Protein AF-A0A843E5S0-F1 (afdb_monomer)

Nearest PDB structures (foldseek):
  7w6x-assembly1_A  TM=2.853E-01  e=5.042E-09  Escherichia coli K-12
  3i18-assembly1_A  TM=8.070E-01  e=5.415E-03  Listeria monocytogenes
  4rqy-assembly2_B  TM=6.946E-01  e=7.590E-02  Escherichia coli
  3pv2-assembly1_A  TM=3.851E-01  e=8.710E-03  Legionella fallonii
  4yo1-assembly1_A  TM=4.358E-01  e=8.892E-02  Legionella pneumophila

Mean predicted aligned error: 8.37 Å

Solvent-accessible surface area (backbone atoms only — not comparable to full-atom values): 22908 Å² total; per-residue (Å²): 128,55,73,52,55,50,52,51,50,52,33,40,65,53,32,54,58,51,51,52,48,54,73,72,36,80,63,29,53,80,75,27,39,41,90,45,86,93,30,39,34,37,53,39,70,69,61,48,69,55,30,58,66,58,14,67,50,32,74,61,45,53,50,51,27,56,52,16,47,54,50,42,51,51,51,52,54,51,51,53,51,52,51,52,53,52,62,72,49,46,90,77,62,83,81,70,79,80,77,57,77,52,69,73,46,92,43,51,42,65,12,89,63,34,52,46,67,49,38,49,51,20,52,50,53,45,37,52,51,20,30,49,37,32,41,26,40,28,41,37,62,73,25,50,70,77,35,21,35,40,36,35,45,65,54,80,73,43,59,45,55,40,64,34,62,74,40,56,75,70,42,52,72,66,50,51,52,29,39,72,22,27,34,63,29,42,42,50,51,49,16,53,52,22,39,47,46,29,22,55,53,50,54,59,67,58,62,40,91,56,39,60,33,22,23,28,65,41,65,38,84,93,24,47,34,44,75,58,65,58,55,61,49,25,34,42,54,24,47,71,85,41,76,44,67,69,51,58,62,46,79,71,78,79,66,99,68,59,43,26,36,69,37,45,40,32,34,34,49,93,88,49,74,50,74,41,73,38,35,38,13,26,22,20,75,39,49,37,88,91,31,61,30,41,97,71,42,58,69,19,20,44,16,33,43,34,45,95,90,46,77,41,54,25,79,32,40,50,9,45,54,53,52,40,67,76,36,41,54,62,43,65,35,34,40,30,27,19,49,74,84,36,49,80,74,46,76,47,80,38,54,28,35,74,50,90,81,20,31,25,50,40,70,44,68,21,31,18,21,27,43,73,44,24,57,50,55,53,51,41,50,55,42,32,52,52,58,90,49,87,47,75,66,40,46,60,46,22,56,56,50,51,73,44,30,42,82,71,69,45,64,64,68,46,82,81,46,47,63,54,45,50,92,67,64,91,62,48,70,57,52,40,49,45,24,47,41,42,34,102

Sequence (440 aa):
MSTTELILLILLIIYIPLWFIVWKHPAALRHGFEKYGPAIKINTRLGLAFIDRFGRYKRFWHWCGVFAQVVSFLLMVMMIFIMAVAVYRMPQTLTNGGLGLEYVLAIPGLNPLLPLWYGHLALIVALVCHELAHGLQNRANDIGVEHTGLLYAVVPLGTFVEPKQEDVDKASRRAQIDLFTAGITTNFVLAAVSFLLFSGVMLGGISSPYGDNAAVYTEVADSPAYSAGIPAGALILDINGEPFSYTEDYTVSSYTWSPGELVSVHYRTADTESTVTMPWGLYVSKTVSGSPAHNLLENKILASVTTSSGTYKFYTQQAFTNFMGTTHPGDTVTLNYTDLSGSPLTSTEVKLGTSGTIGYLGVYTTTSGMNLITPNILKGTSANPFYGAESITDYATGMLGYIAHPFSGLDPIPDSVRWWYGDQIFGFWEICKIFYWIFW

Foldseek 3Di:
DDPVVVLLVVLVVVQVVVQVCLVPDPCCVVQQWDDDPLKTWRWDCPCVVVLLVLLVPLVVLLVVLVVLLVVVVVVVVLVVVVVVVCVVCVVPPPPDDDDDPQCVDPQAPSNPLHDNPLLVLLQQVLQVQLQSQLSSLCSSQVWDWDTWTWIDHSHTPGIHTHTDVVSLVVTDPSSVSSNVRRNVVRLQVLLVVLLCCLQPVQLVVFDFPQFQFKFFQQFDPPFQCVVQVPHHQKTFQDKQPHGDGDDLAQPDDDDPDFQLAWIWTWIDFLPDIDTTTWGWAKAFCDFDPPFQCPPPRHQKHFGWKQAPVGITGGRFPSNVVVVQVPAAQQGKIWTWIGHGVSDHTDIDITTFHDDPGTGHRGTDIGGRRGDIDGPVLLSQLLSDLQRPPDDPVSVSVSVVVNVCVSVVVCQPPDPRNVCSRPDDDPCSVVSSSNSSSSSD

Secondary structure (DSSP, 8-state):
--HHHHHHHHHHHHHHHHHHHHHH-GGGGGGTEEEETTEEEEEE-TTHHHHHHHHT-HHHHHHHHHHHHHHHHHHHHHHHHHHHHHHHHGGG-TTSPPPPHHHHS--BTTBTTS-HHHHHHHHHHHHHHHHHHHHHHHHHTT--EEEEEEEESSSEEEEEEEE-HHHHHHS-HHHHHHHHHHHHHHHHHHHHHHHIIIIIIIGGG---TTTTB-EEEEE-TTSHHHHTT--TTPEEEEETTEE-B----TT----SS-TTSEEEEEEE-SS-EEEEEEE-SEEEEEE-TTSTTTTTSTTEEEEEEEETTEEEE-SSHHHHHHHHTT--TT-EEEEEEE-TT-PPPEEEEEE-EEETTEEE--EEEEETTEEEE-HHHHHHHHH-TTTT--SHHHHHHHHHHHHTGGGGT-SSS-GGGGGGG----TTHHHHHHHHHHHH-

Radius of gyration: 28.71 Å; Cα contacts (8 Å, |Δi|>4): 754; chains: 1; bounding box: 76×47×77 Å

pLDDT: mean 87.62, std 9.73, range [42.0, 97.88]

Structure (mmCIF, N/CA/C/O backbone):
data_AF-A0A843E5S0-F1
#
_entry.id   AF-A0A843E5S0-F1
#
loop_
_atom_site.group_PDB
_atom_site.id
_atom_site.type_symbol
_atom_site.label_atom_id
_atom_site.label_alt_id
_atom_site.label_comp_id
_atom_site.label_asym_id
_atom_site.label_entity_id
_atom_site.label_seq_id
_atom_site.pdbx_PDB_ins_code
_atom_site.Cartn_x
_atom_site.Cartn_y
_atom_site.Cartn_z
_atom_site.occupancy
_atom_site.B_iso_or_equiv
_atom_site.auth_seq_id
_atom_site.auth_comp_id
_atom_site.auth_asym_id
_atom_site.auth_atom_id
_atom_site.pdbx_PDB_model_num
ATOM 1 N N . MET A 1 1 ? -27.470 -5.657 -9.762 1.00 63.75 1 MET A N 1
ATOM 2 C CA . MET A 1 1 ? -27.130 -5.050 -8.466 1.00 63.75 1 MET A CA 1
ATOM 3 C C . MET A 1 1 ? -25.871 -5.709 -7.956 1.00 63.75 1 MET A C 1
ATOM 5 O O . MET A 1 1 ? -25.801 -6.934 -8.007 1.00 63.75 1 MET A O 1
ATOM 9 N N . SER A 1 2 ? -24.889 -4.927 -7.522 1.00 80.56 2 SER A N 1
ATOM 10 C CA . SER A 1 2 ? -23.711 -5.461 -6.829 1.00 80.56 2 SER A CA 1
ATOM 11 C C . SER A 1 2 ? -24.104 -6.091 -5.482 1.00 80.56 2 SER A C 1
ATOM 13 O O . SER A 1 2 ? -25.169 -5.797 -4.930 1.00 80.56 2 SER A O 1
ATOM 15 N N . THR A 1 3 ? -23.256 -6.962 -4.924 1.00 81.62 3 THR A N 1
ATOM 16 C CA . THR A 1 3 ? -23.482 -7.547 -3.588 1.00 81.62 3 THR A CA 1
ATOM 17 C C . THR A 1 3 ? -23.632 -6.455 -2.524 1.00 81.62 3 THR A C 1
ATOM 19 O O . THR A 1 3 ? -24.508 -6.554 -1.667 1.00 81.62 3 THR A O 1
ATOM 22 N N . THR A 1 4 ? -22.843 -5.377 -2.619 1.00 78.81 4 THR A N 1
ATOM 23 C CA . THR A 1 4 ? -22.953 -4.198 -1.748 1.00 78.81 4 THR A CA 1
ATOM 24 C C . THR A 1 4 ? -24.333 -3.552 -1.848 1.00 78.81 4 THR A C 1
ATOM 26 O O . THR A 1 4 ? -24.975 -3.324 -0.826 1.00 78.81 4 THR A O 1
ATOM 29 N N . GLU A 1 5 ? -24.823 -3.282 -3.062 1.00 82.56 5 GLU A N 1
ATOM 30 C CA . GLU A 1 5 ? -26.146 -2.675 -3.269 1.00 82.56 5 GLU A CA 1
ATOM 31 C C . GLU A 1 5 ? -27.267 -3.536 -2.690 1.00 82.56 5 GLU A C 1
ATOM 33 O O . GLU A 1 5 ? -28.209 -3.007 -2.103 1.00 82.56 5 GLU A O 1
ATOM 38 N N . LEU A 1 6 ? -27.167 -4.861 -2.831 1.00 87.06 6 LEU A N 1
ATOM 39 C CA . LEU A 1 6 ? -28.141 -5.783 -2.257 1.00 87.06 6 LEU A CA 1
ATOM 40 C C . LEU A 1 6 ? -28.131 -5.719 -0.725 1.00 87.06 6 LEU A C 1
ATOM 42 O O . LEU A 1 6 ? -29.196 -5.629 -0.116 1.00 87.06 6 LEU A O 1
ATOM 46 N N . ILE A 1 7 ? -26.948 -5.723 -0.103 1.00 85.81 7 ILE A N 1
ATOM 47 C CA . ILE A 1 7 ? -26.804 -5.602 1.355 1.00 85.81 7 ILE A CA 1
ATOM 48 C C . ILE A 1 7 ? -27.384 -4.271 1.840 1.00 85.81 7 ILE A C 1
ATOM 50 O O . ILE A 1 7 ? -28.176 -4.257 2.779 1.00 85.81 7 ILE A O 1
ATOM 54 N N . LEU A 1 8 ? -27.048 -3.160 1.184 1.00 85.12 8 LEU A N 1
ATOM 55 C CA . LEU A 1 8 ? -27.564 -1.840 1.544 1.00 85.12 8 LEU A CA 1
ATOM 56 C C . LEU A 1 8 ? -29.078 -1.747 1.370 1.00 85.12 8 LEU A C 1
ATOM 58 O O . LEU A 1 8 ? -29.748 -1.160 2.216 1.00 85.12 8 LEU A O 1
ATOM 62 N N . LEU A 1 9 ? -29.633 -2.359 0.321 1.00 88.69 9 LEU A N 1
ATOM 63 C CA . LEU A 1 9 ? -31.077 -2.427 0.127 1.00 88.69 9 LEU A CA 1
ATOM 64 C C . LEU A 1 9 ? -31.751 -3.223 1.251 1.00 88.69 9 LEU A C 1
ATOM 66 O O . LEU A 1 9 ? -32.751 -2.768 1.799 1.00 88.69 9 LEU A O 1
ATOM 70 N N . ILE A 1 10 ? -31.198 -4.380 1.627 1.00 89.94 10 ILE A N 1
ATOM 71 C CA . ILE A 1 10 ? -31.710 -5.192 2.741 1.00 89.94 10 ILE A CA 1
ATOM 72 C C . ILE A 1 10 ? -31.668 -4.389 4.044 1.00 89.94 10 ILE A C 1
ATOM 74 O O . ILE A 1 10 ? -32.666 -4.321 4.761 1.00 89.94 10 ILE A O 1
ATOM 78 N N . LEU A 1 11 ? -30.538 -3.743 4.331 1.00 89.00 11 LEU A N 1
ATOM 79 C CA . LEU A 1 11 ? -30.379 -2.904 5.513 1.00 89.00 11 LEU A CA 1
ATOM 80 C C . LEU A 1 11 ? -31.366 -1.732 5.518 1.00 89.00 11 LEU A C 1
ATOM 82 O O . LEU A 1 11 ? -31.980 -1.462 6.545 1.00 89.00 11 LEU A O 1
ATOM 86 N N . LEU A 1 12 ? -31.596 -1.088 4.373 1.00 90.56 12 LEU A N 1
ATOM 87 C CA . LEU A 1 12 ? -32.580 -0.017 4.228 1.00 90.56 12 LEU A CA 1
ATOM 88 C C . LEU A 1 12 ? -34.015 -0.515 4.468 1.00 90.56 12 LEU A C 1
ATOM 90 O O . LEU A 1 12 ? -34.784 0.144 5.171 1.00 90.56 12 LEU A O 1
ATOM 94 N N . ILE A 1 13 ? -34.367 -1.688 3.928 1.00 92.88 13 ILE A N 1
ATOM 95 C CA . ILE A 1 13 ? -35.676 -2.333 4.123 1.00 92.88 13 ILE A CA 1
ATOM 96 C C . ILE A 1 13 ? -35.910 -2.676 5.598 1.00 92.88 13 ILE A C 1
ATOM 98 O O . ILE A 1 13 ? -37.042 -2.586 6.062 1.00 92.88 13 ILE A O 1
ATOM 102 N N . ILE A 1 14 ? -34.866 -3.042 6.346 1.00 90.81 14 ILE A N 1
ATOM 103 C CA . ILE A 1 14 ? -34.948 -3.293 7.794 1.00 90.81 14 ILE A CA 1
ATOM 104 C C . ILE A 1 14 ? -35.027 -1.974 8.573 1.00 90.81 14 ILE A C 1
ATOM 106 O O . ILE A 1 14 ? -35.828 -1.831 9.500 1.00 90.81 14 ILE A O 1
ATOM 110 N N . TYR A 1 15 ? -34.207 -1.000 8.188 1.00 91.12 15 TYR A N 1
ATOM 111 C CA . TYR A 1 15 ? -34.055 0.269 8.882 1.00 91.12 15 TYR A CA 1
ATOM 112 C C . TYR A 1 15 ? -35.321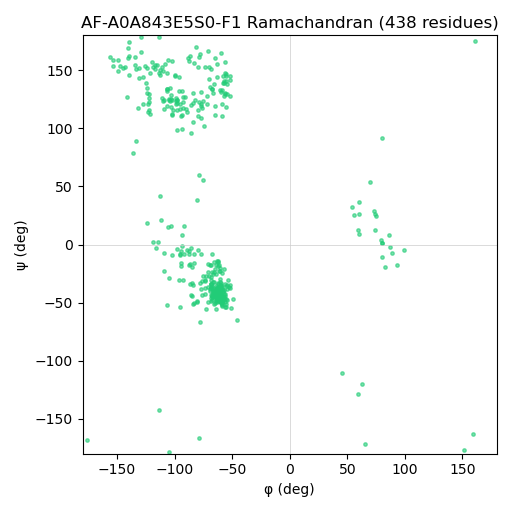 1.128 8.830 1.00 91.12 15 TYR A C 1
ATOM 114 O O . TYR A 1 15 ? -35.727 1.654 9.863 1.00 91.12 15 TYR A O 1
ATOM 122 N N . ILE A 1 16 ? -35.981 1.255 7.672 1.00 91.12 16 ILE A N 1
ATOM 123 C CA . ILE A 1 16 ? -37.153 2.136 7.522 1.00 91.12 16 ILE A CA 1
ATOM 124 C C . ILE A 1 16 ? -38.292 1.746 8.492 1.00 91.12 16 ILE A C 1
ATOM 126 O O . ILE A 1 16 ? -38.737 2.610 9.255 1.00 91.12 16 ILE A O 1
ATOM 130 N N . PRO A 1 17 ? -38.765 0.482 8.542 1.00 90.62 17 PRO A N 1
ATOM 131 C CA . PRO A 1 17 ? -39.773 0.056 9.510 1.00 90.62 17 PRO A CA 1
ATOM 132 C C . PRO A 1 17 ? -39.317 0.243 10.955 1.00 90.62 17 PRO A C 1
ATOM 134 O O . PRO A 1 17 ? -40.087 0.748 11.772 1.00 90.62 17 PRO A O 1
ATOM 137 N N . LEU A 1 18 ? -38.070 -0.126 11.270 1.00 87.25 18 LEU A N 1
ATOM 138 C CA . LEU A 1 18 ? -37.516 0.009 12.616 1.00 87.25 18 LEU A CA 1
ATOM 139 C C . LEU A 1 18 ? -37.524 1.475 13.070 1.00 87.25 18 LEU A C 1
ATOM 141 O O . LEU A 1 18 ? -38.000 1.782 14.163 1.00 87.25 18 LEU A O 1
ATOM 145 N N . TRP A 1 19 ? -37.078 2.385 12.205 1.00 90.50 19 TRP A N 1
ATOM 146 C CA . TRP A 1 19 ? -37.081 3.823 12.447 1.00 90.5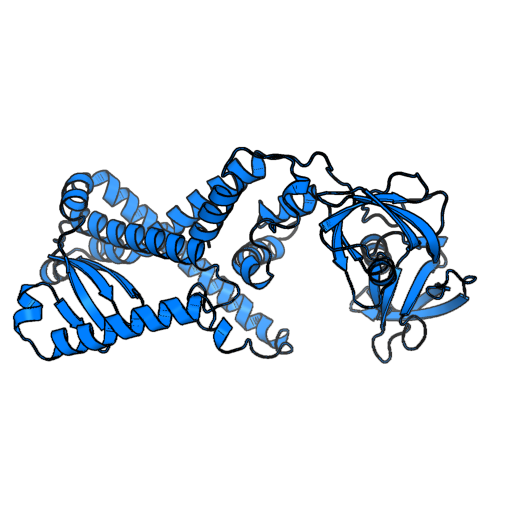0 19 TRP A CA 1
ATOM 147 C C . TRP A 1 19 ? -38.497 4.342 12.710 1.00 90.50 19 TRP A C 1
ATOM 149 O O . TRP A 1 19 ? -38.739 4.998 13.724 1.00 90.50 19 TRP A O 1
ATOM 159 N N . PHE A 1 20 ? -39.476 3.965 11.880 1.00 89.50 20 PHE A N 1
ATOM 160 C CA . PHE A 1 20 ? -40.872 4.349 12.104 1.00 89.50 20 PHE A CA 1
ATOM 161 C C . PHE A 1 20 ? -41.434 3.822 13.430 1.00 89.50 20 PHE A C 1
ATOM 163 O O . PHE A 1 20 ? -42.153 4.554 14.115 1.00 89.50 20 PHE A O 1
ATOM 170 N N . ILE A 1 21 ? -41.115 2.581 13.810 1.00 86.94 21 ILE A N 1
ATOM 171 C CA . ILE A 1 21 ? -41.561 1.979 15.075 1.00 86.94 21 ILE A CA 1
ATOM 172 C C . ILE A 1 21 ? -40.987 2.754 16.264 1.00 86.94 21 ILE A C 1
ATOM 174 O O . ILE A 1 21 ? -41.748 3.156 17.148 1.00 86.94 21 ILE A O 1
ATOM 178 N N . VAL A 1 22 ? -39.677 3.020 16.265 1.00 87.38 22 VAL A N 1
ATOM 179 C CA . VAL A 1 22 ? -38.996 3.762 17.340 1.00 87.38 22 VAL A CA 1
ATOM 180 C C . VAL A 1 22 ? -39.537 5.190 17.458 1.00 87.38 22 VAL A C 1
ATOM 182 O O . VAL A 1 22 ? -39.740 5.695 18.565 1.00 87.38 22 VAL A O 1
ATOM 185 N N . TRP A 1 23 ? -39.845 5.844 16.334 1.00 86.38 23 TRP A N 1
ATOM 186 C CA . TRP A 1 23 ? -40.383 7.204 16.348 1.00 86.38 23 TRP A CA 1
ATOM 187 C C . TRP A 1 23 ? -41.839 7.286 16.806 1.00 86.38 23 TRP A C 1
ATOM 189 O O . TRP A 1 23 ? -42.184 8.231 17.525 1.00 86.38 23 TRP A O 1
ATOM 199 N N . LYS A 1 24 ? -42.681 6.315 16.429 1.00 86.31 24 LYS A N 1
ATOM 200 C CA . LYS A 1 24 ? -44.117 6.318 16.747 1.00 86.31 24 LYS A CA 1
ATOM 201 C C . LYS A 1 24 ? -44.449 5.758 18.128 1.00 86.31 24 LYS A C 1
ATOM 203 O O . LYS A 1 24 ? -45.389 6.248 18.750 1.00 86.31 24 LYS A O 1
ATOM 208 N N . HIS A 1 25 ? -43.719 4.757 18.620 1.00 82.88 25 HIS A N 1
ATOM 209 C CA . HIS A 1 25 ? -44.072 4.081 19.868 1.00 82.88 25 HIS A CA 1
ATOM 210 C C . HIS A 1 25 ? -43.219 4.551 21.057 1.00 82.88 25 HIS A C 1
ATOM 212 O O . HIS A 1 25 ? -42.031 4.242 21.115 1.00 82.88 25 HIS A O 1
ATOM 218 N N . PRO A 1 26 ? -43.811 5.191 22.087 1.00 75.06 26 PRO A N 1
ATOM 219 C CA . PRO A 1 26 ? -43.079 5.575 23.302 1.00 75.06 26 PRO A CA 1
ATOM 220 C C . PRO A 1 26 ? -42.578 4.365 24.114 1.00 75.06 26 PRO A C 1
ATOM 222 O O . PRO A 1 26 ? -41.695 4.505 24.955 1.00 75.06 26 PRO A O 1
ATOM 225 N N . ALA A 1 27 ? -43.095 3.161 23.840 1.00 77.00 27 ALA A N 1
ATOM 226 C CA . ALA A 1 27 ? -42.597 1.912 24.411 1.00 77.00 27 ALA A CA 1
ATOM 227 C C . ALA A 1 27 ? -41.190 1.528 23.913 1.00 77.00 27 ALA A C 1
ATOM 229 O O . ALA A 1 27 ? -40.525 0.735 24.572 1.00 77.00 27 ALA A O 1
ATOM 230 N N . ALA A 1 28 ? -40.709 2.104 22.804 1.00 74.50 28 ALA A N 1
ATOM 231 C CA . ALA A 1 28 ? -39.383 1.817 22.257 1.00 74.50 28 ALA A CA 1
ATOM 232 C C . ALA A 1 28 ? -38.255 2.136 23.260 1.00 74.50 28 ALA A C 1
ATOM 234 O O . ALA A 1 28 ? -37.333 1.335 23.414 1.00 74.50 28 ALA A O 1
ATOM 235 N N . LEU A 1 29 ? -38.407 3.207 24.051 1.00 75.00 29 LEU A N 1
ATOM 236 C CA . LEU A 1 29 ? -37.490 3.547 25.148 1.00 75.00 29 LEU A CA 1
ATOM 237 C C . LEU A 1 29 ? -37.393 2.441 26.208 1.00 75.00 29 LEU A C 1
ATOM 239 O O . LEU A 1 29 ? -36.313 2.184 26.731 1.00 75.00 29 LEU A O 1
ATOM 243 N N . ARG A 1 30 ? -38.497 1.739 26.503 1.00 73.25 30 ARG A N 1
ATOM 244 C CA . ARG A 1 30 ? -38.499 0.628 27.476 1.00 73.25 30 ARG A CA 1
ATOM 245 C C . ARG A 1 30 ? -37.703 -0.579 26.984 1.00 73.25 30 ARG A C 1
ATOM 247 O O . ARG A 1 30 ? -37.235 -1.365 27.798 1.00 73.25 30 ARG A O 1
ATOM 254 N N . HIS A 1 31 ? -37.549 -0.709 25.670 1.00 78.19 31 HIS A N 1
ATOM 255 C CA . HIS A 1 31 ? -36.742 -1.744 25.031 1.00 78.19 31 HIS A CA 1
ATOM 256 C C . HIS A 1 31 ? -35.307 -1.280 24.731 1.00 78.19 31 HIS A C 1
ATOM 258 O O . HIS A 1 31 ? -34.571 -2.005 24.072 1.00 78.19 31 HIS A O 1
ATOM 264 N N . GLY A 1 32 ? -34.904 -0.098 25.217 1.00 81.75 32 GLY A N 1
ATOM 265 C CA . GLY A 1 32 ? -33.557 0.442 25.029 1.00 81.75 32 GLY A CA 1
ATOM 266 C C . GLY A 1 32 ? -33.361 1.227 23.731 1.00 81.75 32 GLY A C 1
ATOM 267 O O . GLY A 1 32 ? -32.239 1.609 23.438 1.00 81.75 32 GLY A O 1
ATOM 268 N N . PHE A 1 33 ? -34.413 1.505 22.957 1.00 86.81 33 PHE A N 1
ATOM 269 C CA . PHE A 1 33 ? -34.304 2.321 21.746 1.00 86.81 33 PHE A CA 1
ATOM 270 C C . PHE A 1 33 ? -34.591 3.790 22.048 1.00 86.81 33 PHE A C 1
ATOM 272 O O . PHE A 1 33 ? -35.702 4.160 22.433 1.00 86.81 33 PHE A O 1
ATOM 279 N N . GLU A 1 34 ? -33.594 4.632 21.827 1.00 86.94 34 GLU A N 1
ATOM 280 C CA . GLU A 1 34 ? -33.651 6.074 22.004 1.00 86.94 34 GLU A CA 1
ATOM 281 C C . GLU A 1 34 ? -33.532 6.789 20.649 1.00 86.94 34 GLU A C 1
ATOM 283 O O . GLU A 1 34 ? -32.875 6.325 19.712 1.00 86.94 34 GLU A O 1
ATOM 288 N N . LYS A 1 35 ? -34.230 7.920 20.523 1.00 88.50 35 LYS A N 1
ATOM 289 C CA . LYS A 1 35 ? -34.297 8.701 19.283 1.00 88.50 35 LYS A CA 1
ATOM 290 C C . LYS A 1 35 ? -33.055 9.585 19.178 1.00 88.50 35 LYS A C 1
ATOM 292 O O . LYS A 1 35 ? -32.836 10.402 20.066 1.00 88.50 35 LYS A O 1
ATOM 297 N N . TYR A 1 36 ? -32.289 9.479 18.091 1.00 85.69 36 TYR A N 1
ATOM 298 C CA . TYR A 1 36 ? -31.065 10.262 17.898 1.00 85.69 36 TYR A CA 1
ATOM 299 C C . TYR A 1 36 ? -30.959 10.834 16.473 1.00 85.69 36 TYR A C 1
ATOM 301 O O . TYR A 1 36 ? -30.247 10.323 15.609 1.00 85.69 36 TYR A O 1
ATOM 309 N N . GLY A 1 37 ? -31.688 11.922 16.202 1.00 85.75 37 GLY A N 1
ATOM 310 C CA . GLY A 1 37 ? -31.704 12.544 14.871 1.00 85.75 37 GLY A CA 1
ATOM 311 C C . GLY A 1 37 ? -32.196 11.562 13.796 1.00 85.75 37 GLY A C 1
ATOM 312 O O . GLY A 1 37 ? -33.253 10.967 13.983 1.00 85.75 37 GLY A O 1
ATOM 313 N N . PRO A 1 38 ? -31.487 11.363 12.670 1.00 85.88 38 PRO A N 1
ATOM 314 C CA . PRO A 1 38 ? -31.835 10.291 11.745 1.00 85.88 38 PRO A CA 1
ATOM 315 C C . PRO A 1 38 ? -31.519 8.904 12.327 1.00 85.88 38 PRO A C 1
ATOM 317 O O . PRO A 1 38 ? -32.202 7.960 11.981 1.00 85.88 38 PRO A O 1
ATOM 320 N N . ALA A 1 39 ? -30.554 8.751 13.235 1.00 89.75 39 ALA A N 1
ATOM 321 C CA . ALA A 1 39 ? -30.129 7.452 13.755 1.00 89.75 39 ALA A CA 1
ATOM 322 C C . ALA A 1 39 ? -30.932 6.981 14.984 1.00 89.75 39 ALA A C 1
ATOM 324 O O . ALA A 1 39 ? -31.557 7.753 15.709 1.00 89.75 39 ALA A O 1
ATOM 325 N N . ILE A 1 40 ? -30.875 5.681 15.255 1.00 89.75 40 ILE A N 1
ATOM 326 C CA . ILE A 1 40 ? -31.448 5.039 16.436 1.00 89.75 40 ILE A CA 1
ATOM 327 C C . ILE A 1 40 ? -30.307 4.721 17.402 1.00 89.75 40 ILE A C 1
ATOM 329 O O . ILE A 1 40 ? -29.370 4.004 17.047 1.00 89.75 40 ILE A O 1
ATOM 333 N N . LYS A 1 41 ? -30.394 5.224 18.634 1.00 91.75 41 LYS A N 1
ATOM 334 C CA . LYS A 1 41 ? -29.460 4.875 19.708 1.00 91.75 41 LYS A CA 1
ATOM 335 C C . LYS A 1 41 ? -29.999 3.643 20.432 1.00 91.75 41 LYS A C 1
ATOM 337 O O . LYS A 1 41 ? -31.070 3.685 21.033 1.00 91.75 41 LYS A O 1
ATOM 342 N N . ILE A 1 42 ? -29.288 2.525 20.329 1.00 91.31 42 ILE A N 1
ATOM 343 C CA . ILE A 1 42 ? -29.657 1.254 20.955 1.00 91.31 42 ILE A CA 1
ATOM 344 C C . ILE A 1 42 ? -28.862 1.122 22.252 1.00 91.31 42 ILE A C 1
ATOM 346 O O . ILE A 1 42 ? -27.694 0.734 22.241 1.00 91.31 42 ILE A O 1
ATOM 350 N N . ASN A 1 43 ? -29.504 1.457 23.365 1.00 89.69 43 ASN A N 1
ATOM 351 C CA . ASN A 1 43 ? -28.965 1.350 24.711 1.00 89.69 43 ASN A CA 1
ATOM 352 C C . ASN A 1 43 ? -28.970 -0.112 25.169 1.00 89.69 43 ASN A C 1
ATOM 354 O O . ASN A 1 43 ? -30.000 -0.783 25.234 1.00 89.69 43 ASN A O 1
ATOM 358 N N . THR A 1 44 ? -27.796 -0.592 25.544 1.00 88.25 44 THR A N 1
ATOM 359 C CA . THR A 1 44 ? -27.549 -1.924 26.083 1.00 88.25 44 THR A CA 1
ATOM 360 C C . THR A 1 44 ? -26.745 -1.826 27.384 1.00 88.25 44 THR A C 1
ATOM 362 O O . THR A 1 44 ? -26.412 -0.749 27.885 1.00 88.25 44 THR A O 1
ATOM 365 N N . ARG A 1 45 ? -26.476 -2.985 27.984 1.00 85.06 45 ARG A N 1
ATOM 366 C CA . ARG A 1 45 ? -25.575 -3.141 29.137 1.00 85.06 45 ARG A CA 1
ATOM 367 C C . ARG A 1 45 ? -24.460 -4.147 28.844 1.00 85.06 45 ARG A C 1
ATOM 369 O O . ARG A 1 45 ? -23.858 -4.713 29.757 1.00 85.06 45 ARG A O 1
ATOM 376 N N . LEU A 1 46 ? -24.222 -4.416 27.560 1.00 83.62 46 LEU A N 1
ATOM 377 C CA . LEU A 1 46 ? -23.226 -5.379 27.109 1.00 83.62 46 LEU A CA 1
ATOM 378 C C . LEU A 1 46 ? -21.823 -4.838 27.403 1.00 83.62 46 LEU A C 1
ATOM 380 O O . LEU A 1 46 ? -21.544 -3.660 27.207 1.00 83.62 46 LEU A O 1
ATOM 384 N N . GLY A 1 47 ? -20.942 -5.688 27.928 1.00 85.62 47 GLY A N 1
ATOM 385 C CA . GLY A 1 47 ? -19.575 -5.291 28.276 1.00 85.62 47 GLY A CA 1
ATOM 386 C C . GLY A 1 47 ? -19.418 -4.553 29.612 1.00 85.62 47 GLY A C 1
ATOM 387 O O . GLY A 1 47 ? -18.295 -4.479 30.100 1.00 85.62 47 GLY A O 1
ATOM 388 N N . LEU A 1 48 ? -20.494 -4.110 30.282 1.00 88.31 48 LEU A N 1
ATOM 389 C CA . LEU A 1 48 ? -20.386 -3.446 31.595 1.00 88.31 48 LEU A CA 1
ATOM 390 C C . LEU A 1 48 ? -19.708 -4.331 32.647 1.00 88.31 48 LEU A C 1
ATOM 392 O O . LEU A 1 48 ? -18.791 -3.889 33.325 1.00 88.31 48 LEU A O 1
ATOM 396 N N . ALA A 1 49 ? -20.077 -5.614 32.723 1.00 89.56 49 ALA A N 1
ATOM 397 C CA . ALA A 1 49 ? -19.439 -6.552 33.650 1.00 89.56 49 ALA A CA 1
ATOM 398 C C . ALA A 1 49 ? -17.939 -6.748 33.358 1.00 89.56 49 ALA A C 1
ATOM 400 O O . ALA A 1 49 ? -17.146 -6.957 34.277 1.00 89.56 49 ALA A O 1
ATOM 401 N N . PHE A 1 50 ? -17.539 -6.675 32.084 1.00 91.50 50 PHE A N 1
ATOM 402 C CA . PHE A 1 50 ? -16.133 -6.718 31.686 1.00 91.50 50 PHE A CA 1
ATOM 403 C C . PHE A 1 50 ? -15.414 -5.441 32.138 1.00 91.50 50 PHE A C 1
ATOM 405 O O . PHE A 1 50 ? -14.380 -5.525 32.801 1.00 91.50 50 PHE A O 1
ATOM 412 N N . ILE A 1 51 ? -16.001 -4.274 31.861 1.00 92.44 51 ILE A N 1
ATOM 413 C CA . ILE A 1 51 ? -15.484 -2.967 32.282 1.00 92.44 51 ILE A CA 1
ATOM 414 C C . ILE A 1 51 ? -15.345 -2.898 33.807 1.00 92.44 51 ILE A C 1
ATOM 416 O O . ILE A 1 51 ? -14.293 -2.510 34.300 1.00 92.44 51 ILE A O 1
ATOM 420 N N . ASP A 1 52 ? -16.340 -3.340 34.574 1.00 90.81 52 ASP A N 1
ATOM 421 C CA . ASP A 1 52 ? -16.276 -3.368 36.039 1.00 90.81 52 ASP A CA 1
ATOM 422 C C . ASP A 1 52 ? -15.191 -4.325 36.553 1.00 90.81 52 ASP A C 1
ATOM 424 O O . ASP A 1 52 ? -14.443 -4.005 37.483 1.00 90.81 52 ASP A O 1
ATOM 428 N N . ARG A 1 53 ? -15.069 -5.505 35.931 1.00 92.62 53 ARG A N 1
ATOM 429 C CA . ARG A 1 53 ? -14.093 -6.526 36.326 1.00 92.62 53 ARG A CA 1
ATOM 430 C C . ARG A 1 53 ? -12.656 -6.092 36.063 1.00 92.62 53 ARG A C 1
ATOM 432 O O . ARG A 1 53 ? -11.795 -6.356 36.903 1.00 92.62 53 ARG A O 1
ATOM 439 N N . PHE A 1 54 ? -12.380 -5.487 34.912 1.00 93.31 54 PHE A N 1
ATOM 440 C CA . PHE A 1 54 ? -11.025 -5.097 34.517 1.00 93.31 54 PHE A CA 1
ATOM 441 C C . PHE A 1 54 ? -10.695 -3.655 34.915 1.00 93.31 54 PHE A C 1
ATOM 443 O O . PHE A 1 54 ? -9.564 -3.378 35.305 1.00 93.31 54 PHE A O 1
ATOM 450 N N . GLY A 1 55 ? -11.673 -2.755 34.955 1.00 89.31 55 GLY A N 1
ATOM 451 C CA . GLY A 1 55 ? -11.520 -1.365 35.395 1.00 89.31 55 GLY A CA 1
ATOM 452 C C . GLY A 1 55 ? -11.124 -1.215 36.868 1.00 89.31 55 GLY A C 1
ATOM 453 O O . GLY A 1 55 ? -10.568 -0.192 37.261 1.00 89.31 55 GLY A O 1
ATOM 454 N N . ARG A 1 56 ? -11.302 -2.260 37.693 1.00 90.06 56 ARG A N 1
ATOM 455 C CA . ARG A 1 56 ? -10.846 -2.273 39.098 1.00 90.06 56 ARG A CA 1
ATOM 456 C C . ARG A 1 56 ? -9.329 -2.118 39.261 1.00 90.06 56 ARG A C 1
ATOM 458 O O . ARG A 1 56 ? -8.868 -1.712 40.327 1.00 90.06 56 ARG A O 1
ATOM 465 N N . TYR A 1 57 ? -8.537 -2.441 38.234 1.00 93.06 57 TYR A N 1
ATOM 466 C CA . TYR A 1 57 ? -7.075 -2.344 38.264 1.00 93.06 57 TYR A CA 1
ATOM 467 C C . TYR A 1 57 ? -6.600 -0.898 38.056 1.00 93.06 57 TYR A C 1
ATOM 469 O O . TYR A 1 57 ? -5.858 -0.600 37.124 1.00 93.06 57 TYR A O 1
ATOM 477 N N . LYS A 1 58 ? -7.012 0.014 38.948 1.00 91.69 58 LYS A N 1
ATOM 478 C CA . LYS A 1 58 ? -6.821 1.465 38.794 1.00 91.69 58 LYS A CA 1
ATOM 479 C C . LYS A 1 58 ? -5.389 1.851 38.437 1.00 91.69 58 LYS A C 1
ATOM 481 O O . LYS A 1 58 ? -5.193 2.609 37.501 1.00 91.69 58 LYS A O 1
ATOM 486 N N . ARG A 1 59 ? -4.381 1.308 39.130 1.00 91.75 59 ARG A N 1
ATOM 487 C CA . ARG A 1 59 ? -2.967 1.661 38.888 1.00 91.75 59 ARG A CA 1
ATOM 488 C C . ARG A 1 59 ? -2.523 1.409 37.444 1.00 91.75 59 ARG A C 1
ATOM 490 O O . ARG A 1 59 ? -1.818 2.241 36.889 1.00 91.75 59 ARG A O 1
ATOM 497 N N . PHE A 1 60 ? -2.951 0.292 36.856 1.00 94.06 60 PHE A N 1
ATOM 498 C CA . PHE A 1 60 ? -2.636 -0.051 35.471 1.00 94.06 60 PHE A CA 1
ATOM 499 C C . PHE A 1 60 ? -3.281 0.951 34.506 1.00 94.06 60 PHE A C 1
ATOM 501 O O . PHE A 1 60 ? -2.587 1.568 33.707 1.00 94.06 60 PHE A O 1
ATOM 508 N N . TRP A 1 61 ? -4.579 1.213 34.667 1.00 93.75 61 TRP A N 1
ATOM 509 C CA . TRP A 1 61 ? -5.313 2.141 33.802 1.00 93.75 61 TRP A CA 1
ATOM 510 C C . TRP A 1 61 ? -4.893 3.606 33.959 1.00 93.75 61 TRP A C 1
ATOM 512 O O . TRP A 1 61 ? -4.898 4.353 32.990 1.00 93.75 61 TRP A O 1
ATOM 522 N N . HIS A 1 62 ? -4.445 4.032 35.141 1.00 91.50 62 HIS A N 1
ATOM 523 C CA . HIS A 1 62 ? -3.861 5.368 35.306 1.00 91.50 62 HIS A CA 1
ATOM 524 C C . HIS A 1 62 ? -2.527 5.506 34.563 1.00 91.50 62 HIS A C 1
ATOM 526 O O . HIS A 1 62 ? -2.224 6.581 34.050 1.00 91.50 62 HIS A O 1
ATOM 532 N N . TRP A 1 63 ? -1.720 4.440 34.509 1.00 93.50 63 TRP A N 1
ATOM 533 C CA . TRP A 1 63 ? -0.505 4.426 33.696 1.00 93.50 63 TRP A CA 1
ATOM 534 C C . TRP A 1 63 ? -0.850 4.452 32.203 1.00 93.50 63 TRP A C 1
ATOM 536 O O . TRP A 1 63 ? -0.293 5.270 31.474 1.00 93.50 63 TRP A O 1
ATOM 546 N N . CYS A 1 64 ? -1.829 3.647 31.771 1.00 92.00 64 CYS A N 1
ATOM 547 C CA . CYS A 1 64 ? -2.349 3.685 30.403 1.00 92.00 64 CYS A CA 1
ATOM 548 C C . CYS A 1 64 ? -2.902 5.067 30.034 1.00 92.00 64 CYS A C 1
ATOM 550 O O . CYS A 1 64 ? -2.660 5.517 28.924 1.00 92.00 64 CYS A O 1
ATOM 552 N N . GLY A 1 65 ? -3.578 5.760 30.956 1.00 90.81 65 GLY A N 1
ATOM 553 C CA . GLY A 1 65 ? -4.068 7.127 30.759 1.00 90.81 65 GLY A CA 1
ATOM 554 C C . GLY A 1 65 ? -2.935 8.121 30.512 1.00 90.81 65 GLY A C 1
ATOM 555 O O . GLY A 1 65 ? -2.949 8.840 29.522 1.00 90.81 65 GLY A O 1
ATOM 556 N N . VAL A 1 66 ? -1.880 8.101 31.333 1.00 92.88 66 VAL A N 1
ATOM 557 C CA . VAL A 1 66 ? -0.701 8.965 31.111 1.00 92.88 66 VAL A CA 1
ATOM 558 C C . VAL A 1 66 ? -0.002 8.629 29.791 1.00 92.88 66 VAL A C 1
ATOM 560 O O . VAL A 1 66 ? 0.375 9.531 29.047 1.00 92.88 66 VAL A O 1
ATOM 563 N N . PHE A 1 67 ? 0.147 7.343 29.471 1.00 93.31 67 PHE A N 1
ATOM 564 C CA . PHE A 1 67 ? 0.673 6.913 28.177 1.00 93.31 67 PHE A CA 1
ATOM 565 C C . PHE A 1 67 ? -0.193 7.434 27.019 1.00 93.31 67 PHE A C 1
ATOM 567 O O . PHE A 1 67 ? 0.337 7.999 26.063 1.00 93.31 67 PHE A O 1
ATOM 574 N N . ALA A 1 68 ? -1.517 7.332 27.145 1.00 92.81 68 ALA A N 1
ATOM 575 C CA . ALA A 1 68 ? -2.478 7.806 26.159 1.00 92.81 68 ALA A CA 1
ATOM 576 C C . ALA A 1 68 ? -2.398 9.315 25.930 1.00 92.81 68 ALA A C 1
ATOM 578 O O . ALA A 1 68 ? -2.428 9.775 24.789 1.00 92.81 68 ALA A O 1
ATOM 579 N N . GLN A 1 69 ? -2.210 10.087 26.997 1.00 92.31 69 GLN A N 1
ATOM 580 C CA . GLN A 1 69 ? -1.982 11.526 26.912 1.00 92.31 69 GLN A CA 1
ATOM 581 C C . GLN A 1 69 ? -0.737 11.862 26.091 1.00 92.31 69 GLN A C 1
ATOM 583 O O . GLN A 1 69 ? -0.804 12.694 25.187 1.00 92.31 69 GLN A O 1
ATOM 588 N N . VAL A 1 70 ? 0.389 11.201 26.379 1.00 93.75 70 VAL A N 1
ATOM 589 C CA . VAL A 1 70 ? 1.656 11.435 25.672 1.00 93.75 70 VAL A CA 1
ATOM 590 C C . VAL A 1 70 ? 1.532 11.057 24.198 1.00 93.75 70 VAL A C 1
ATOM 592 O O . VAL A 1 70 ? 1.881 11.860 23.335 1.00 93.75 70 VAL A O 1
ATOM 595 N N . VAL A 1 71 ? 0.994 9.872 23.897 1.00 92.25 71 VAL A N 1
ATOM 596 C CA . VAL A 1 71 ? 0.807 9.403 22.515 1.00 92.25 71 VAL A CA 1
ATOM 597 C C . VAL A 1 71 ? -0.129 10.331 21.746 1.00 92.25 71 VAL A C 1
ATOM 599 O O . VAL A 1 71 ? 0.225 10.787 20.662 1.00 92.25 71 VAL A O 1
ATOM 602 N N . SER A 1 72 ? -1.282 10.679 22.319 1.00 91.38 72 SER A N 1
ATOM 603 C CA . SER A 1 72 ? -2.250 11.577 21.676 1.00 91.38 72 SER A CA 1
ATOM 604 C C . SER A 1 72 ? -1.648 12.958 21.401 1.00 91.38 72 SER A C 1
ATOM 606 O O . SER A 1 72 ? -1.865 13.522 20.330 1.00 91.38 72 SER A O 1
ATOM 608 N N . PHE A 1 73 ? -0.843 13.491 22.328 1.00 92.12 73 PHE A N 1
ATOM 609 C CA . PHE A 1 73 ? -0.139 14.758 22.130 1.00 92.12 73 PHE A CA 1
ATOM 610 C C . PHE A 1 73 ? 0.886 14.680 20.988 1.00 92.12 73 PHE A C 1
ATOM 612 O O . PHE A 1 73 ? 0.917 15.568 20.136 1.00 92.12 73 PHE A O 1
ATOM 619 N N . LEU A 1 74 ? 1.689 13.612 20.924 1.00 91.75 74 LEU A N 1
ATOM 620 C CA . LEU A 1 74 ? 2.650 13.404 19.835 1.00 91.75 74 LEU A CA 1
ATOM 621 C C . LEU A 1 74 ? 1.953 13.255 18.476 1.00 91.75 74 LEU A C 1
ATOM 623 O O . LEU A 1 74 ? 2.375 13.884 17.506 1.00 91.75 74 LEU A O 1
ATOM 627 N N . LEU A 1 75 ? 0.860 12.488 18.410 1.00 88.69 75 LEU A N 1
ATOM 628 C CA . LEU A 1 75 ? 0.059 12.325 17.193 1.00 88.69 75 LEU A CA 1
ATOM 629 C C . LEU A 1 75 ? -0.564 13.647 16.737 1.00 88.69 75 LEU A C 1
ATOM 631 O O . LEU A 1 75 ? -0.576 13.935 15.543 1.00 88.69 75 LEU A O 1
ATOM 635 N N . MET A 1 76 ? -1.029 14.481 17.670 1.00 90.25 76 MET A N 1
ATOM 636 C CA . MET A 1 76 ? -1.529 15.820 17.358 1.00 90.25 76 MET A CA 1
ATOM 637 C C . MET A 1 76 ? -0.432 16.700 16.740 1.00 90.25 76 MET A C 1
ATOM 639 O O . MET A 1 76 ? -0.665 17.322 15.705 1.00 90.25 76 MET A O 1
ATOM 643 N N . VAL A 1 77 ? 0.771 16.733 17.329 1.00 91.38 77 VAL A N 1
ATOM 644 C CA . VAL A 1 77 ? 1.913 17.492 16.781 1.00 91.38 77 VAL A CA 1
ATOM 645 C C . VAL A 1 77 ? 2.292 16.980 15.390 1.00 91.38 77 VAL A C 1
ATOM 647 O O . VAL A 1 77 ? 2.482 17.779 14.473 1.00 91.38 77 VAL A O 1
ATOM 650 N N . MET A 1 78 ? 2.347 15.658 15.212 1.00 84.94 78 MET A N 1
ATOM 651 C CA . MET A 1 78 ? 2.624 15.021 13.925 1.00 84.94 78 MET A CA 1
ATOM 652 C C . MET A 1 78 ? 1.573 15.391 12.870 1.00 84.94 78 MET A C 1
ATOM 654 O O . MET A 1 78 ? 1.932 15.773 11.760 1.00 84.94 78 MET A O 1
ATOM 658 N N . MET A 1 79 ? 0.284 15.342 13.214 1.00 84.25 79 MET A N 1
ATOM 659 C CA . MET A 1 79 ? -0.806 15.690 12.299 1.00 84.25 79 MET A CA 1
ATOM 660 C C . MET A 1 79 ? -0.744 17.163 11.876 1.00 84.25 79 MET A C 1
ATOM 662 O O . MET A 1 79 ? -0.900 17.475 10.696 1.00 84.25 79 MET A O 1
ATOM 666 N N . ILE A 1 80 ? -0.455 18.074 12.813 1.00 87.56 80 ILE A N 1
ATOM 667 C CA . ILE A 1 80 ? -0.260 19.501 12.510 1.00 87.56 80 ILE A CA 1
ATOM 668 C C . ILE A 1 80 ? 0.933 19.696 11.567 1.00 87.56 80 ILE A C 1
ATOM 670 O O . ILE A 1 80 ? 0.829 20.448 10.599 1.00 87.56 80 ILE A O 1
ATOM 674 N N . PHE A 1 81 ? 2.051 19.008 11.817 1.00 83.81 81 PHE A N 1
ATOM 675 C CA . PHE A 1 81 ? 3.231 19.066 10.955 1.00 83.81 81 PHE A CA 1
ATOM 676 C C . PHE A 1 81 ? 2.924 18.580 9.532 1.00 83.81 81 PHE A C 1
ATOM 678 O O . PHE A 1 81 ? 3.220 19.281 8.565 1.00 83.81 81 PHE A O 1
ATOM 685 N N . ILE A 1 82 ? 2.277 17.420 9.401 1.00 77.62 82 ILE A N 1
ATOM 686 C CA . ILE A 1 82 ? 1.887 16.849 8.106 1.00 77.62 82 ILE A CA 1
ATOM 687 C C . ILE A 1 82 ? 0.947 17.797 7.357 1.00 77.62 82 ILE A C 1
ATOM 689 O O . ILE A 1 82 ? 1.168 18.071 6.179 1.00 77.62 82 ILE A O 1
ATOM 693 N N . MET A 1 83 ? -0.059 18.349 8.041 1.00 78.94 83 MET A N 1
ATOM 694 C CA . MET A 1 83 ? -0.987 19.31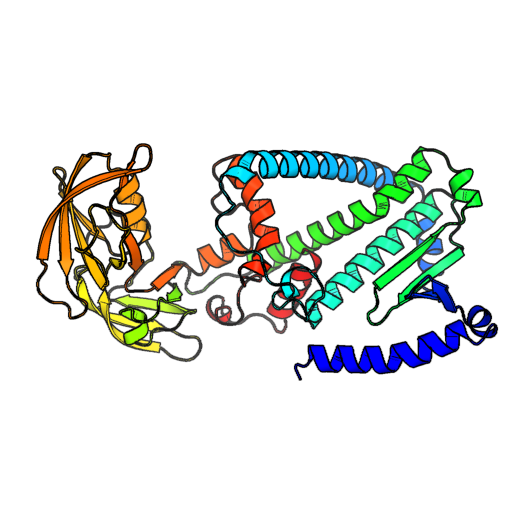5 7.455 1.00 78.94 83 MET A CA 1
ATOM 695 C C . MET A 1 83 ? -0.255 20.569 6.961 1.00 78.94 83 MET A C 1
ATOM 697 O O . MET A 1 83 ? -0.508 21.037 5.853 1.00 78.94 83 MET A O 1
ATOM 701 N N . ALA A 1 84 ? 0.696 21.092 7.739 1.00 82.56 84 ALA A N 1
ATOM 702 C CA . ALA A 1 84 ? 1.496 22.247 7.340 1.00 82.56 84 ALA A CA 1
ATOM 703 C C . ALA A 1 84 ? 2.345 21.959 6.087 1.00 82.56 84 ALA A C 1
ATOM 705 O O . ALA A 1 84 ? 2.380 22.780 5.169 1.00 82.56 84 ALA A O 1
ATOM 706 N N . VAL A 1 85 ? 2.981 20.783 6.012 1.00 76.62 85 VAL A N 1
ATOM 707 C CA . VAL A 1 85 ? 3.742 20.347 4.827 1.00 76.62 85 VAL A CA 1
ATOM 708 C C . VAL A 1 85 ? 2.827 20.179 3.611 1.00 76.62 85 VAL A C 1
ATOM 710 O O . VAL A 1 85 ? 3.178 20.632 2.521 1.00 76.62 85 VAL A O 1
ATOM 713 N N . ALA A 1 86 ? 1.652 19.570 3.786 1.00 71.38 86 ALA A N 1
ATOM 714 C CA . ALA A 1 86 ? 0.680 19.372 2.715 1.00 71.38 86 ALA A CA 1
ATOM 715 C C . ALA A 1 86 ? 0.188 20.711 2.141 1.00 71.38 86 ALA A C 1
ATOM 717 O O . ALA A 1 86 ? 0.209 20.902 0.926 1.00 71.38 86 ALA A O 1
ATOM 718 N N . VAL A 1 87 ? -0.166 21.670 3.004 1.00 77.50 87 VAL A N 1
ATOM 719 C CA . VAL A 1 87 ? -0.576 23.025 2.596 1.00 77.50 87 VAL A CA 1
ATOM 720 C C . VAL A 1 87 ? 0.560 23.759 1.879 1.00 77.50 87 VAL A C 1
ATOM 722 O O . VAL A 1 87 ? 0.327 24.382 0.846 1.00 77.50 87 VAL A O 1
ATOM 725 N N . TYR A 1 88 ? 1.799 23.648 2.367 1.00 76.69 88 TYR A N 1
ATOM 726 C CA . TYR A 1 88 ? 2.965 24.253 1.717 1.00 76.69 88 TYR A CA 1
ATOM 727 C C . TYR A 1 88 ? 3.219 23.693 0.305 1.00 76.69 88 TYR A C 1
ATOM 729 O O . TYR A 1 88 ? 3.595 24.441 -0.596 1.00 76.69 88 TYR A O 1
ATOM 737 N N . ARG A 1 89 ? 2.981 22.390 0.088 1.00 67.12 89 ARG A N 1
ATOM 738 C CA . ARG A 1 89 ? 3.171 21.709 -1.210 1.00 67.12 89 ARG A CA 1
ATOM 739 C C . ARG A 1 89 ? 1.942 21.733 -2.130 1.00 67.12 89 ARG A C 1
ATOM 741 O O . ARG A 1 89 ? 2.037 21.304 -3.281 1.00 67.12 89 ARG A O 1
ATOM 748 N N . MET A 1 90 ? 0.807 22.264 -1.671 1.00 61.09 90 MET A N 1
ATOM 749 C CA . MET A 1 90 ? -0.442 22.365 -2.440 1.00 61.09 90 MET A CA 1
ATOM 750 C C . MET A 1 90 ? -0.294 23.019 -3.835 1.00 61.09 90 MET A C 1
ATOM 752 O O . MET A 1 90 ? -0.949 22.548 -4.765 1.00 61.09 90 MET A O 1
ATOM 756 N N . PRO A 1 91 ? 0.588 24.021 -4.064 1.00 59.34 91 PRO A N 1
ATOM 757 C CA . PRO A 1 91 ? 0.767 24.610 -5.396 1.00 59.34 91 PRO A CA 1
ATOM 758 C C . PRO A 1 91 ? 1.291 23.640 -6.473 1.00 59.34 91 PRO A C 1
ATOM 760 O O . PRO A 1 91 ? 1.219 23.967 -7.653 1.00 59.34 91 PRO A O 1
ATOM 763 N N . GLN A 1 92 ? 1.816 22.464 -6.101 1.00 52.03 92 GLN A N 1
ATOM 764 C CA . GLN A 1 92 ? 2.444 21.510 -7.029 1.00 52.03 92 GLN A CA 1
ATOM 765 C C . GLN A 1 92 ? 1.554 20.309 -7.408 1.00 52.03 92 GLN A C 1
ATOM 767 O O . GLN A 1 92 ? 1.915 19.557 -8.308 1.00 52.03 92 GLN A O 1
ATOM 772 N N . THR A 1 93 ? 0.401 20.110 -6.757 1.00 49.28 93 THR A N 1
ATOM 773 C CA . THR A 1 93 ? -0.411 18.873 -6.870 1.00 49.28 93 THR A CA 1
ATOM 774 C C . THR A 1 93 ? -1.790 19.057 -7.523 1.00 49.28 93 THR A C 1
ATOM 776 O O . THR A 1 93 ? -2.528 18.089 -7.689 1.00 49.28 93 THR A O 1
ATOM 779 N N . LEU A 1 94 ? -2.138 20.267 -7.976 1.00 42.00 94 LEU A N 1
ATOM 780 C CA . LEU A 1 94 ? -3.451 20.599 -8.561 1.00 42.00 94 LEU A CA 1
ATOM 781 C C . LEU A 1 94 ? -3.624 20.204 -10.046 1.00 42.00 94 LEU A C 1
ATOM 783 O O . LEU A 1 94 ? -4.241 20.939 -10.813 1.00 42.00 94 LEU A O 1
ATOM 787 N N . THR A 1 95 ? -3.091 19.058 -10.477 1.00 45.25 95 THR A N 1
ATOM 788 C CA . THR A 1 95 ? -3.247 18.575 -11.869 1.00 45.25 95 THR A CA 1
ATOM 789 C C . THR A 1 95 ? -4.019 17.267 -12.021 1.00 45.25 95 THR A C 1
ATOM 791 O O . THR A 1 95 ? -4.325 16.888 -13.149 1.00 45.25 95 THR A O 1
ATOM 794 N N . ASN A 1 96 ? -4.443 16.625 -10.929 1.00 44.44 96 ASN A N 1
ATOM 795 C CA . ASN A 1 96 ? -5.267 15.418 -11.005 1.00 44.44 96 ASN A CA 1
ATOM 796 C C . ASN A 1 96 ? -6.731 15.749 -10.689 1.00 44.44 96 ASN A C 1
ATOM 798 O O . ASN A 1 96 ? -7.032 16.355 -9.660 1.00 44.44 96 ASN A O 1
ATOM 802 N N . GLY A 1 97 ? -7.630 15.387 -11.610 1.00 44.81 97 GLY A N 1
ATOM 803 C CA . GLY A 1 97 ? -9.074 15.564 -11.460 1.00 44.81 97 GLY A CA 1
ATOM 804 C C . GLY A 1 97 ? -9.584 14.975 -10.142 1.00 44.81 97 GLY A C 1
ATOM 805 O O . GLY A 1 97 ? -9.055 13.979 -9.654 1.00 44.81 97 GLY A O 1
ATOM 806 N N . GLY A 1 98 ? -10.591 15.624 -9.551 1.00 46.34 98 GLY A N 1
ATOM 807 C CA . GLY A 1 98 ? -11.165 15.194 -8.277 1.00 46.34 98 GLY A CA 1
ATOM 808 C C . GLY A 1 98 ? -11.625 13.736 -8.320 1.00 46.34 98 GLY A C 1
ATOM 809 O O . GLY A 1 98 ? -12.211 13.293 -9.307 1.00 46.34 98 GLY A O 1
ATOM 810 N N . LEU A 1 99 ? -11.354 13.000 -7.241 1.00 52.78 99 LEU A N 1
ATOM 811 C CA . LEU A 1 99 ? -11.860 11.643 -7.046 1.00 52.78 99 LEU A CA 1
ATOM 812 C C . LEU A 1 99 ? -13.400 11.655 -7.103 1.00 52.78 99 LEU A C 1
ATOM 814 O O . LEU A 1 99 ? -14.035 12.571 -6.574 1.00 52.78 99 LEU A O 1
ATOM 818 N N . GLY A 1 100 ? -14.005 10.659 -7.758 1.00 55.47 100 GLY A N 1
ATOM 819 C CA . GLY A 1 100 ? -15.465 10.518 -7.829 1.00 55.47 100 GLY A CA 1
ATOM 820 C C . GLY A 1 100 ? -16.117 10.448 -6.439 1.00 55.47 100 GLY A C 1
ATOM 821 O O . GLY A 1 100 ? -15.471 10.070 -5.462 1.00 55.47 100 GLY A O 1
ATOM 822 N N . LEU A 1 101 ? -17.409 10.791 -6.339 1.00 56.91 101 LEU A N 1
ATOM 823 C CA . LEU A 1 101 ? -18.163 10.819 -5.069 1.00 56.91 101 LEU A CA 1
ATOM 824 C C . LEU A 1 101 ? -18.098 9.490 -4.289 1.00 56.91 101 LEU A C 1
ATOM 826 O O . LEU A 1 101 ? -18.109 9.502 -3.060 1.00 56.91 101 LEU A O 1
ATOM 830 N N . GLU A 1 102 ? -17.985 8.359 -4.987 1.00 55.84 102 GLU A N 1
ATOM 831 C CA . GLU A 1 102 ? -17.814 7.021 -4.400 1.00 55.84 102 GLU A CA 1
ATOM 832 C C . GLU A 1 102 ? -16.508 6.824 -3.607 1.00 55.84 102 GLU A C 1
ATOM 834 O O . GLU A 1 102 ? -16.479 6.025 -2.675 1.00 55.84 102 GLU A O 1
ATOM 839 N N . TYR A 1 103 ? -15.449 7.582 -3.909 1.00 61.53 103 TYR A N 1
ATOM 840 C CA . TYR A 1 103 ? -14.166 7.519 -3.195 1.00 61.53 103 TYR A CA 1
ATOM 841 C C . TYR A 1 103 ? -14.128 8.426 -1.958 1.00 61.53 103 TYR A C 1
ATOM 843 O O . TYR A 1 103 ? -13.271 8.257 -1.093 1.00 61.53 103 TYR A O 1
ATOM 851 N N . VAL A 1 104 ? -15.053 9.390 -1.864 1.00 57.28 104 VAL A N 1
ATOM 852 C CA . VAL A 1 104 ? -15.119 10.370 -0.766 1.00 57.28 104 VAL A CA 1
ATOM 853 C C . VAL A 1 104 ? -15.692 9.746 0.509 1.00 57.28 104 VAL A C 1
ATOM 855 O O . VAL A 1 104 ? -15.323 10.136 1.616 1.00 57.28 104 VAL A O 1
ATOM 858 N N . LEU A 1 105 ? -16.589 8.767 0.376 1.00 65.19 105 LEU A N 1
ATOM 859 C CA . LEU A 1 105 ? -17.182 8.068 1.512 1.00 65.19 105 LEU A CA 1
ATOM 860 C C . LEU A 1 105 ? -16.388 6.795 1.819 1.00 65.19 105 LEU A C 1
ATOM 862 O O . LEU A 1 105 ? -16.440 5.829 1.065 1.00 65.19 105 LEU A O 1
ATOM 866 N N . ALA A 1 106 ? -15.692 6.767 2.957 1.00 70.56 106 ALA A N 1
ATOM 867 C CA . ALA A 1 106 ? -14.939 5.606 3.444 1.00 70.56 106 ALA A CA 1
ATOM 868 C C . ALA A 1 106 ? -15.861 4.511 4.028 1.00 70.56 106 ALA A C 1
ATOM 870 O O . ALA A 1 106 ? -15.741 4.122 5.187 1.00 70.56 106 ALA A O 1
ATOM 871 N N . ILE A 1 107 ? -16.827 4.042 3.235 1.00 75.81 107 ILE A N 1
ATOM 872 C CA . ILE A 1 107 ? -17.735 2.952 3.606 1.00 75.81 107 ILE A CA 1
ATOM 873 C C . ILE A 1 107 ? -17.273 1.681 2.883 1.00 75.81 107 ILE A C 1
ATOM 875 O O . ILE A 1 107 ? -17.291 1.664 1.644 1.00 75.81 107 ILE A O 1
ATOM 879 N N . PRO A 1 108 ? -16.884 0.611 3.608 1.00 77.19 108 PRO A N 1
ATOM 880 C CA . PRO A 1 108 ? -16.418 -0.614 2.973 1.00 77.19 108 PRO A CA 1
ATOM 881 C C . PRO A 1 108 ? -17.443 -1.192 1.993 1.00 77.19 108 PRO A C 1
ATOM 883 O O . PRO A 1 108 ? -18.625 -1.325 2.309 1.00 77.19 108 PRO A O 1
ATOM 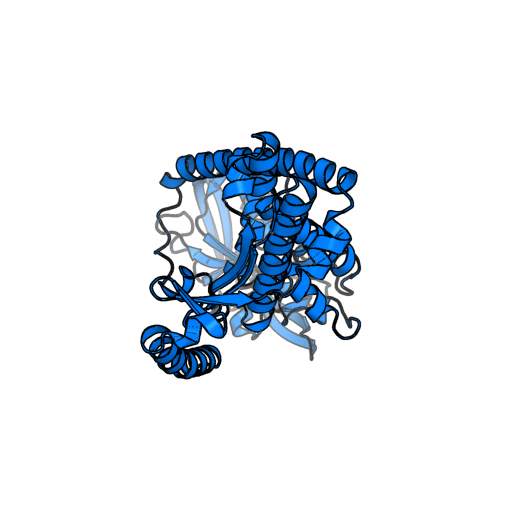886 N N . GLY A 1 109 ? -16.990 -1.519 0.782 1.00 74.38 109 GLY A N 1
ATOM 887 C CA . GLY A 1 109 ? -17.802 -2.040 -0.315 1.00 74.38 109 GLY A CA 1
ATOM 888 C C . GLY A 1 109 ? -18.561 -1.026 -1.161 1.00 74.38 109 GLY A C 1
ATOM 889 O O . GLY A 1 109 ? -18.956 -1.384 -2.271 1.00 74.38 109 GLY A O 1
ATOM 890 N N . LEU A 1 110 ? -18.783 0.195 -0.662 1.00 75.06 110 LEU A N 1
ATOM 891 C CA . LEU A 1 110 ? -19.219 1.329 -1.489 1.00 75.06 110 LEU A CA 1
ATOM 892 C C . LEU A 1 110 ? -18.018 2.022 -2.114 1.00 75.06 110 LEU A C 1
ATOM 894 O O . LEU A 1 110 ? -18.046 2.339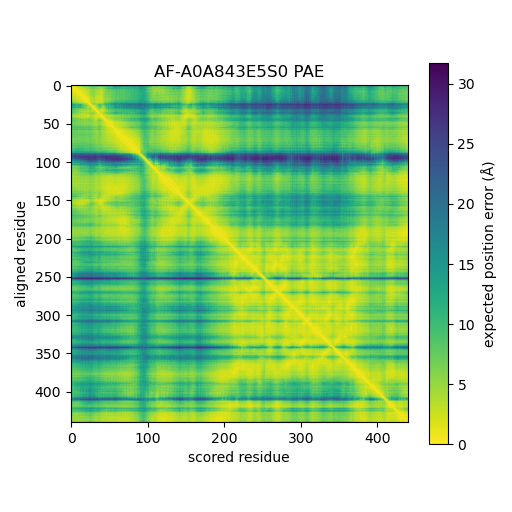 -3.298 1.00 75.06 110 LEU A O 1
ATOM 898 N N . ASN A 1 111 ? -16.967 2.214 -1.319 1.00 75.00 111 ASN A N 1
ATOM 899 C CA . ASN A 1 111 ? -15.670 2.598 -1.835 1.00 75.00 111 ASN A CA 1
ATOM 900 C C . ASN A 1 111 ? -15.018 1.351 -2.460 1.00 75.00 111 ASN A C 1
ATOM 902 O O . ASN A 1 111 ? -14.766 0.393 -1.720 1.00 75.00 111 ASN A O 1
ATOM 906 N N . PRO A 1 112 ? -14.735 1.335 -3.779 1.00 73.00 112 PRO A N 1
ATOM 907 C CA . PRO A 1 112 ? -14.149 0.176 -4.459 1.00 73.00 112 PRO A CA 1
ATOM 908 C C . PRO A 1 112 ? -12.811 -0.286 -3.869 1.00 73.00 112 PRO A C 1
ATOM 910 O O . PRO A 1 112 ? -12.414 -1.430 -4.064 1.00 73.00 112 PRO A O 1
ATOM 913 N N . LEU A 1 113 ? -12.130 0.600 -3.143 1.00 72.44 113 LEU A N 1
ATOM 914 C CA . LEU A 1 113 ? -10.827 0.358 -2.534 1.00 72.44 113 LEU A CA 1
ATOM 915 C C . LEU A 1 113 ? -10.932 -0.327 -1.169 1.00 72.44 113 LEU A C 1
ATOM 917 O O . LEU A 1 113 ? -9.963 -0.901 -0.693 1.00 72.44 113 LEU A O 1
ATOM 921 N N . LEU A 1 114 ? -12.102 -0.270 -0.528 1.00 78.00 114 LEU A N 1
ATOM 922 C CA . LEU A 1 114 ? -12.322 -0.848 0.791 1.00 78.00 114 LEU A CA 1
ATOM 923 C C . LEU A 1 114 ? -13.072 -2.175 0.650 1.00 78.00 114 LEU A C 1
ATOM 925 O O . LEU A 1 114 ? -14.263 -2.176 0.315 1.00 78.00 114 LEU A O 1
ATOM 929 N N . PRO A 1 115 ? -12.440 -3.323 0.934 1.00 82.25 115 PRO A N 1
ATOM 930 C CA . PRO A 1 115 ? -13.086 -4.607 0.792 1.00 82.25 115 PRO A CA 1
ATOM 931 C C . PRO A 1 115 ? -14.195 -4.735 1.827 1.00 82.25 115 PRO A C 1
ATOM 933 O O . PRO A 1 115 ? -13.995 -4.479 3.015 1.00 82.25 115 PRO A O 1
ATOM 936 N N . LEU A 1 116 ? -15.360 -5.197 1.368 1.00 84.12 116 LEU A N 1
ATOM 937 C CA . LEU A 1 116 ? -16.554 -5.375 2.193 1.00 84.12 116 LEU A CA 1
ATOM 938 C C . LEU A 1 116 ? -16.231 -6.066 3.521 1.00 84.12 116 LEU A C 1
ATOM 940 O O . LEU A 1 116 ? -16.376 -5.466 4.578 1.00 84.12 116 LEU A O 1
ATOM 944 N N . TRP A 1 117 ? -15.797 -7.325 3.492 1.00 84.38 117 TRP A N 1
ATOM 945 C CA . TRP A 1 117 ? -15.730 -8.118 4.719 1.00 84.38 117 TRP A CA 1
ATOM 946 C C . TRP A 1 117 ? -14.616 -7.669 5.674 1.00 84.38 117 TRP A C 1
ATOM 948 O O . TRP A 1 117 ? -14.888 -7.435 6.852 1.00 84.38 117 TRP A O 1
ATOM 958 N N . TYR A 1 118 ? -13.383 -7.498 5.182 1.00 87.88 118 TYR A N 1
ATOM 959 C CA . TYR A 1 118 ? -12.255 -7.116 6.041 1.00 87.88 118 TYR A CA 1
ATOM 960 C C . TYR A 1 118 ? -12.388 -5.686 6.565 1.00 87.88 118 TYR A C 1
ATOM 962 O O . TYR A 1 118 ? -12.089 -5.457 7.733 1.00 87.88 118 TYR A O 1
ATOM 970 N N . GLY A 1 119 ? -12.911 -4.754 5.758 1.00 87.25 119 GLY A N 1
ATOM 971 C CA . GLY A 1 119 ? -13.142 -3.380 6.198 1.00 87.25 119 GLY A CA 1
ATOM 972 C C . GLY A 1 119 ? -14.192 -3.292 7.310 1.00 87.25 119 GLY A C 1
ATOM 973 O O . GLY A 1 119 ? -13.970 -2.621 8.315 1.00 87.25 119 GLY A O 1
ATOM 974 N N . HIS A 1 120 ? -15.313 -4.017 7.196 1.00 86.69 120 HIS A N 1
ATOM 975 C CA . HIS A 1 120 ? -16.312 -4.052 8.275 1.00 86.69 120 HIS A CA 1
ATOM 976 C C . HIS A 1 120 ? -15.772 -4.738 9.535 1.00 86.69 120 HIS A C 1
ATOM 978 O O . HIS A 1 120 ? -16.029 -4.264 10.641 1.00 86.69 120 HIS A O 1
ATOM 984 N N . LEU A 1 121 ? -15.022 -5.835 9.386 1.00 91.31 121 LEU A N 1
ATOM 985 C CA . LEU A 1 121 ? -14.390 -6.515 10.516 1.00 91.31 121 LEU A CA 1
ATOM 986 C C . LEU A 1 121 ? -13.433 -5.575 11.259 1.00 91.31 121 LEU A C 1
ATOM 988 O O . LEU A 1 121 ? -13.536 -5.450 12.478 1.00 91.31 121 LEU A O 1
ATOM 992 N N . ALA A 1 122 ? -12.548 -4.893 10.532 1.00 91.56 122 ALA A N 1
ATOM 993 C CA . ALA A 1 122 ? -11.608 -3.936 11.098 1.00 91.56 122 ALA A CA 1
ATOM 994 C C . ALA A 1 122 ? -12.316 -2.790 11.825 1.00 91.56 122 ALA A C 1
ATOM 996 O O . ALA A 1 122 ? -12.003 -2.517 12.983 1.00 91.56 122 ALA A O 1
ATOM 997 N N . LEU A 1 123 ? -13.337 -2.195 11.197 1.00 88.88 123 LEU A N 1
ATOM 998 C CA . LEU A 1 123 ? -14.130 -1.123 11.794 1.00 88.88 123 LEU A CA 1
ATOM 999 C C . LEU A 1 123 ? -14.808 -1.571 13.098 1.00 88.88 123 LEU A C 1
ATOM 1001 O O . LEU A 1 123 ? -14.772 -0.851 14.093 1.00 88.88 123 LEU A O 1
ATOM 1005 N N . ILE A 1 124 ? -15.398 -2.772 13.118 1.00 90.31 124 ILE A N 1
ATOM 1006 C CA . ILE A 1 124 ? -16.026 -3.336 14.322 1.00 90.31 124 ILE A CA 1
ATOM 1007 C C . ILE A 1 124 ? -14.988 -3.526 15.430 1.00 90.31 124 ILE A C 1
ATOM 1009 O O . ILE A 1 124 ? -15.237 -3.122 16.565 1.00 90.31 124 ILE A O 1
ATOM 1013 N N . VAL A 1 125 ? -13.835 -4.127 15.123 1.00 93.50 125 VAL A N 1
ATOM 1014 C CA . VAL A 1 125 ? -12.776 -4.364 16.115 1.00 93.50 125 VAL A CA 1
ATOM 1015 C C . VAL A 1 125 ? -12.256 -3.037 16.670 1.00 93.50 125 VAL A C 1
ATOM 1017 O O . VAL A 1 125 ? -12.190 -2.881 17.889 1.00 93.50 125 VAL A O 1
ATOM 1020 N N . ALA A 1 126 ? -11.962 -2.066 15.801 1.00 92.44 126 ALA A N 1
ATOM 1021 C CA . ALA A 1 126 ? -11.486 -0.747 16.197 1.00 92.44 126 ALA A CA 1
ATOM 1022 C C . ALA A 1 126 ? -12.490 -0.035 17.112 1.00 92.44 126 ALA A C 1
ATOM 1024 O O . ALA A 1 126 ? -12.127 0.359 18.217 1.00 92.44 126 ALA A O 1
ATOM 1025 N N . LEU A 1 127 ? -13.763 0.060 16.714 1.00 90.81 127 LEU A N 1
ATOM 1026 C CA . LEU A 1 127 ? -14.801 0.733 17.502 1.00 90.81 127 LEU A CA 1
ATOM 1027 C C . LEU A 1 127 ? -15.067 0.040 18.840 1.00 90.81 127 LEU A C 1
ATOM 1029 O O . LEU A 1 127 ? -15.162 0.702 19.870 1.00 90.81 127 LEU A O 1
ATOM 1033 N N . VAL A 1 128 ? -15.143 -1.293 18.863 1.00 91.62 128 VAL A N 1
ATOM 1034 C CA . VAL A 1 128 ? -15.354 -2.029 20.116 1.00 91.62 128 VAL A CA 1
ATOM 1035 C C . VAL A 1 128 ? -14.189 -1.794 21.074 1.00 91.62 128 VAL A C 1
ATOM 1037 O O . VAL A 1 128 ? -14.417 -1.490 22.244 1.00 91.62 128 VAL A O 1
ATOM 1040 N N . CYS A 1 129 ? -12.944 -1.898 20.603 1.00 93.44 129 CYS A N 1
ATOM 1041 C CA . CYS A 1 129 ? -11.770 -1.624 21.429 1.00 93.44 129 CYS A CA 1
ATOM 1042 C C . CYS A 1 129 ? -11.730 -0.163 21.905 1.00 93.44 129 CYS A C 1
ATOM 1044 O O . CYS A 1 129 ? -11.475 0.073 23.087 1.00 93.44 129 CYS A O 1
ATOM 1046 N N . HIS A 1 130 ? -12.032 0.791 21.022 1.00 93.69 130 HIS A N 1
ATOM 1047 C CA . HIS A 1 130 ? -12.100 2.225 21.314 1.00 93.69 130 HIS A CA 1
ATOM 1048 C C . HIS A 1 130 ? -13.058 2.529 22.469 1.00 93.69 130 HIS A C 1
ATOM 1050 O O . HIS A 1 130 ? -12.682 3.129 23.477 1.00 93.69 130 HIS A O 1
ATOM 1056 N N . GLU A 1 131 ? -14.292 2.048 22.356 1.00 92.69 131 GLU A N 1
ATOM 1057 C CA . GLU A 1 131 ? -15.332 2.289 23.350 1.00 92.69 131 GLU A CA 1
ATOM 1058 C C . GLU A 1 131 ? -15.052 1.549 24.661 1.00 92.69 131 GLU A C 1
ATOM 1060 O O . GLU A 1 131 ? -15.225 2.101 25.751 1.00 92.69 131 GLU A O 1
ATOM 1065 N N . LEU A 1 132 ? -14.535 0.316 24.588 1.00 92.56 132 LEU A N 1
ATOM 1066 C CA . LEU A 1 132 ? -14.091 -0.411 25.778 1.00 92.56 132 LEU A CA 1
ATOM 1067 C C . LEU A 1 132 ? -13.000 0.352 26.532 1.00 92.56 132 LEU A C 1
ATOM 1069 O O . LEU A 1 132 ? -13.022 0.362 27.763 1.00 92.56 132 LEU A O 1
ATOM 1073 N N . ALA A 1 133 ? -12.076 1.011 25.833 1.00 93.56 133 ALA A N 1
ATOM 1074 C CA . ALA A 1 133 ? -11.050 1.825 26.470 1.00 93.56 133 ALA A CA 1
ATOM 1075 C C . ALA A 1 133 ? -11.640 3.037 27.197 1.00 93.56 133 ALA A C 1
ATOM 1077 O O . ALA A 1 133 ? -11.268 3.281 28.346 1.00 93.56 133 ALA A O 1
ATOM 1078 N N . HIS A 1 134 ? -12.610 3.736 26.597 1.00 93.31 134 HIS A N 1
ATOM 1079 C CA . HIS A 1 134 ? -13.358 4.783 27.300 1.00 93.31 134 HIS A CA 1
ATOM 1080 C C . HIS A 1 134 ? -14.042 4.237 28.558 1.00 93.31 134 HIS A C 1
ATOM 1082 O O . HIS A 1 134 ? -13.915 4.820 29.634 1.00 93.31 134 HIS A O 1
ATOM 1088 N N . GLY A 1 135 ? -14.694 3.075 28.472 1.00 92.69 135 GLY A N 1
ATOM 1089 C CA . GLY A 1 135 ? -15.321 2.423 29.625 1.00 92.69 135 GLY A CA 1
ATOM 1090 C C . GLY A 1 135 ? -14.341 2.059 30.741 1.00 92.69 135 GLY A C 1
ATOM 1091 O O . GLY A 1 135 ? -14.599 2.330 31.916 1.00 92.69 135 GLY A O 1
ATOM 1092 N N . LEU A 1 136 ? -13.197 1.471 30.390 1.00 94.06 136 LEU A N 1
ATOM 1093 C CA . LEU A 1 136 ? -12.155 1.090 31.347 1.00 94.06 136 LEU A CA 1
ATOM 1094 C C . LEU A 1 136 ? -11.535 2.322 32.012 1.00 94.06 136 LEU A C 1
ATOM 1096 O O . LEU A 1 136 ? -11.340 2.316 33.231 1.00 94.06 136 LEU A O 1
ATOM 1100 N N . GLN A 1 137 ? -11.305 3.392 31.248 1.00 94.12 137 GLN A N 1
ATOM 1101 C CA . GLN A 1 137 ? -10.759 4.638 31.776 1.00 94.12 137 GLN A CA 1
ATOM 1102 C C . GLN A 1 137 ? -11.762 5.394 32.652 1.00 94.12 137 GLN A C 1
ATOM 1104 O O . GLN A 1 137 ? -11.365 5.925 33.692 1.00 94.12 137 GLN A O 1
ATOM 1109 N N . ASN A 1 138 ? -13.053 5.372 32.299 1.00 93.62 138 ASN A N 1
ATOM 1110 C CA . ASN A 1 138 ? -14.134 5.865 33.153 1.00 93.62 138 ASN A CA 1
ATOM 1111 C C . ASN A 1 138 ? -14.098 5.157 34.506 1.00 93.62 138 ASN A C 1
ATOM 1113 O O . ASN A 1 138 ? -13.963 5.794 35.552 1.00 93.62 138 ASN A O 1
ATOM 1117 N N . ARG A 1 139 ? -14.103 3.819 34.493 1.00 93.12 139 ARG A N 1
ATOM 1118 C CA . ARG A 1 139 ? -14.130 3.036 35.730 1.00 93.12 139 ARG A CA 1
ATOM 1119 C C . ARG A 1 139 ? -12.882 3.235 36.585 1.00 93.12 139 ARG A C 1
ATOM 1121 O O . ARG A 1 139 ? -12.986 3.276 37.813 1.00 93.12 139 ARG A O 1
ATOM 1128 N N . ALA A 1 140 ? -11.719 3.364 35.950 1.00 93.19 140 ALA A N 1
ATOM 1129 C CA . ALA A 1 140 ? -10.459 3.625 36.632 1.00 93.19 140 ALA A CA 1
ATOM 1130 C C . ALA A 1 140 ? -10.442 4.990 37.334 1.00 93.19 140 ALA A C 1
ATOM 1132 O O . ALA A 1 140 ? -9.883 5.084 38.426 1.00 93.19 140 ALA A O 1
ATOM 1133 N N . ASN A 1 141 ? -11.087 5.998 36.739 1.00 92.88 141 ASN A N 1
ATOM 1134 C CA . ASN A 1 141 ? -11.205 7.363 37.256 1.00 92.88 141 ASN A CA 1
ATOM 1135 C C . ASN A 1 141 ? -12.465 7.602 38.107 1.00 92.88 141 ASN A C 1
ATOM 1137 O O . ASN A 1 141 ? -12.816 8.749 38.365 1.00 92.88 141 ASN A O 1
ATOM 1141 N N . ASP A 1 142 ? -13.132 6.533 38.553 1.00 93.06 142 ASP A N 1
ATOM 1142 C CA . ASP A 1 142 ? -14.354 6.599 39.367 1.00 93.06 142 ASP A CA 1
ATOM 1143 C C . ASP A 1 142 ? -15.537 7.319 38.689 1.00 93.06 142 ASP A C 1
ATOM 1145 O O . ASP A 1 142 ? -16.442 7.802 39.362 1.00 93.06 142 ASP A O 1
ATOM 1149 N N . ILE A 1 143 ? -15.565 7.326 37.354 1.00 93.12 143 ILE A N 1
ATOM 1150 C CA . ILE A 1 143 ? -16.687 7.799 36.539 1.00 93.12 143 ILE A CA 1
ATOM 1151 C C . ILE A 1 143 ? -17.582 6.597 36.220 1.00 93.12 143 ILE A C 1
ATOM 1153 O O . ILE A 1 143 ? -17.121 5.586 35.675 1.00 93.12 143 ILE A O 1
ATOM 1157 N N . GLY A 1 144 ? -18.863 6.666 36.584 1.00 91.19 144 GLY A N 1
ATOM 1158 C CA . GLY A 1 144 ? -19.816 5.610 36.257 1.00 91.19 144 GLY A CA 1
ATOM 1159 C C . GLY A 1 144 ? -20.143 5.560 34.764 1.00 91.19 144 GLY A C 1
ATOM 1160 O O . GLY A 1 144 ? -20.108 6.572 34.074 1.00 91.19 144 GLY A O 1
ATOM 1161 N N . VAL A 1 145 ? -20.505 4.376 34.270 1.00 91.62 145 VAL A N 1
ATOM 1162 C CA . VAL A 1 145 ? -21.027 4.176 32.909 1.00 91.62 145 VAL A CA 1
ATOM 1163 C C . VAL A 1 145 ? -22.513 3.840 33.015 1.00 91.62 145 VAL A C 1
ATOM 1165 O O . VAL A 1 145 ? -22.876 2.909 33.736 1.00 91.62 145 VAL A O 1
ATOM 1168 N N . GLU A 1 146 ? -23.376 4.600 32.340 1.00 87.31 146 GLU A N 1
ATOM 1169 C CA . GLU A 1 146 ? -24.830 4.370 32.373 1.00 87.31 146 GLU A CA 1
ATOM 1170 C C . GLU A 1 146 ? -25.249 3.301 31.373 1.00 87.31 146 GLU A C 1
ATOM 1172 O O . GLU A 1 146 ? -25.934 2.328 31.719 1.00 87.31 146 GLU A O 1
ATOM 1177 N N . HIS A 1 147 ? -24.796 3.482 30.135 1.00 89.44 147 HIS A N 1
ATOM 1178 C CA . HIS A 1 147 ? -25.195 2.686 28.992 1.00 89.44 147 HIS A CA 1
ATOM 1179 C C . HIS A 1 147 ? -23.996 2.398 28.097 1.00 89.44 147 HIS A C 1
ATOM 1181 O O . HIS A 1 147 ? -23.081 3.203 27.945 1.00 89.44 147 HIS A O 1
ATOM 1187 N N . THR A 1 148 ? -24.015 1.221 27.491 1.00 91.62 148 THR A N 1
ATOM 1188 C CA . THR A 1 148 ? -23.166 0.885 26.348 1.00 91.62 148 THR A CA 1
ATOM 1189 C C . THR A 1 148 ? -24.087 0.561 25.192 1.00 91.62 148 THR A C 1
ATOM 1191 O O . THR A 1 148 ? -25.210 0.115 25.420 1.00 91.62 148 THR A O 1
ATOM 1194 N N . GLY A 1 149 ? -23.686 0.740 23.946 1.00 91.12 149 GLY A N 1
ATOM 1195 C CA . GLY A 1 149 ? -24.651 0.490 22.888 1.00 91.12 149 GLY A CA 1
ATOM 1196 C C . GLY A 1 149 ? -24.135 0.617 21.482 1.00 91.12 149 GLY A C 1
ATOM 1197 O O . GLY A 1 149 ? -22.933 0.674 21.238 1.00 91.12 149 GLY A O 1
ATOM 1198 N N . LEU A 1 150 ? -25.097 0.628 20.566 1.00 90.81 150 LEU A N 1
ATOM 1199 C CA . LEU A 1 150 ? -24.884 0.774 19.136 1.00 90.81 150 LEU A CA 1
ATOM 1200 C C . LEU A 1 150 ? -25.703 1.958 18.625 1.00 90.81 150 LEU A C 1
ATOM 1202 O O . LEU A 1 150 ? -26.904 2.048 18.878 1.00 90.81 150 LEU A O 1
ATOM 1206 N N . LEU A 1 151 ? -25.060 2.839 17.873 1.00 88.75 151 LEU A N 1
ATOM 1207 C CA . LEU A 1 151 ? -25.713 3.852 17.066 1.00 88.75 151 LEU A CA 1
ATOM 1208 C C . LEU A 1 151 ? -25.976 3.271 15.672 1.00 88.75 151 LEU A C 1
ATOM 1210 O O . LEU A 1 151 ? -25.049 2.907 14.947 1.00 88.75 151 LEU A O 1
ATOM 1214 N N . TYR A 1 152 ? -27.250 3.157 15.305 1.00 89.00 152 TYR A N 1
ATOM 1215 C CA . TYR A 1 152 ? -27.687 2.454 14.102 1.00 89.00 152 TYR A CA 1
ATOM 1216 C C . TYR A 1 152 ? -28.491 3.372 13.177 1.00 89.00 152 TYR A C 1
ATOM 1218 O O . TYR A 1 152 ? -29.514 3.926 13.577 1.00 89.00 152 TYR A O 1
ATOM 1226 N N . ALA A 1 153 ? -28.037 3.528 11.935 1.00 88.12 153 ALA A N 1
ATOM 1227 C CA . ALA A 1 153 ? -28.798 4.152 10.855 1.00 88.12 153 ALA A CA 1
ATOM 1228 C C . ALA A 1 153 ? -29.108 3.089 9.788 1.00 88.12 153 ALA A C 1
ATOM 1230 O O . ALA A 1 153 ? -29.350 1.934 10.128 1.00 88.12 153 ALA A O 1
ATOM 1231 N N . VAL A 1 154 ? -29.075 3.443 8.498 1.00 85.94 154 VAL A N 1
ATOM 1232 C CA . VAL A 1 154 ? -29.113 2.437 7.420 1.00 85.94 154 VAL A CA 1
ATOM 1233 C C . VAL A 1 154 ? -27.970 1.436 7.605 1.00 85.94 154 VAL A C 1
ATOM 1235 O O . VAL A 1 154 ? -28.172 0.234 7.509 1.00 85.94 154 VAL A O 1
ATOM 1238 N N . VAL A 1 155 ? -26.782 1.928 7.945 1.00 83.81 155 VAL A N 1
ATOM 1239 C CA . VAL A 1 155 ? -25.632 1.113 8.347 1.00 83.81 155 VAL A CA 1
ATOM 1240 C C . VAL A 1 155 ? -25.343 1.331 9.838 1.00 83.81 155 VAL A C 1
ATOM 1242 O O . VAL A 1 155 ? -25.664 2.404 10.368 1.00 83.81 155 VAL A O 1
ATOM 1245 N N . PRO A 1 156 ? -24.754 0.346 10.542 1.00 82.44 156 PRO A N 1
ATOM 1246 C CA . PRO A 1 156 ? -24.212 0.571 11.878 1.00 82.44 156 PRO A CA 1
ATOM 1247 C C . PRO A 1 156 ? -23.198 1.717 11.830 1.00 82.44 156 PRO A C 1
ATOM 1249 O O . PRO A 1 156 ? -22.212 1.633 11.104 1.00 82.44 156 PRO A O 1
ATOM 1252 N N . LEU A 1 157 ? -23.466 2.798 12.564 1.00 83.62 157 LEU A N 1
ATOM 1253 C CA . LEU A 1 157 ? -22.597 3.978 12.584 1.00 83.62 157 LEU A CA 1
ATOM 1254 C C . LEU A 1 157 ? -21.456 3.809 13.585 1.00 83.62 157 LEU A C 1
ATOM 1256 O O . LEU A 1 157 ? -20.354 4.287 13.348 1.00 83.62 157 LEU A O 1
ATOM 1260 N N . GLY A 1 158 ? -21.717 3.107 14.686 1.00 85.25 158 GLY A N 1
ATOM 1261 C CA . GLY A 1 158 ? -20.679 2.691 15.614 1.00 85.25 158 GLY A CA 1
ATOM 1262 C C . GLY A 1 158 ? -21.205 2.330 16.989 1.00 85.25 158 GLY A C 1
ATOM 1263 O O . GLY A 1 158 ? -22.397 2.449 17.265 1.00 85.25 158 GLY A O 1
ATOM 1264 N N . THR A 1 159 ? -20.320 1.840 17.845 1.00 89.19 159 THR A N 1
ATOM 1265 C CA . THR A 1 159 ? -20.628 1.564 19.250 1.00 89.19 159 THR A CA 1
ATOM 1266 C C . THR A 1 159 ? -20.417 2.807 20.106 1.00 89.19 159 THR A C 1
ATOM 1268 O O . THR A 1 159 ? -19.740 3.732 19.675 1.00 89.19 159 THR A O 1
ATOM 1271 N N . PHE A 1 160 ? -20.980 2.836 21.313 1.00 90.31 160 PHE A N 1
ATOM 1272 C CA . PHE A 1 160 ? -20.713 3.903 22.281 1.00 90.31 160 PHE A CA 1
ATOM 1273 C C . PHE A 1 160 ? -20.657 3.375 23.716 1.00 90.31 160 PHE A C 1
ATOM 1275 O O . PHE A 1 160 ? -21.323 2.392 24.062 1.00 90.31 160 PHE A O 1
ATOM 1282 N N . VAL A 1 161 ? -19.909 4.075 24.565 1.00 90.88 161 VAL A N 1
ATOM 1283 C CA . VAL A 1 161 ? -19.935 3.957 26.024 1.00 90.88 161 VAL A CA 1
ATOM 1284 C C . VAL A 1 161 ? -20.276 5.316 26.630 1.00 90.88 161 VAL A C 1
ATOM 1286 O O . VAL A 1 161 ? -19.522 6.275 26.509 1.00 90.88 161 VAL A O 1
ATOM 1289 N N . GLU A 1 162 ? -21.424 5.395 27.299 1.00 90.75 162 GLU A N 1
ATOM 1290 C CA . GLU A 1 162 ? -21.972 6.636 27.843 1.00 90.75 162 GLU A CA 1
ATOM 1291 C C . GLU A 1 162 ? -21.572 6.817 29.317 1.00 90.75 162 GLU A C 1
ATOM 1293 O O . GLU A 1 162 ? -22.035 6.057 30.182 1.00 90.75 162 GLU A O 1
ATOM 1298 N N . PRO A 1 163 ? -20.698 7.792 29.633 1.00 91.62 163 PRO A N 1
ATOM 1299 C CA . PRO A 1 163 ? -20.358 8.112 31.010 1.00 91.62 163 PRO A CA 1
ATOM 1300 C C . PRO A 1 163 ? -21.500 8.859 31.708 1.00 91.62 163 PRO A C 1
ATOM 1302 O O . PRO A 1 163 ? -22.250 9.611 31.090 1.00 91.62 163 PRO A O 1
ATOM 1305 N N . LYS A 1 164 ? -21.582 8.716 33.031 1.00 92.38 164 LYS A N 1
ATOM 1306 C CA . LYS A 1 164 ? -22.444 9.537 33.884 1.00 92.38 164 LYS A CA 1
ATOM 1307 C C . LYS A 1 164 ? -21.973 10.982 33.859 1.00 92.38 164 LYS A C 1
ATOM 1309 O O . LYS A 1 164 ? -20.928 11.294 34.428 1.00 92.38 164 LYS A O 1
ATOM 1314 N N . GLN A 1 165 ? -22.764 11.870 33.261 1.00 90.12 165 GLN A N 1
ATOM 1315 C CA . GLN A 1 165 ? -22.373 13.271 33.099 1.00 90.12 165 GLN A CA 1
ATOM 1316 C C . GLN A 1 165 ? -22.067 13.958 34.440 1.00 90.12 165 GLN A C 1
ATOM 1318 O O . GLN A 1 165 ? -21.064 14.655 34.557 1.00 90.12 165 GLN A O 1
ATOM 1323 N N . GLU A 1 166 ? -22.855 13.683 35.485 1.00 91.38 166 GLU A N 1
ATOM 1324 C CA . GLU A 1 166 ? -22.603 14.234 36.823 1.00 91.38 166 GLU A CA 1
ATOM 1325 C C . GLU A 1 166 ? -21.239 13.835 37.404 1.00 91.38 166 GLU A C 1
ATOM 1327 O O . GLU A 1 166 ? -20.647 14.606 38.162 1.00 91.38 166 GLU A O 1
ATOM 1332 N N . ASP A 1 167 ? -20.753 12.631 37.091 1.00 92.06 167 ASP A N 1
ATOM 1333 C CA . ASP A 1 167 ? -19.454 12.145 37.559 1.00 92.06 167 ASP A CA 1
ATOM 1334 C C . ASP A 1 167 ? -18.323 12.790 36.747 1.00 92.06 167 ASP A C 1
ATOM 1336 O O . ASP A 1 167 ? -17.302 13.171 37.316 1.00 92.06 167 ASP A O 1
ATOM 1340 N N . VAL A 1 168 ? -18.522 12.978 35.436 1.00 91.06 168 VAL A N 1
ATOM 1341 C CA . VAL A 1 168 ? -17.574 13.669 34.542 1.00 91.06 168 VAL A CA 1
ATOM 1342 C C . VAL A 1 168 ? -17.381 15.127 34.962 1.00 91.06 168 VAL A C 1
ATOM 1344 O O . VAL A 1 168 ? -16.245 15.602 35.043 1.00 91.06 168 VAL A O 1
ATOM 1347 N N . ASP A 1 169 ? -18.470 15.823 35.287 1.00 91.56 169 ASP A N 1
ATOM 1348 C CA . ASP A 1 169 ? -18.441 17.231 35.695 1.00 91.56 169 ASP A CA 1
ATOM 1349 C C . ASP A 1 169 ? -17.726 17.424 37.044 1.00 91.56 169 ASP A C 1
ATOM 1351 O O . ASP A 1 169 ? -17.063 18.438 37.271 1.00 91.56 169 ASP A O 1
ATOM 1355 N N . LYS A 1 170 ? -17.825 16.431 37.939 1.00 93.69 170 LYS A N 1
ATOM 1356 C CA . LYS A 1 170 ? -17.125 16.405 39.236 1.00 93.69 170 LYS A CA 1
ATOM 1357 C C . LYS A 1 170 ? -15.686 15.891 39.127 1.00 93.69 170 LYS A C 1
ATOM 1359 O O . LYS A 1 170 ? -14.906 16.067 40.066 1.00 93.69 170 LYS A O 1
ATOM 1364 N N . ALA A 1 171 ? -15.330 15.235 38.024 1.00 93.06 171 ALA A N 1
ATOM 1365 C CA . ALA A 1 171 ? -14.027 14.617 37.850 1.00 93.06 171 ALA A CA 1
ATOM 1366 C C . ALA A 1 171 ? -12.909 15.664 37.748 1.00 93.06 171 ALA A C 1
ATOM 1368 O O . ALA A 1 171 ? -13.078 16.783 37.263 1.00 93.06 171 ALA A O 1
ATOM 1369 N N . SER A 1 172 ? -11.709 15.279 38.184 1.00 93.62 172 SER A N 1
ATOM 1370 C CA . SER A 1 172 ? -10.529 16.130 38.017 1.00 93.62 172 SER A CA 1
ATOM 1371 C C . SER A 1 172 ? -10.203 16.347 36.533 1.00 93.62 172 SER A C 1
ATOM 1373 O O . SER A 1 172 ? -10.460 15.482 35.697 1.00 93.62 172 SER A O 1
ATOM 1375 N N . ARG A 1 173 ? -9.523 17.455 36.202 1.00 91.81 173 ARG A N 1
ATOM 1376 C CA . ARG A 1 173 ? -9.046 17.708 34.826 1.00 91.81 173 ARG A CA 1
ATOM 1377 C C . ARG A 1 173 ? -8.237 16.544 34.257 1.00 91.81 173 ARG A C 1
ATOM 1379 O O . ARG A 1 173 ? -8.368 16.227 33.085 1.00 91.81 173 ARG A O 1
ATOM 1386 N N . ARG A 1 174 ? -7.420 15.890 35.087 1.00 90.31 174 ARG A N 1
ATOM 1387 C CA . ARG A 1 174 ? -6.640 14.719 34.672 1.00 90.31 174 ARG A CA 1
ATOM 1388 C C . ARG A 1 174 ? -7.546 13.564 34.244 1.00 90.31 174 ARG A C 1
ATOM 1390 O O . ARG A 1 174 ? -7.304 12.986 33.197 1.00 90.31 174 ARG A O 1
ATOM 1397 N N . ALA A 1 175 ? -8.584 13.270 35.025 1.00 90.19 175 ALA A N 1
ATOM 1398 C CA . ALA A 1 175 ? -9.553 12.222 34.709 1.00 90.19 175 ALA A CA 1
ATOM 1399 C C . ALA A 1 175 ? -10.334 12.524 33.417 1.00 90.19 175 ALA A C 1
ATOM 1401 O O . ALA A 1 175 ? -10.578 11.623 32.621 1.00 90.19 175 ALA A O 1
ATOM 1402 N N . GLN A 1 176 ? -10.666 13.795 33.169 1.00 90.50 176 GLN A N 1
ATOM 1403 C CA . GLN A 1 176 ? -11.295 14.214 31.912 1.00 90.50 176 GLN A CA 1
ATOM 1404 C C . GLN A 1 176 ? -10.348 14.045 30.714 1.00 90.50 176 GLN A C 1
ATOM 1406 O O . GLN A 1 176 ? -10.742 13.500 29.689 1.00 90.50 176 GLN A O 1
ATOM 1411 N N . ILE A 1 177 ? -9.081 14.457 30.838 1.00 91.31 177 ILE A N 1
ATOM 1412 C CA . ILE A 1 177 ? -8.087 14.275 29.768 1.00 91.31 177 ILE A CA 1
ATOM 1413 C C . ILE A 1 177 ? -7.853 12.779 29.497 1.00 91.31 177 ILE A C 1
ATOM 1415 O O . ILE A 1 177 ? -7.788 12.364 28.341 1.00 91.31 177 ILE A O 1
ATOM 1419 N N . ASP A 1 178 ? -7.761 11.960 30.544 1.00 90.81 178 ASP A N 1
ATOM 1420 C CA . ASP A 1 178 ? -7.670 10.504 30.427 1.00 90.81 178 ASP A CA 1
ATOM 1421 C C . ASP A 1 178 ? -8.847 9.931 29.623 1.00 90.81 178 ASP A C 1
ATOM 1423 O O . ASP A 1 178 ? -8.639 9.145 28.700 1.00 90.81 178 ASP A O 1
ATOM 1427 N N . LEU A 1 179 ? -10.074 10.365 29.929 1.00 89.62 179 LEU A N 1
ATOM 1428 C CA . LEU A 1 179 ? -11.271 9.975 29.188 1.00 89.62 179 LEU A CA 1
ATOM 1429 C C . LEU A 1 179 ? -11.175 10.357 27.703 1.00 89.62 179 LEU A C 1
ATOM 1431 O O . LEU A 1 179 ? -11.395 9.499 26.852 1.00 89.62 179 LEU A O 1
ATOM 1435 N N . PHE A 1 180 ? -10.809 11.600 27.374 1.00 88.38 180 PHE A N 1
ATOM 1436 C CA . PHE A 1 180 ? -10.762 12.076 25.983 1.00 88.38 180 PHE A CA 1
ATOM 1437 C C . PHE A 1 180 ? -9.618 11.476 25.152 1.00 88.38 180 PHE A C 1
ATOM 1439 O O . PHE A 1 180 ? -9.716 11.412 23.929 1.00 88.38 180 PHE A O 1
ATOM 1446 N N . THR A 1 181 ? -8.539 11.018 25.789 1.00 91.06 181 THR A N 1
ATOM 1447 C CA . THR A 1 181 ? -7.358 10.463 25.095 1.00 91.06 181 THR A CA 1
ATOM 1448 C C . THR A 1 181 ? -7.386 8.940 24.941 1.00 91.06 181 THR A C 1
ATOM 1450 O O . THR A 1 181 ? -6.647 8.393 24.113 1.00 91.06 181 THR A O 1
ATOM 1453 N N . ALA A 1 182 ? -8.249 8.244 25.692 1.00 90.50 182 ALA A N 1
ATOM 1454 C CA . ALA A 1 182 ? -8.327 6.783 25.700 1.00 90.50 182 ALA A CA 1
ATOM 1455 C C . ALA A 1 182 ? -8.625 6.185 24.313 1.00 90.50 182 ALA A C 1
ATOM 1457 O O . ALA A 1 182 ? -7.948 5.244 23.890 1.00 90.50 182 ALA A O 1
ATOM 1458 N N . GLY A 1 183 ? -9.595 6.751 23.591 1.00 87.38 183 GLY A N 1
ATOM 1459 C CA . GLY A 1 183 ? -10.032 6.239 22.292 1.00 87.38 183 GLY A CA 1
ATOM 1460 C C . GLY A 1 183 ? -8.957 6.339 21.205 1.00 87.38 183 GLY A C 1
ATOM 1461 O O . GLY A 1 183 ? -8.610 5.338 20.577 1.00 87.38 183 GLY A O 1
ATOM 1462 N N . ILE A 1 184 ? -8.366 7.529 21.031 1.00 86.75 184 ILE A N 1
ATOM 1463 C CA . ILE A 1 184 ? -7.307 7.785 20.033 1.00 86.75 184 ILE A CA 1
ATOM 1464 C C . ILE A 1 184 ? -6.127 6.834 20.250 1.00 86.75 184 ILE A C 1
ATOM 1466 O O . ILE A 1 184 ? -5.652 6.184 19.319 1.00 86.75 184 ILE A O 1
ATOM 1470 N N . THR A 1 185 ? -5.679 6.716 21.499 1.00 90.06 185 THR A N 1
ATOM 1471 C CA . THR A 1 185 ? -4.528 5.875 21.842 1.00 90.06 185 THR A CA 1
ATOM 1472 C C . THR A 1 185 ? -4.825 4.401 21.621 1.00 90.06 185 THR A C 1
ATOM 1474 O O . THR A 1 185 ? -3.959 3.673 21.148 1.00 90.06 185 THR A O 1
ATOM 1477 N N . THR A 1 186 ? -6.036 3.945 21.936 1.00 92.44 186 THR A N 1
ATOM 1478 C CA . THR A 1 186 ? -6.397 2.533 21.766 1.00 92.44 186 THR A CA 1
ATOM 1479 C C . THR A 1 186 ? -6.397 2.130 20.302 1.00 92.44 186 THR A C 1
ATOM 1481 O O . THR A 1 186 ? -5.822 1.095 19.971 1.00 92.44 186 THR A O 1
ATOM 1484 N N . ASN A 1 187 ? -6.948 2.969 19.424 1.00 92.81 187 ASN A N 1
ATOM 1485 C CA . ASN A 1 187 ? -6.885 2.725 17.984 1.00 92.81 187 ASN A CA 1
ATOM 1486 C C . ASN A 1 187 ? -5.437 2.722 17.492 1.00 92.81 187 ASN A C 1
ATOM 1488 O O . ASN A 1 187 ? -5.052 1.819 16.759 1.00 92.81 187 ASN A O 1
ATOM 1492 N N . PHE A 1 188 ? -4.606 3.662 17.953 1.00 91.62 188 PHE A N 1
ATOM 1493 C CA . PHE A 1 188 ? -3.188 3.685 17.595 1.00 91.62 188 PHE A CA 1
ATOM 1494 C C . PHE A 1 188 ? -2.436 2.429 18.061 1.00 91.62 188 PHE A C 1
ATOM 1496 O O . PHE A 1 188 ? -1.663 1.855 17.301 1.00 91.62 188 PHE A O 1
ATOM 1503 N N . VAL A 1 189 ? -2.664 1.968 19.295 1.00 93.06 189 VAL A N 1
ATOM 1504 C CA . VAL A 1 189 ? -2.050 0.738 19.820 1.00 93.06 189 VAL A CA 1
ATOM 1505 C C . VAL A 1 189 ? -2.528 -0.481 19.037 1.00 93.06 189 VAL A C 1
ATOM 1507 O O . VAL A 1 189 ? -1.711 -1.326 18.679 1.00 93.06 189 VAL A O 1
ATOM 1510 N N . LEU A 1 190 ? -3.827 -0.573 18.748 1.00 95.38 190 LEU A N 1
ATOM 1511 C CA . LEU A 1 190 ? -4.397 -1.654 17.949 1.00 95.38 190 LEU A CA 1
ATOM 1512 C C . LEU A 1 190 ? -3.794 -1.678 16.540 1.00 95.38 190 LEU A C 1
ATOM 1514 O O . LEU A 1 190 ? -3.400 -2.747 16.068 1.00 95.38 190 LEU A O 1
ATOM 1518 N N . ALA A 1 191 ? -3.655 -0.510 15.913 1.00 93.25 191 ALA A N 1
ATOM 1519 C CA . ALA A 1 191 ? -3.025 -0.370 14.612 1.00 93.25 191 ALA A CA 1
ATOM 1520 C C . ALA A 1 191 ? -1.548 -0.776 14.661 1.00 93.25 191 ALA A C 1
ATOM 1522 O O . ALA A 1 191 ? -1.110 -1.595 13.860 1.00 93.25 191 ALA A O 1
ATOM 1523 N N . ALA A 1 192 ? -0.789 -0.297 15.651 1.00 93.19 192 ALA A N 1
ATOM 1524 C CA . ALA A 1 192 ? 0.622 -0.636 15.821 1.00 93.19 192 ALA A CA 1
ATOM 1525 C C . ALA A 1 192 ? 0.840 -2.140 16.053 1.00 93.19 192 ALA A C 1
ATOM 1527 O O . ALA A 1 192 ? 1.728 -2.737 15.449 1.00 93.19 192 ALA A O 1
ATOM 1528 N N . VAL A 1 193 ? 0.024 -2.779 16.897 1.00 96.12 193 VAL A N 1
ATOM 1529 C CA . VAL A 1 193 ? 0.099 -4.230 17.131 1.00 96.12 193 VAL A CA 1
ATOM 1530 C C . VAL A 1 193 ? -0.247 -5.000 15.860 1.00 96.12 193 VAL A C 1
ATOM 1532 O O . VAL A 1 193 ? 0.477 -5.926 15.497 1.00 96.12 193 VAL A O 1
ATOM 1535 N N . SER A 1 194 ? -1.313 -4.609 15.163 1.00 96.06 194 SER A N 1
ATOM 1536 C CA . SER A 1 194 ? -1.735 -5.270 13.923 1.00 96.06 194 SER A CA 1
ATOM 1537 C C . SER A 1 194 ? -0.686 -5.113 12.828 1.00 96.06 194 SER A C 1
ATOM 1539 O O . SER A 1 194 ? -0.349 -6.094 12.174 1.00 96.06 194 SER A O 1
ATOM 1541 N N . PHE A 1 195 ? -0.075 -3.932 12.717 1.00 93.56 195 PHE A N 1
ATOM 1542 C CA . PHE A 1 195 ? 1.058 -3.682 11.836 1.00 93.56 195 PHE A CA 1
ATOM 1543 C C . PHE A 1 195 ? 2.248 -4.577 12.171 1.00 93.56 195 PHE A C 1
ATOM 1545 O O . PHE A 1 195 ? 2.778 -5.223 11.281 1.00 93.56 195 PHE A O 1
ATOM 1552 N N . LEU A 1 196 ? 2.659 -4.673 13.439 1.00 94.50 196 LEU A N 1
ATOM 1553 C CA . LEU A 1 196 ? 3.795 -5.515 13.832 1.00 94.50 196 LEU A CA 1
ATOM 1554 C C . LEU A 1 196 ? 3.546 -7.003 13.549 1.00 94.50 196 LEU A C 1
ATOM 1556 O O . LEU A 1 196 ? 4.463 -7.710 13.128 1.00 94.50 196 LEU A O 1
ATOM 1560 N N . LEU A 1 197 ? 2.316 -7.480 13.751 1.00 95.56 197 LEU A N 1
ATOM 1561 C CA . LEU A 1 197 ? 1.930 -8.849 13.410 1.00 95.56 197 LEU A CA 1
ATOM 1562 C C . LEU A 1 197 ? 1.943 -9.062 11.894 1.00 95.56 197 LEU A C 1
ATOM 1564 O O . LEU A 1 197 ? 2.545 -10.017 11.412 1.00 95.56 197 LEU A O 1
ATOM 1568 N N . PHE A 1 198 ? 1.335 -8.156 11.137 1.00 93.75 198 PHE A N 1
ATOM 1569 C CA . PHE A 1 198 ? 1.283 -8.215 9.682 1.00 93.75 198 PHE A CA 1
ATOM 1570 C C . PHE A 1 198 ? 2.678 -8.096 9.028 1.00 93.75 198 PHE A C 1
ATOM 1572 O O . PHE A 1 198 ? 3.098 -8.965 8.268 1.00 93.75 198 PHE A O 1
ATOM 1579 N N . SER A 1 199 ? 3.417 -7.037 9.341 1.00 91.81 199 SER A N 1
ATOM 1580 C CA . SER A 1 199 ? 4.723 -6.723 8.763 1.00 91.81 199 SER A CA 1
ATOM 1581 C C . SER A 1 199 ? 5.810 -7.663 9.282 1.00 91.81 199 SER A C 1
ATOM 1583 O O . SER A 1 199 ? 6.487 -8.336 8.504 1.00 91.81 199 SER A O 1
ATOM 1585 N N . GLY A 1 200 ? 5.968 -7.736 10.605 1.00 91.12 200 GLY A N 1
ATOM 1586 C CA . GLY A 1 200 ? 7.099 -8.413 11.232 1.00 91.12 200 GLY A CA 1
ATOM 1587 C C . GLY A 1 200 ? 6.933 -9.925 11.298 1.00 91.12 200 GLY A C 1
ATOM 1588 O O . GLY A 1 200 ? 7.848 -10.659 10.937 1.00 91.12 200 GLY A O 1
ATOM 1589 N N . VAL A 1 201 ? 5.773 -10.400 11.759 1.00 91.94 201 VAL A N 1
ATOM 1590 C CA . VAL A 1 201 ? 5.547 -11.841 11.957 1.00 91.94 201 VAL A CA 1
ATOM 1591 C C . VAL A 1 201 ? 5.129 -12.517 10.655 1.00 91.94 201 VAL A C 1
ATOM 1593 O O . VAL A 1 201 ? 5.719 -13.527 10.283 1.00 91.94 201 VAL A O 1
ATOM 1596 N N . MET A 1 202 ? 4.131 -11.972 9.956 1.00 93.19 202 MET A N 1
ATOM 1597 C CA . MET A 1 202 ? 3.586 -12.614 8.761 1.00 93.19 202 MET A CA 1
ATOM 1598 C C . MET A 1 202 ? 4.502 -12.403 7.550 1.00 93.19 202 MET A C 1
ATOM 1600 O O . MET A 1 202 ? 5.115 -13.359 7.081 1.00 93.19 202 MET A O 1
ATOM 1604 N N . LEU A 1 203 ? 4.651 -11.168 7.053 1.00 91.69 203 LEU A N 1
ATOM 1605 C CA . LEU A 1 203 ? 5.485 -10.912 5.870 1.00 91.69 203 LEU A CA 1
ATOM 1606 C C . LEU A 1 203 ? 6.983 -11.133 6.129 1.00 91.69 203 LEU A C 1
ATOM 1608 O O . LEU A 1 203 ? 7.695 -11.607 5.243 1.00 91.69 203 LEU A O 1
ATOM 1612 N N . GLY A 1 204 ? 7.468 -10.849 7.339 1.00 89.12 204 GLY A N 1
ATOM 1613 C CA . GLY A 1 204 ? 8.839 -11.171 7.740 1.00 89.12 204 GLY A CA 1
ATOM 1614 C C . GLY A 1 204 ? 9.119 -12.677 7.826 1.00 89.12 204 GLY A C 1
ATOM 1615 O O . GLY A 1 204 ? 10.262 -13.093 7.640 1.00 89.12 204 GLY A O 1
ATOM 1616 N N . GLY A 1 205 ? 8.088 -13.498 8.053 1.00 87.69 205 GLY A N 1
ATOM 1617 C CA . GLY A 1 205 ? 8.189 -14.955 8.163 1.00 87.69 205 GLY A CA 1
ATOM 1618 C C . GLY A 1 205 ? 8.201 -15.711 6.831 1.00 87.69 205 GLY A C 1
ATOM 1619 O O . GLY A 1 205 ? 8.446 -16.916 6.834 1.00 87.69 205 GLY A O 1
ATOM 1620 N N . ILE A 1 206 ? 7.956 -15.035 5.702 1.00 91.38 206 ILE A N 1
ATOM 1621 C CA . ILE A 1 206 ? 7.919 -15.659 4.372 1.00 91.38 206 ILE A CA 1
ATOM 1622 C C . ILE A 1 206 ? 9.114 -15.247 3.509 1.00 91.38 206 ILE A C 1
ATOM 1624 O O . ILE A 1 206 ? 9.635 -14.128 3.578 1.00 91.38 206 ILE A O 1
ATOM 1628 N N . SER A 1 207 ? 9.526 -16.151 2.627 1.00 91.62 207 SER A N 1
ATOM 1629 C CA . SER A 1 207 ? 10.506 -15.901 1.573 1.00 91.62 207 SER A CA 1
ATOM 1630 C C . SER A 1 207 ? 9.922 -16.285 0.219 1.00 91.62 207 SER A C 1
ATOM 1632 O O . SER A 1 207 ? 9.019 -17.112 0.122 1.00 91.62 207 SER A O 1
ATOM 1634 N N . SER A 1 208 ? 10.418 -15.640 -0.835 1.00 91.81 208 SER A N 1
ATOM 1635 C CA . SER A 1 208 ? 10.080 -16.024 -2.198 1.00 91.81 208 SER A CA 1
ATOM 1636 C C . SER A 1 208 ? 11.128 -17.017 -2.708 1.00 91.81 208 SER A C 1
ATOM 1638 O O . SER A 1 208 ? 12.313 -16.676 -2.669 1.00 91.81 208 SER A O 1
ATOM 1640 N N . PRO A 1 209 ? 10.745 -18.203 -3.224 1.00 90.38 209 PRO A N 1
ATOM 1641 C CA . PRO A 1 209 ? 11.681 -19.083 -3.931 1.00 90.38 209 PRO A CA 1
ATOM 1642 C C . PRO A 1 209 ? 12.251 -18.446 -5.208 1.00 90.38 209 PRO A C 1
ATOM 1644 O O . PRO A 1 209 ? 13.251 -18.926 -5.728 1.00 90.38 209 PRO A O 1
ATOM 1647 N N . TYR A 1 210 ? 11.634 -17.367 -5.693 1.00 89.50 210 TYR A N 1
ATOM 1648 C CA . TYR A 1 210 ? 12.038 -16.639 -6.892 1.00 89.50 210 TYR A CA 1
ATOM 1649 C C . TYR A 1 210 ? 12.886 -15.396 -6.587 1.00 89.50 210 TYR A C 1
ATOM 1651 O O . TYR A 1 210 ? 13.350 -14.750 -7.516 1.00 89.50 210 TYR A O 1
ATOM 1659 N N . GLY A 1 211 ? 13.101 -15.056 -5.310 1.00 87.38 211 GLY A N 1
ATOM 1660 C CA . GLY A 1 211 ? 14.046 -14.024 -4.867 1.00 87.38 211 GLY A CA 1
ATOM 1661 C C . GLY A 1 211 ? 13.984 -12.710 -5.658 1.00 87.38 211 GLY A C 1
ATOM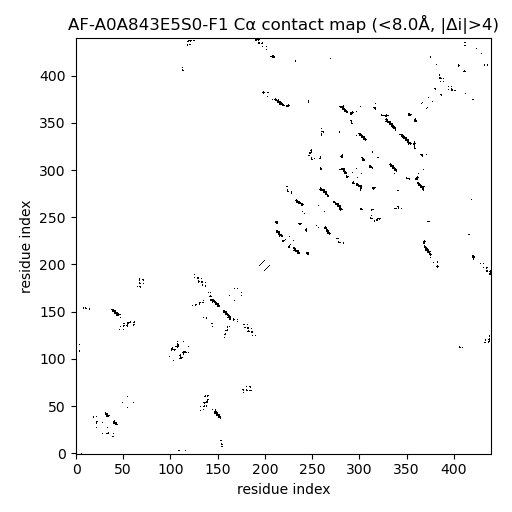 1662 O O . GLY A 1 211 ? 13.013 -11.958 -5.544 1.00 87.38 211 GLY A O 1
ATOM 1663 N N . ASP A 1 212 ? 15.043 -12.455 -6.433 1.00 87.75 212 ASP A N 1
ATOM 1664 C CA . ASP A 1 212 ? 15.248 -11.237 -7.229 1.00 87.75 212 ASP A CA 1
ATOM 1665 C C . ASP A 1 212 ? 14.974 -11.426 -8.733 1.00 87.75 212 ASP A C 1
ATOM 1667 O O . ASP A 1 212 ? 15.366 -10.593 -9.554 1.00 87.75 212 ASP A O 1
ATOM 1671 N N . ASN A 1 213 ? 14.283 -12.506 -9.113 1.00 90.88 213 ASN A N 1
ATOM 1672 C CA . ASN A 1 213 ? 13.814 -12.681 -10.483 1.00 90.88 213 ASN A CA 1
ATOM 1673 C C . ASN A 1 213 ? 12.935 -11.496 -10.894 1.00 90.88 213 ASN A C 1
ATOM 1675 O O . ASN A 1 213 ? 12.112 -11.002 -10.115 1.00 90.88 213 ASN A O 1
ATOM 1679 N N . ALA A 1 214 ? 13.095 -11.063 -12.144 1.00 93.38 214 ALA A N 1
ATOM 1680 C CA . ALA A 1 214 ? 12.280 -9.997 -12.695 1.00 93.38 214 ALA A CA 1
ATOM 1681 C C . ALA A 1 214 ? 10.822 -10.453 -12.813 1.00 93.38 214 ALA A C 1
ATOM 1683 O O . ALA A 1 214 ? 10.523 -11.508 -13.364 1.00 93.38 214 ALA A O 1
ATOM 1684 N N . ALA A 1 215 ? 9.910 -9.633 -12.318 1.00 94.19 215 ALA A N 1
ATOM 1685 C CA . ALA A 1 215 ? 8.486 -9.895 -12.302 1.00 94.19 215 ALA A CA 1
ATOM 1686 C C . ALA A 1 215 ? 7.732 -8.752 -12.974 1.00 94.19 215 ALA A C 1
ATOM 1688 O O . ALA A 1 215 ? 8.044 -7.582 -12.755 1.00 94.19 215 ALA A O 1
ATOM 1689 N N . VAL A 1 216 ? 6.724 -9.080 -13.773 1.00 94.19 216 VAL A N 1
ATOM 1690 C CA . VAL A 1 216 ? 5.876 -8.097 -14.444 1.00 94.19 216 VAL A CA 1
ATOM 1691 C C . VAL A 1 216 ? 4.888 -7.541 -13.433 1.00 94.19 216 VAL A C 1
ATOM 1693 O O . VAL A 1 216 ? 3.976 -8.236 -12.993 1.00 94.19 216 VAL A O 1
ATOM 1696 N N . TYR A 1 217 ? 5.075 -6.286 -13.047 1.00 89.19 217 TYR A N 1
ATOM 1697 C CA . TYR A 1 217 ? 4.181 -5.595 -12.128 1.00 89.19 217 TYR A CA 1
ATOM 1698 C C . TYR A 1 217 ? 2.936 -5.073 -12.851 1.00 89.19 217 TYR A C 1
ATOM 1700 O O . TYR A 1 217 ? 1.814 -5.327 -12.425 1.00 89.19 217 TYR A O 1
ATOM 1708 N N . THR A 1 218 ? 3.141 -4.376 -13.969 1.00 88.69 218 THR A N 1
ATOM 1709 C CA . THR A 1 218 ? 2.081 -3.918 -14.879 1.00 88.69 218 THR A CA 1
ATOM 1710 C C . THR A 1 218 ? 2.593 -3.912 -16.311 1.00 88.69 218 THR A C 1
ATOM 1712 O O . THR A 1 218 ? 3.791 -3.736 -16.551 1.00 88.69 218 THR A O 1
ATOM 1715 N N . GLU A 1 219 ? 1.679 -4.053 -17.257 1.00 90.88 219 GLU A N 1
ATOM 1716 C CA . GLU A 1 219 ? 1.916 -3.959 -18.688 1.00 90.88 219 GLU A CA 1
ATOM 1717 C C . GLU A 1 219 ? 1.207 -2.747 -19.308 1.00 90.88 219 GLU A C 1
ATOM 1719 O O . GLU A 1 219 ? 0.137 -2.315 -18.878 1.00 90.88 219 GLU A O 1
ATOM 1724 N N . VAL A 1 220 ? 1.817 -2.181 -20.346 1.00 91.06 220 VAL A N 1
ATOM 1725 C CA . VAL A 1 220 ? 1.250 -1.086 -21.137 1.00 91.06 220 VAL A CA 1
ATOM 1726 C C . VAL A 1 220 ? 0.520 -1.671 -22.343 1.00 91.06 220 VAL A C 1
ATOM 1728 O O . VAL A 1 220 ? 1.082 -2.506 -23.053 1.00 91.06 220 VAL A O 1
ATOM 1731 N N . ALA A 1 221 ? -0.709 -1.221 -22.603 1.00 89.81 221 ALA A N 1
ATOM 1732 C CA . ALA A 1 221 ? -1.469 -1.622 -23.789 1.00 89.81 221 ALA A CA 1
ATOM 1733 C C . ALA A 1 221 ? -0.694 -1.327 -25.089 1.00 89.81 221 ALA A C 1
ATOM 1735 O O . ALA A 1 221 ? 0.081 -0.371 -25.153 1.00 89.81 221 ALA A O 1
ATOM 1736 N N . ASP A 1 222 ? -0.890 -2.171 -26.105 1.00 88.81 222 ASP A N 1
ATOM 1737 C CA . ASP A 1 222 ? -0.249 -2.082 -27.430 1.00 88.81 222 ASP A CA 1
ATOM 1738 C C . ASP A 1 222 ? 1.295 -2.141 -27.424 1.00 88.81 222 ASP A C 1
ATOM 1740 O O . ASP A 1 222 ? 1.947 -1.884 -28.433 1.00 88.81 222 ASP A O 1
ATOM 1744 N N . SER A 1 223 ? 1.904 -2.509 -26.296 1.00 94.69 223 SER A N 1
ATOM 1745 C CA . SER A 1 223 ? 3.352 -2.692 -26.174 1.00 94.69 223 SER A CA 1
ATOM 1746 C C . SER A 1 223 ? 3.826 -4.064 -26.687 1.00 94.69 223 SER A C 1
ATOM 1748 O O . SER A 1 223 ? 3.001 -4.958 -26.925 1.00 94.69 223 SER A O 1
ATOM 1750 N N . PRO A 1 224 ? 5.150 -4.287 -26.823 1.00 95.38 224 PRO A N 1
ATOM 1751 C CA . PRO A 1 224 ? 5.692 -5.601 -27.168 1.00 95.38 224 PRO A CA 1
ATOM 1752 C C . PRO A 1 224 ? 5.243 -6.725 -26.233 1.00 95.38 224 PRO A C 1
ATOM 1754 O O . PRO A 1 224 ? 4.771 -7.753 -26.710 1.00 95.38 224 PRO A O 1
ATOM 1757 N N . ALA A 1 225 ? 5.328 -6.518 -24.916 1.00 95.94 225 ALA A N 1
ATOM 1758 C CA . ALA A 1 225 ? 4.913 -7.511 -23.927 1.00 95.94 225 ALA A CA 1
ATOM 1759 C C . ALA A 1 225 ? 3.406 -7.794 -23.975 1.00 95.94 225 ALA A C 1
ATOM 1761 O O . ALA A 1 225 ? 3.000 -8.954 -23.905 1.00 95.94 225 ALA A O 1
ATOM 1762 N N . TYR A 1 226 ? 2.588 -6.753 -24.171 1.00 95.06 226 TYR A N 1
ATOM 1763 C CA . TYR A 1 226 ? 1.141 -6.901 -24.334 1.00 95.06 226 TYR A CA 1
ATOM 1764 C C . TYR A 1 226 ? 0.796 -7.720 -25.584 1.00 95.06 226 TYR A C 1
ATOM 1766 O O . TYR A 1 226 ? 0.021 -8.671 -25.516 1.00 95.06 226 TYR A O 1
ATOM 1774 N N . SER A 1 227 ? 1.434 -7.406 -26.714 1.00 94.75 227 SER A N 1
ATOM 1775 C CA . SER A 1 227 ? 1.239 -8.120 -27.983 1.00 94.75 227 SER A CA 1
ATOM 1776 C C . SER A 1 227 ? 1.727 -9.571 -27.920 1.00 94.75 227 SER A C 1
ATOM 1778 O O . SER A 1 227 ? 1.147 -10.447 -28.558 1.00 94.75 227 SER A O 1
ATOM 1780 N N . ALA A 1 228 ? 2.773 -9.834 -27.132 1.00 95.00 228 ALA A N 1
ATOM 1781 C CA . ALA A 1 228 ? 3.280 -11.175 -26.856 1.00 95.00 228 ALA A CA 1
ATOM 1782 C C . ALA A 1 228 ? 2.425 -11.954 -25.839 1.00 95.00 228 ALA A C 1
ATOM 1784 O O . ALA A 1 228 ? 2.652 -13.147 -25.639 1.00 95.00 228 ALA A O 1
ATOM 1785 N N . GLY A 1 229 ? 1.443 -11.306 -25.203 1.00 95.00 229 GLY A N 1
ATOM 1786 C CA . GLY A 1 229 ? 0.537 -11.929 -24.244 1.00 95.00 229 GLY A CA 1
ATOM 1787 C C . GLY A 1 229 ? 1.170 -12.229 -22.885 1.00 95.00 229 GLY A C 1
ATOM 1788 O O . GLY A 1 229 ? 0.722 -13.158 -22.220 1.00 95.00 229 GLY A O 1
ATOM 1789 N N . ILE A 1 230 ? 2.203 -11.485 -22.471 1.00 95.62 230 ILE A N 1
ATOM 1790 C CA . ILE A 1 230 ? 2.792 -11.622 -21.131 1.00 95.62 230 ILE A CA 1
ATOM 1791 C C . ILE A 1 230 ? 1.903 -10.873 -20.124 1.00 95.62 230 ILE A C 1
ATOM 1793 O O . ILE A 1 230 ? 1.799 -9.648 -20.217 1.00 95.62 230 ILE A O 1
ATOM 1797 N N . PRO A 1 231 ? 1.266 -11.563 -19.162 1.00 93.75 231 PRO A N 1
ATOM 1798 C CA . PRO A 1 231 ? 0.366 -10.916 -18.212 1.00 93.75 231 PRO A CA 1
ATOM 1799 C C . PRO A 1 231 ? 1.116 -10.279 -17.031 1.00 93.75 231 PRO A C 1
ATOM 1801 O O . PRO A 1 231 ? 2.188 -10.751 -16.633 1.00 93.75 231 PRO A O 1
ATOM 1804 N N . ALA A 1 232 ? 0.505 -9.276 -16.385 1.00 91.94 232 ALA A N 1
ATOM 1805 C CA . ALA A 1 232 ? 0.897 -8.874 -15.033 1.00 91.94 232 ALA A CA 1
ATOM 1806 C C . ALA A 1 232 ? 0.917 -10.077 -14.077 1.00 91.94 232 ALA A C 1
ATOM 1808 O O . ALA A 1 232 ? 0.067 -10.968 -14.122 1.00 91.94 232 ALA A O 1
ATOM 1809 N N . GLY A 1 233 ? 1.901 -10.090 -13.183 1.00 92.38 233 GLY A N 1
ATOM 1810 C CA . GLY A 1 233 ? 2.155 -11.178 -12.249 1.00 92.38 233 GLY A CA 1
ATOM 1811 C C . GLY A 1 233 ? 3.083 -12.275 -12.780 1.00 92.38 233 GLY A C 1
ATOM 1812 O O . GLY A 1 233 ? 3.469 -13.146 -12.001 1.00 92.38 233 GLY A O 1
ATOM 1813 N N . ALA A 1 234 ? 3.468 -12.252 -14.061 1.00 95.81 234 ALA A N 1
ATOM 1814 C CA . ALA A 1 234 ? 4.422 -13.209 -14.620 1.00 95.81 234 ALA A CA 1
ATOM 1815 C C . ALA A 1 234 ? 5.850 -12.989 -14.086 1.00 95.81 234 ALA A C 1
ATOM 1817 O O . ALA A 1 234 ? 6.294 -11.853 -13.933 1.00 95.81 234 ALA A O 1
ATOM 1818 N N . LEU A 1 235 ? 6.589 -14.075 -13.849 1.00 95.81 235 LEU A N 1
ATOM 1819 C CA . LEU A 1 235 ? 8.022 -14.052 -13.545 1.00 95.81 235 LEU A CA 1
ATOM 1820 C C . LEU A 1 235 ? 8.825 -14.345 -14.805 1.00 95.81 235 LEU A C 1
ATOM 1822 O O . LEU A 1 235 ? 8.643 -15.397 -15.409 1.00 95.81 235 LEU A O 1
ATOM 1826 N N . ILE A 1 236 ? 9.735 -13.453 -15.174 1.00 96.06 236 ILE A N 1
ATOM 1827 C CA . ILE A 1 236 ? 10.716 -13.682 -16.232 1.00 96.06 236 ILE A CA 1
ATOM 1828 C C . ILE A 1 236 ? 11.832 -14.552 -15.649 1.00 96.06 236 ILE A C 1
ATOM 1830 O O . ILE A 1 236 ? 12.434 -14.203 -14.631 1.00 96.06 236 ILE A O 1
ATOM 1834 N N . LEU A 1 237 ? 12.072 -15.708 -16.264 1.00 93.50 237 LEU A N 1
ATOM 1835 C CA . LEU A 1 237 ? 13.078 -16.669 -15.811 1.00 93.50 237 LEU A CA 1
ATOM 1836 C C . LEU A 1 237 ? 14.389 -16.467 -16.569 1.00 93.50 237 LEU A C 1
ATOM 1838 O O . LEU A 1 237 ? 15.443 -16.261 -15.966 1.00 93.50 237 LEU A O 1
ATOM 1842 N N . ASP A 1 238 ? 14.304 -16.485 -17.896 1.00 94.25 238 ASP A N 1
ATOM 1843 C CA . ASP A 1 238 ? 15.443 -16.328 -18.786 1.00 94.25 238 ASP A CA 1
ATOM 1844 C C . ASP A 1 238 ? 15.045 -15.645 -20.099 1.00 94.25 238 ASP A C 1
ATOM 1846 O O . ASP A 1 238 ? 13.875 -15.596 -20.494 1.00 94.25 238 ASP A O 1
ATOM 1850 N N . ILE A 1 239 ? 16.050 -15.075 -20.757 1.00 94.88 239 ILE A N 1
ATOM 1851 C CA . ILE A 1 239 ? 15.942 -14.449 -22.069 1.00 94.88 239 ILE A CA 1
ATOM 1852 C C . ILE A 1 239 ? 17.014 -15.072 -22.956 1.00 94.88 239 ILE A C 1
ATOM 1854 O O . ILE A 1 239 ? 18.201 -15.004 -22.646 1.00 94.88 239 ILE A O 1
ATOM 1858 N N . ASN A 1 240 ? 16.598 -15.696 -24.060 1.00 95.12 240 ASN A N 1
ATOM 1859 C CA . ASN A 1 240 ? 17.457 -16.504 -24.931 1.00 95.12 240 ASN A CA 1
ATOM 1860 C C . ASN A 1 240 ? 18.225 -17.615 -24.181 1.00 95.12 240 ASN A C 1
ATOM 1862 O O . ASN A 1 240 ? 19.336 -17.968 -24.570 1.00 95.12 240 ASN A O 1
ATOM 1866 N N . GLY A 1 241 ? 17.643 -18.184 -23.118 1.00 93.31 241 GLY A N 1
ATOM 1867 C CA . GLY A 1 241 ? 18.296 -19.206 -22.295 1.00 93.31 241 GLY A CA 1
ATOM 1868 C C . GLY A 1 241 ? 19.298 -18.656 -21.275 1.00 93.31 241 GLY A C 1
ATOM 1869 O O . GLY A 1 241 ? 19.911 -19.440 -20.551 1.00 93.31 241 GLY A O 1
ATOM 1870 N N . GLU A 1 242 ? 19.471 -17.333 -21.189 1.00 92.38 242 GLU A N 1
ATOM 1871 C CA . GLU A 1 242 ? 20.297 -16.676 -20.173 1.00 92.38 242 GLU A CA 1
ATOM 1872 C C . GLU A 1 242 ? 19.424 -16.148 -19.028 1.00 92.38 242 GLU A C 1
ATOM 1874 O O . GLU A 1 242 ? 18.485 -15.392 -19.295 1.00 92.38 242 GLU A O 1
ATOM 1879 N N . PRO A 1 243 ? 19.711 -16.497 -17.756 1.00 90.44 243 PRO A N 1
ATOM 1880 C CA . PRO A 1 243 ? 18.966 -15.975 -16.616 1.00 90.44 243 PRO A CA 1
ATOM 1881 C C . PRO A 1 243 ? 18.934 -14.447 -16.615 1.00 90.44 243 PRO A C 1
ATOM 1883 O O . PRO A 1 243 ? 19.978 -13.801 -16.716 1.00 90.44 243 PRO A O 1
ATOM 1886 N N . PHE A 1 244 ? 17.739 -13.877 -16.478 1.00 88.94 244 PHE A N 1
ATOM 1887 C CA . PHE A 1 244 ? 17.559 -12.431 -16.461 1.00 88.94 244 PHE A CA 1
ATOM 1888 C C . PHE A 1 244 ? 17.256 -11.938 -15.047 1.00 88.94 244 PHE A C 1
ATOM 1890 O O . PHE A 1 244 ? 16.228 -12.276 -14.459 1.00 88.94 244 PHE A O 1
ATOM 1897 N N . SER A 1 245 ? 18.133 -11.081 -14.529 1.00 83.81 245 SER A N 1
ATOM 1898 C CA . SER A 1 245 ? 17.939 -10.420 -13.239 1.00 83.81 245 SER A CA 1
ATOM 1899 C C . SER A 1 245 ? 17.520 -8.972 -13.446 1.00 83.81 245 SER A C 1
ATOM 1901 O O . SER A 1 245 ? 18.125 -8.244 -14.240 1.00 83.81 245 SER A O 1
ATOM 1903 N N . TYR A 1 246 ? 16.508 -8.531 -12.696 1.00 87.25 246 TYR A N 1
ATOM 1904 C CA . TYR A 1 246 ? 16.153 -7.119 -12.659 1.00 87.25 246 TYR A CA 1
ATOM 1905 C C . TYR A 1 246 ? 17.312 -6.327 -12.043 1.00 87.25 246 TYR A C 1
ATOM 1907 O O . TYR A 1 246 ? 17.703 -6.566 -10.902 1.00 87.25 246 TYR A O 1
ATOM 1915 N N . THR A 1 247 ? 17.879 -5.402 -12.815 1.00 81.50 247 THR A N 1
ATOM 1916 C CA . THR A 1 247 ? 18.992 -4.552 -12.389 1.00 81.50 247 THR A CA 1
ATOM 1917 C C . THR A 1 247 ? 18.669 -3.086 -12.620 1.00 81.50 247 THR A C 1
ATOM 1919 O O . THR A 1 247 ? 18.036 -2.712 -13.611 1.00 81.50 247 THR A O 1
ATOM 1922 N N . GLU A 1 248 ? 19.140 -2.254 -11.701 1.00 83.69 248 GLU A N 1
ATOM 1923 C CA . GLU A 1 248 ? 19.115 -0.797 -11.807 1.00 83.69 248 GLU A CA 1
ATOM 1924 C C . GLU A 1 248 ? 20.437 -0.239 -12.353 1.00 83.69 248 GLU A C 1
ATOM 1926 O O . GLU A 1 248 ? 20.543 0.947 -12.665 1.00 83.69 248 GLU A O 1
ATOM 1931 N N . ASP A 1 249 ? 21.458 -1.089 -12.465 1.00 81.69 249 ASP A N 1
ATOM 1932 C CA . ASP A 1 249 ? 22.794 -0.709 -12.897 1.00 81.69 249 ASP A CA 1
ATOM 1933 C C . ASP A 1 249 ? 22.896 -0.717 -14.431 1.00 81.69 249 ASP A C 1
ATOM 1935 O O . ASP A 1 249 ? 22.704 -1.737 -15.096 1.00 81.69 249 ASP A O 1
ATOM 1939 N N . TYR A 1 250 ? 23.218 0.449 -14.992 1.00 79.31 250 TYR A N 1
ATOM 1940 C CA . TYR A 1 250 ? 23.398 0.669 -16.429 1.00 79.31 250 TYR A CA 1
ATOM 1941 C C . TYR A 1 250 ? 24.808 0.349 -16.934 1.00 79.31 250 TYR A C 1
ATOM 1943 O O . TYR A 1 250 ? 25.074 0.452 -18.132 1.00 79.31 250 TYR A O 1
ATOM 1951 N N . THR A 1 251 ? 25.721 -0.017 -16.035 1.00 76.00 251 THR A N 1
ATOM 1952 C CA . THR A 1 251 ? 27.084 -0.451 -16.362 1.00 76.00 251 THR A CA 1
ATOM 1953 C C . THR A 1 251 ? 27.192 -1.966 -16.540 1.00 76.00 251 THR A C 1
ATOM 1955 O O . THR A 1 251 ? 28.215 -2.453 -17.035 1.00 76.00 251 THR A O 1
ATOM 1958 N N . VAL A 1 252 ? 26.120 -2.710 -16.222 1.00 66.12 252 VAL A N 1
ATOM 1959 C CA . VAL A 1 252 ? 26.031 -4.155 -16.461 1.00 66.12 252 VAL A CA 1
ATOM 1960 C C . VAL A 1 252 ? 26.200 -4.421 -17.950 1.00 66.12 252 VAL A C 1
ATOM 1962 O O . VAL A 1 252 ? 25.363 -4.081 -18.790 1.00 66.12 252 VAL A O 1
ATOM 1965 N N . SER A 1 253 ? 27.333 -5.029 -18.278 1.00 56.28 253 SER A N 1
ATOM 1966 C CA . SER A 1 253 ? 27.728 -5.335 -19.640 1.00 56.28 253 SER A CA 1
ATOM 1967 C C . SER A 1 253 ? 27.509 -6.815 -19.911 1.00 56.28 253 SER A C 1
ATOM 1969 O O . SER A 1 253 ? 28.021 -7.682 -19.212 1.00 56.28 253 SER A O 1
ATOM 1971 N N . SER A 1 254 ? 26.802 -7.056 -21.009 1.00 69.25 254 SER A N 1
ATOM 1972 C CA . SER A 1 254 ? 26.683 -8.315 -21.746 1.00 69.25 254 SER A CA 1
ATOM 1973 C C . SER A 1 254 ? 25.713 -9.362 -21.202 1.00 69.25 254 SER A C 1
ATOM 1975 O O . SER A 1 254 ? 26.078 -10.272 -20.470 1.00 69.25 254 SER A O 1
ATOM 1977 N N . TYR A 1 255 ? 24.486 -9.275 -21.708 1.00 85.56 255 TYR A N 1
ATOM 1978 C CA . TYR A 1 255 ? 23.819 -10.463 -22.230 1.00 85.56 255 TYR A CA 1
ATOM 1979 C C . TYR A 1 255 ? 24.366 -10.767 -23.638 1.00 85.56 255 TYR A C 1
ATOM 1981 O O . TYR A 1 255 ? 24.965 -9.886 -24.271 1.00 85.56 255 TYR A O 1
ATOM 1989 N N . THR A 1 256 ? 24.182 -11.989 -24.147 1.00 88.81 256 THR A N 1
ATOM 1990 C CA . THR A 1 256 ? 24.591 -12.331 -25.531 1.00 88.81 256 THR A CA 1
ATOM 1991 C C . THR A 1 256 ? 23.746 -11.653 -26.605 1.00 88.81 256 THR A C 1
ATOM 1993 O O . THR A 1 256 ? 24.180 -11.546 -27.752 1.00 88.81 256 THR A O 1
ATOM 1996 N N . TRP A 1 257 ? 22.567 -11.162 -26.235 1.00 90.62 257 TRP A N 1
ATOM 1997 C CA . TRP A 1 257 ? 21.642 -10.421 -27.085 1.00 90.62 257 TRP A CA 1
ATOM 1998 C C . TRP A 1 257 ? 21.707 -8.916 -26.802 1.00 90.62 257 TRP A C 1
ATOM 2000 O O . TRP A 1 257 ? 22.146 -8.471 -25.738 1.00 90.62 257 TRP A O 1
ATOM 2010 N N . SER A 1 258 ? 21.276 -8.105 -27.767 1.00 90.50 258 SER A N 1
ATOM 2011 C CA . SER A 1 258 ? 21.239 -6.644 -27.631 1.00 90.50 258 SER A CA 1
ATOM 2012 C C . SER A 1 258 ? 19.813 -6.122 -27.465 1.00 90.50 258 SER A C 1
ATOM 2014 O O . SER A 1 258 ? 18.888 -6.656 -28.077 1.00 90.50 258 SER A O 1
ATOM 2016 N N . PRO A 1 259 ? 19.611 -5.021 -26.717 1.00 92.19 259 PRO A N 1
ATOM 2017 C CA . PRO A 1 259 ? 18.333 -4.328 -26.736 1.00 92.19 259 PRO A CA 1
ATOM 2018 C C . PRO A 1 259 ? 17.946 -3.926 -28.169 1.00 92.19 259 PRO A C 1
ATOM 2020 O O . PRO A 1 259 ? 18.801 -3.515 -28.953 1.00 92.19 259 PRO A O 1
ATOM 2023 N N . GLY A 1 260 ? 16.667 -4.047 -28.509 1.00 91.56 260 GLY A N 1
ATOM 2024 C CA . GLY A 1 260 ? 16.119 -3.874 -29.854 1.00 91.56 260 GLY A CA 1
ATOM 2025 C C . GLY A 1 260 ? 16.014 -5.171 -30.663 1.00 91.56 260 GLY A C 1
ATOM 2026 O O . GLY A 1 260 ? 15.255 -5.205 -31.628 1.00 91.56 260 GLY A O 1
ATOM 2027 N N . GLU A 1 261 ? 16.715 -6.241 -30.282 1.00 92.81 261 GLU A N 1
ATOM 2028 C CA . GLU A 1 261 ? 16.620 -7.539 -30.959 1.00 92.81 261 GLU A CA 1
ATOM 2029 C C . GLU A 1 261 ? 15.369 -8.315 -30.529 1.00 92.81 261 GLU A C 1
ATOM 2031 O O . GLU A 1 261 ? 14.874 -8.165 -29.408 1.00 92.81 261 GLU A O 1
ATOM 2036 N N . LEU A 1 262 ? 14.875 -9.176 -31.426 1.00 94.38 262 LEU A N 1
ATOM 2037 C CA . LEU A 1 262 ? 13.871 -10.179 -31.082 1.00 94.38 262 LEU A CA 1
ATOM 2038 C C . LEU A 1 262 ? 14.523 -11.264 -30.228 1.00 94.38 262 LEU A C 1
ATOM 2040 O O . LEU A 1 262 ? 15.458 -11.932 -30.669 1.00 94.38 262 LEU A O 1
ATOM 2044 N N . VAL A 1 263 ? 13.999 -11.457 -29.024 1.00 95.25 263 VAL A N 1
ATOM 2045 C CA . VAL A 1 263 ? 14.503 -12.442 -28.068 1.00 95.25 263 VAL A CA 1
ATOM 2046 C C . VAL A 1 263 ? 13.398 -13.399 -27.647 1.00 95.25 263 VAL A C 1
ATOM 2048 O O . VAL A 1 263 ? 12.214 -13.063 -27.656 1.00 95.25 263 VAL A O 1
ATOM 2051 N N . SER A 1 264 ? 13.800 -14.609 -27.280 1.00 97.06 264 SER A N 1
ATOM 2052 C CA . SER A 1 264 ? 12.955 -15.638 -26.693 1.00 97.06 264 SER A CA 1
ATOM 2053 C C . SER A 1 264 ? 12.860 -15.406 -25.189 1.00 97.06 264 SER A C 1
ATOM 2055 O O . SER A 1 264 ? 13.811 -15.674 -24.462 1.00 97.06 264 SER A O 1
ATOM 2057 N N . VAL A 1 265 ? 11.723 -14.904 -24.722 1.00 97.44 265 VAL A N 1
ATOM 2058 C CA . VAL A 1 265 ? 11.452 -14.630 -23.310 1.00 97.44 265 VAL A CA 1
ATOM 2059 C C . VAL A 1 265 ? 10.725 -15.819 -22.709 1.00 97.44 265 VAL A C 1
ATOM 2061 O O . VAL A 1 265 ? 9.605 -16.133 -23.115 1.00 97.44 265 VAL A O 1
ATOM 2064 N N . HIS A 1 266 ? 11.357 -16.467 -21.738 1.00 97.31 266 HIS A N 1
ATOM 2065 C CA . HIS A 1 266 ? 10.762 -17.545 -20.968 1.00 97.31 266 HIS A CA 1
ATOM 2066 C C . HIS A 1 266 ? 10.237 -16.995 -19.642 1.00 97.31 266 HIS A C 1
ATOM 2068 O O . HIS A 1 266 ? 10.978 -16.399 -18.855 1.00 97.31 266 HIS A O 1
ATOM 2074 N N . TYR A 1 267 ? 8.940 -17.174 -19.403 1.00 96.69 267 TYR A N 1
ATOM 2075 C CA . TYR A 1 267 ? 8.275 -16.680 -18.207 1.00 96.69 267 TYR A CA 1
ATOM 2076 C C . TYR A 1 267 ? 7.362 -17.729 -17.578 1.00 96.69 267 TYR A C 1
ATOM 2078 O O . TYR A 1 267 ? 6.937 -18.695 -18.213 1.00 96.69 267 TYR A O 1
ATOM 2086 N N . ARG A 1 268 ? 7.029 -17.498 -16.311 1.00 95.31 268 ARG A N 1
ATOM 2087 C CA . ARG A 1 268 ? 6.175 -18.348 -15.492 1.00 95.31 268 ARG A CA 1
ATOM 2088 C C . ARG A 1 268 ? 4.989 -17.569 -14.938 1.00 95.31 268 ARG A C 1
ATOM 2090 O O . ARG A 1 268 ? 5.160 -16.480 -14.395 1.00 95.31 268 ARG A O 1
ATOM 2097 N N . THR A 1 269 ? 3.803 -18.155 -15.025 1.00 95.06 269 THR A N 1
ATOM 2098 C CA . THR A 1 269 ? 2.606 -17.752 -14.276 1.00 95.06 269 THR A CA 1
ATOM 2099 C C . THR A 1 269 ? 2.342 -18.750 -13.144 1.00 95.06 269 THR A C 1
ATOM 2101 O O . THR A 1 269 ? 3.099 -19.705 -12.959 1.00 95.06 269 THR A O 1
ATOM 2104 N N . ALA A 1 270 ? 1.271 -18.548 -12.371 1.00 91.44 270 ALA A N 1
ATOM 2105 C CA . ALA A 1 270 ? 0.901 -19.468 -11.294 1.00 91.44 270 ALA A CA 1
ATOM 2106 C C . ALA A 1 270 ? 0.760 -20.926 -11.778 1.00 91.44 270 ALA A C 1
ATOM 2108 O O . ALA A 1 270 ? 1.191 -21.847 -11.085 1.00 91.44 270 ALA A O 1
ATOM 2109 N N . ASP A 1 271 ? 0.210 -21.116 -12.982 1.00 90.44 271 ASP A N 1
ATOM 2110 C CA . ASP A 1 271 ? -0.203 -22.428 -13.484 1.00 90.44 271 ASP A CA 1
ATOM 2111 C C . ASP A 1 271 ? 0.743 -23.008 -14.547 1.00 90.44 271 ASP A C 1
ATOM 2113 O O . ASP A 1 271 ? 0.836 -24.228 -14.692 1.00 90.44 271 ASP A O 1
ATOM 2117 N N . THR A 1 272 ? 1.434 -22.159 -15.316 1.00 94.38 272 THR A N 1
ATOM 2118 C CA . THR A 1 272 ? 2.167 -22.586 -16.519 1.00 94.38 272 THR A CA 1
ATOM 2119 C C . THR A 1 272 ? 3.458 -21.809 -16.743 1.00 94.38 272 THR A C 1
ATOM 2121 O O . THR A 1 272 ? 3.559 -20.630 -16.411 1.00 94.38 272 THR A O 1
ATOM 2124 N N . GLU A 1 273 ? 4.420 -22.451 -17.399 1.00 96.19 273 GLU A N 1
ATOM 2125 C CA . GLU A 1 273 ? 5.574 -21.791 -18.015 1.00 96.19 273 GLU A CA 1
ATOM 2126 C C . GLU A 1 273 ? 5.329 -21.630 -19.518 1.00 96.19 273 GLU A C 1
ATOM 2128 O O . GLU A 1 273 ? 4.644 -22.444 -20.145 1.00 96.19 273 GLU A O 1
ATOM 2133 N N . SER A 1 274 ? 5.802 -20.534 -20.100 1.00 96.94 274 SER A N 1
ATOM 2134 C CA . SER A 1 274 ? 5.571 -20.196 -21.503 1.00 96.94 274 SER A CA 1
ATOM 2135 C C . SER A 1 274 ? 6.738 -19.408 -22.075 1.00 96.94 274 SER A C 1
ATOM 2137 O O . SER A 1 274 ? 7.400 -18.640 -21.379 1.00 96.94 274 SER A O 1
ATOM 2139 N N . THR A 1 275 ? 6.975 -19.589 -23.370 1.00 97.88 275 THR A N 1
ATOM 2140 C CA . THR A 1 275 ? 8.044 -18.907 -24.096 1.00 97.88 275 THR A CA 1
ATOM 2141 C C . THR A 1 275 ? 7.449 -18.124 -25.252 1.00 97.88 275 THR A C 1
ATOM 2143 O O . THR A 1 275 ? 6.673 -18.667 -26.038 1.00 97.88 275 THR A O 1
ATOM 2146 N N . VAL A 1 276 ? 7.817 -16.850 -25.361 1.00 97.06 276 VAL A N 1
ATOM 2147 C CA . VAL A 1 276 ? 7.336 -15.943 -26.410 1.00 97.06 276 VAL A CA 1
ATOM 2148 C C . VAL A 1 276 ? 8.501 -15.214 -27.058 1.00 97.06 276 VAL A C 1
ATOM 2150 O O . VAL A 1 276 ? 9.528 -14.985 -26.426 1.00 97.06 276 VAL A O 1
ATOM 2153 N N . THR A 1 277 ? 8.351 -14.837 -28.324 1.00 96.69 277 THR A N 1
ATOM 2154 C CA . THR A 1 277 ? 9.356 -14.040 -29.036 1.00 96.69 277 THR A CA 1
ATOM 2155 C C . THR A 1 277 ? 8.874 -12.606 -29.172 1.00 96.69 277 THR A C 1
ATOM 2157 O O . THR A 1 277 ? 7.800 -12.369 -29.719 1.00 96.69 277 THR A O 1
ATOM 2160 N N . MET A 1 278 ? 9.667 -11.650 -28.693 1.00 95.19 278 MET A N 1
ATOM 2161 C CA . MET A 1 278 ? 9.344 -10.222 -28.762 1.00 95.19 278 MET A CA 1
ATOM 2162 C C . MET A 1 278 ? 10.615 -9.363 -28.768 1.00 95.19 278 MET A C 1
ATOM 2164 O O . MET A 1 278 ? 11.662 -9.849 -28.334 1.00 95.19 278 MET A O 1
ATOM 2168 N N . PRO A 1 279 ? 10.568 -8.101 -29.239 1.00 94.31 279 PRO A N 1
ATOM 2169 C CA . PRO A 1 279 ? 11.704 -7.202 -29.086 1.00 94.31 279 PRO A CA 1
ATOM 2170 C C . PRO A 1 279 ? 11.914 -6.864 -27.606 1.00 94.31 279 PRO A C 1
ATOM 2172 O O . PRO A 1 279 ? 10.958 -6.515 -26.908 1.00 94.31 279 PRO A O 1
ATOM 2175 N N . TRP A 1 280 ? 13.159 -6.930 -27.129 1.00 93.50 280 TRP A N 1
ATOM 2176 C CA . TRP A 1 280 ? 13.488 -6.529 -25.758 1.00 93.50 280 TRP A CA 1
ATOM 2177 C C . TRP A 1 280 ? 14.232 -5.202 -25.698 1.00 93.50 280 TRP A C 1
ATOM 2179 O O . TRP A 1 280 ? 15.206 -5.016 -26.412 1.00 93.50 280 TRP A O 1
ATOM 2189 N N . GLY A 1 281 ? 13.843 -4.284 -24.816 1.00 92.69 281 GLY A N 1
ATOM 2190 C CA . GLY A 1 281 ? 14.594 -3.051 -24.558 1.00 92.69 281 GLY A CA 1
ATOM 2191 C C . GLY A 1 281 ? 13.734 -1.962 -23.929 1.00 92.69 281 GLY A C 1
ATOM 2192 O O . GLY A 1 281 ? 12.652 -2.233 -23.415 1.00 92.69 281 GLY A O 1
ATOM 2193 N N . LEU A 1 282 ? 14.188 -0.708 -23.971 1.00 95.00 282 LEU A N 1
ATOM 2194 C CA . LEU A 1 282 ? 13.377 0.421 -23.505 1.00 95.00 282 LEU A CA 1
ATOM 2195 C C . LEU A 1 282 ? 12.276 0.747 -24.509 1.00 95.00 282 LEU A C 1
ATOM 2197 O O . LEU A 1 282 ? 12.522 1.425 -25.505 1.00 95.00 282 LEU A O 1
ATOM 2201 N N . TYR A 1 283 ? 11.052 0.328 -24.221 1.00 96.56 283 TYR A N 1
ATOM 2202 C CA . TYR A 1 283 ? 9.887 0.740 -24.989 1.00 96.56 283 TYR A CA 1
ATOM 2203 C C . TYR A 1 283 ? 9.476 2.158 -24.608 1.00 96.56 283 TYR A C 1
ATOM 2205 O O . TYR A 1 283 ? 9.165 2.425 -23.446 1.00 96.56 283 TYR A O 1
ATOM 2213 N N . VAL A 1 284 ? 9.471 3.059 -25.588 1.00 96.31 284 VAL A N 1
ATOM 2214 C CA . VAL A 1 284 ? 9.037 4.448 -25.429 1.00 96.31 284 VAL A CA 1
ATOM 2215 C C . VAL A 1 284 ? 7.563 4.542 -25.816 1.00 96.31 284 VAL A C 1
ATOM 2217 O O . VAL A 1 284 ? 7.215 4.626 -26.994 1.00 96.31 284 VAL A O 1
ATOM 2220 N N . SER A 1 285 ? 6.688 4.538 -24.812 1.00 92.81 285 SER A N 1
ATOM 2221 C CA . SER A 1 285 ? 5.236 4.558 -25.018 1.00 92.81 285 SER A CA 1
ATOM 2222 C C . SER A 1 285 ? 4.725 5.922 -25.470 1.00 92.81 285 SER A C 1
ATOM 2224 O O . SER A 1 285 ? 3.744 6.007 -26.201 1.00 92.81 285 SER A O 1
ATOM 2226 N N . LYS A 1 286 ? 5.379 7.003 -25.033 1.00 92.56 286 LYS A N 1
ATOM 2227 C CA . LYS A 1 286 ? 4.986 8.375 -25.357 1.00 92.56 286 LYS A CA 1
ATOM 2228 C C . LYS A 1 286 ? 6.175 9.326 -25.299 1.00 92.56 286 LYS A C 1
ATOM 2230 O O . LYS A 1 286 ? 7.121 9.116 -24.538 1.00 92.56 286 LYS A O 1
ATOM 2235 N N . THR A 1 287 ? 6.088 10.417 -26.055 1.00 94.56 287 THR A N 1
ATOM 2236 C CA . THR A 1 287 ? 7.033 11.539 -25.991 1.00 94.56 287 THR A CA 1
ATOM 2237 C C . THR A 1 287 ? 6.338 12.823 -25.537 1.00 94.56 287 THR A C 1
ATOM 2239 O O . THR A 1 287 ? 5.134 13.006 -25.730 1.00 94.56 287 THR A O 1
ATOM 2242 N N . VAL A 1 288 ? 7.082 13.714 -24.882 1.00 92.62 288 VAL A N 1
ATOM 2243 C CA . VAL A 1 288 ? 6.573 15.028 -24.467 1.00 92.62 288 VAL A CA 1
ATOM 2244 C C . VAL A 1 288 ? 6.692 16.014 -25.626 1.00 92.62 288 VAL A C 1
ATOM 2246 O O . VAL A 1 288 ? 7.752 16.144 -26.231 1.00 92.62 288 VAL A O 1
ATOM 2249 N N . SER A 1 289 ? 5.615 16.737 -25.936 1.00 92.25 289 SER A N 1
ATOM 2250 C CA . SER A 1 289 ? 5.620 17.736 -27.009 1.00 92.25 289 SER A CA 1
ATOM 2251 C C . SER A 1 289 ? 6.705 18.792 -26.790 1.00 92.25 289 SER A C 1
ATOM 2253 O O . SER A 1 289 ? 6.783 19.401 -25.725 1.00 92.25 289 SER A O 1
ATOM 2255 N N . GLY A 1 290 ? 7.535 19.013 -27.812 1.00 89.19 290 GLY A N 1
ATOM 2256 C CA . GLY A 1 290 ? 8.659 19.954 -27.755 1.00 89.19 290 GLY A CA 1
ATOM 2257 C C . GLY A 1 290 ? 9.908 19.435 -27.031 1.00 89.19 290 GLY A C 1
ATOM 2258 O O . GLY A 1 290 ? 10.865 20.193 -26.883 1.00 89.19 290 GLY A O 1
ATOM 2259 N N . SER A 1 291 ? 9.929 18.172 -26.588 1.00 94.06 291 SER A N 1
ATOM 2260 C CA . SER A 1 291 ? 11.138 17.543 -26.050 1.00 94.06 291 SER A CA 1
ATOM 2261 C C . SER A 1 291 ? 12.104 17.102 -27.161 1.00 94.06 291 SER A C 1
ATOM 2263 O O . SER A 1 291 ? 11.688 16.955 -28.313 1.00 94.06 291 SER A O 1
AT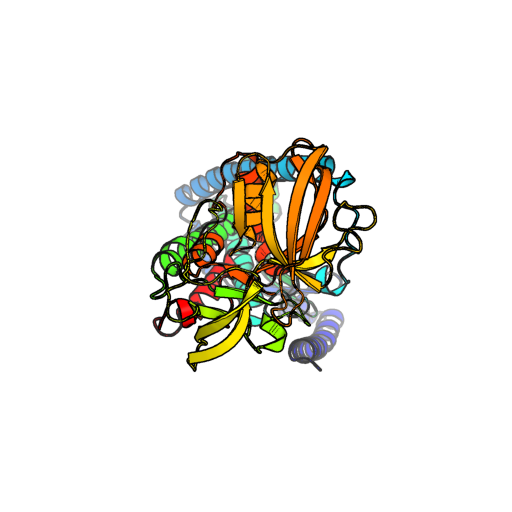OM 2265 N N . PRO A 1 292 ? 13.381 16.820 -26.837 1.00 93.94 292 PRO A N 1
ATOM 2266 C CA . PRO A 1 292 ? 14.333 16.289 -27.816 1.00 93.94 292 PRO A CA 1
ATOM 2267 C C . PRO A 1 292 ? 13.932 14.938 -28.431 1.00 93.94 292 PRO A C 1
ATOM 2269 O O . PRO A 1 292 ? 14.392 14.609 -29.519 1.00 93.94 292 PRO A O 1
ATOM 2272 N N . ALA A 1 293 ? 13.078 14.157 -27.761 1.00 93.38 293 ALA A N 1
ATOM 2273 C CA . ALA A 1 293 ? 12.553 12.896 -28.289 1.00 93.38 293 ALA A CA 1
ATOM 2274 C C . ALA A 1 293 ? 11.278 13.038 -29.133 1.00 93.38 293 ALA A C 1
ATOM 2276 O O . ALA A 1 293 ? 10.819 12.045 -29.709 1.00 93.38 293 ALA A O 1
ATOM 2277 N N . HIS A 1 294 ? 10.674 14.227 -29.186 1.00 92.75 294 HIS A N 1
ATOM 2278 C CA . HIS A 1 294 ? 9.399 14.439 -29.860 1.00 92.75 294 HIS A CA 1
ATOM 2279 C C . HIS A 1 294 ? 9.474 14.070 -31.353 1.00 92.75 294 HIS A C 1
ATOM 2281 O O . HIS A 1 294 ? 10.408 14.463 -32.048 1.00 92.75 294 HIS A O 1
ATOM 2287 N N . ASN A 1 295 ? 8.486 13.310 -31.843 1.00 89.12 295 ASN A N 1
ATOM 2288 C CA . ASN A 1 295 ? 8.419 12.738 -33.202 1.00 89.12 295 ASN A CA 1
ATOM 2289 C C . ASN A 1 295 ? 9.566 11.781 -33.586 1.00 89.12 295 ASN A C 1
ATOM 2291 O O . ASN A 1 295 ? 9.666 11.391 -34.748 1.00 89.12 295 ASN A O 1
ATOM 2295 N N . LEU A 1 296 ? 10.419 11.384 -32.635 1.00 92.44 296 LEU A N 1
ATOM 2296 C CA . LEU A 1 296 ? 11.559 10.507 -32.900 1.00 92.44 296 LEU A CA 1
ATOM 2297 C C . LEU A 1 296 ? 11.340 9.091 -32.367 1.00 92.44 296 LEU A C 1
ATOM 2299 O O . LEU A 1 296 ? 11.512 8.124 -33.111 1.00 92.44 296 LEU A O 1
ATOM 2303 N N . LEU A 1 297 ? 10.983 8.981 -31.085 1.00 93.75 297 LEU A N 1
ATOM 2304 C CA . LEU A 1 297 ? 11.042 7.720 -30.335 1.00 93.75 297 LEU A CA 1
ATOM 2305 C C . LEU A 1 297 ? 9.681 7.111 -29.994 1.00 93.75 297 LEU A C 1
ATOM 2307 O O . LEU A 1 297 ? 9.642 6.014 -29.453 1.00 93.75 297 LEU A O 1
ATOM 2311 N N . GLU A 1 298 ? 8.573 7.801 -30.253 1.00 93.69 298 GLU A N 1
ATOM 2312 C CA . GLU A 1 298 ? 7.251 7.285 -29.891 1.00 93.69 298 GLU A CA 1
ATOM 2313 C C . GLU A 1 298 ? 6.966 5.943 -30.577 1.00 93.69 298 GLU A C 1
ATOM 2315 O O . GLU A 1 298 ? 7.159 5.814 -31.786 1.00 93.69 298 GLU A O 1
ATOM 2320 N N . ASN A 1 299 ? 6.517 4.961 -29.790 1.00 93.12 299 ASN A N 1
ATOM 2321 C CA . ASN A 1 299 ? 6.254 3.587 -30.215 1.00 93.12 299 ASN A CA 1
ATOM 2322 C C . ASN A 1 299 ? 7.491 2.841 -30.769 1.00 93.12 299 ASN A C 1
ATOM 2324 O O . ASN A 1 299 ? 7.394 2.055 -31.712 1.00 93.12 299 ASN A O 1
ATOM 2328 N N . LYS A 1 300 ? 8.672 3.096 -30.191 1.00 95.12 300 LYS A N 1
ATOM 2329 C CA . LYS A 1 300 ? 9.946 2.461 -30.576 1.00 95.12 300 LYS A CA 1
ATOM 2330 C C . LYS A 1 300 ? 10.692 1.885 -29.378 1.00 95.12 300 LYS A C 1
ATOM 2332 O O . LYS A 1 300 ? 10.399 2.211 -28.226 1.00 95.12 300 LYS A O 1
ATOM 2337 N N . ILE A 1 301 ? 11.686 1.047 -29.662 1.00 95.44 301 ILE A N 1
ATOM 2338 C CA . ILE A 1 301 ? 12.643 0.535 -28.681 1.00 95.44 301 ILE A CA 1
ATOM 2339 C C . ILE A 1 301 ? 13.921 1.365 -28.742 1.00 95.44 301 ILE A C 1
ATOM 2341 O O . ILE A 1 301 ? 14.627 1.341 -29.748 1.00 95.44 301 ILE A O 1
ATOM 2345 N N . LEU A 1 302 ? 14.250 2.069 -27.660 1.00 95.31 302 LEU A N 1
ATOM 2346 C CA . LEU A 1 302 ? 15.560 2.688 -27.480 1.00 95.31 302 LEU A CA 1
ATOM 2347 C C . LEU A 1 302 ? 16.555 1.611 -27.026 1.00 95.31 302 LEU A C 1
ATOM 2349 O O . LEU A 1 302 ? 16.474 1.094 -25.914 1.00 95.31 302 LEU A O 1
ATOM 2353 N N . ALA A 1 303 ? 17.488 1.257 -27.903 1.00 91.50 303 ALA A N 1
ATOM 2354 C CA . ALA A 1 303 ? 18.437 0.180 -27.661 1.00 91.50 303 ALA A CA 1
ATOM 2355 C C . ALA A 1 303 ? 19.664 0.645 -26.868 1.00 91.50 303 ALA A C 1
ATOM 2357 O O . ALA A 1 303 ? 20.128 -0.026 -25.941 1.00 91.50 303 ALA A O 1
ATOM 2358 N N . SER A 1 304 ? 20.212 1.798 -27.248 1.00 93.19 304 SER A N 1
ATOM 2359 C CA . SER A 1 304 ? 21.390 2.361 -26.599 1.00 93.19 304 SER A CA 1
ATOM 2360 C C . SER A 1 304 ? 21.490 3.869 -26.780 1.00 93.19 304 SER A C 1
ATOM 2362 O O . SER A 1 304 ? 20.886 4.459 -27.678 1.00 93.19 304 SER A O 1
ATOM 2364 N N . VAL A 1 305 ? 22.289 4.486 -25.915 1.00 95.00 305 VAL A N 1
ATOM 2365 C CA . VAL A 1 305 ? 22.676 5.892 -26.008 1.00 95.00 305 VAL A CA 1
ATOM 2366 C C . VAL A 1 305 ? 24.196 5.967 -26.070 1.00 95.00 305 VAL A C 1
ATOM 2368 O O . VAL A 1 305 ? 24.891 5.415 -25.219 1.00 95.00 305 VAL A O 1
ATOM 2371 N N . THR A 1 306 ? 24.716 6.648 -27.085 1.00 95.31 306 THR A N 1
ATOM 2372 C CA . THR A 1 306 ? 26.145 6.907 -27.256 1.00 95.31 306 THR A CA 1
ATOM 2373 C C . THR A 1 306 ? 26.457 8.336 -26.835 1.00 95.31 306 THR A C 1
ATOM 2375 O O . THR A 1 306 ? 25.877 9.291 -27.353 1.00 95.31 306 THR A O 1
ATOM 2378 N N . THR A 1 307 ? 27.386 8.478 -25.896 1.00 93.62 307 THR A N 1
ATOM 2379 C CA . THR A 1 307 ? 27.953 9.755 -25.453 1.00 93.62 307 THR A CA 1
ATOM 2380 C C . THR A 1 307 ? 29.431 9.823 -25.836 1.00 93.62 307 THR A C 1
ATOM 2382 O O . THR A 1 307 ? 29.994 8.867 -26.376 1.00 93.62 307 THR A O 1
ATOM 2385 N N . SER A 1 308 ? 30.096 10.935 -25.523 1.00 89.88 308 SER A N 1
ATOM 2386 C CA . SER A 1 308 ? 31.554 11.056 -25.658 1.00 89.88 308 SER A CA 1
ATOM 2387 C C . SER A 1 308 ? 32.333 10.024 -24.829 1.00 89.88 308 SER A C 1
ATOM 2389 O O . SER A 1 308 ? 33.461 9.689 -25.186 1.00 89.88 308 SER A O 1
ATOM 2391 N N . SER A 1 309 ? 31.740 9.508 -23.749 1.00 87.81 309 SER A N 1
ATOM 2392 C CA . SER A 1 309 ? 32.363 8.543 -22.836 1.00 87.81 309 SER A CA 1
ATOM 2393 C C . SER A 1 309 ? 32.185 7.085 -23.269 1.00 87.81 309 SER A C 1
ATOM 2395 O O . SER A 1 309 ? 32.910 6.218 -22.784 1.00 87.81 309 SER A O 1
ATOM 2397 N N . GLY A 1 310 ? 31.236 6.789 -24.164 1.00 91.19 310 GLY A N 1
ATOM 2398 C CA . GLY A 1 310 ? 30.972 5.427 -24.627 1.00 91.19 310 GLY A CA 1
ATOM 2399 C C . GLY A 1 310 ? 29.526 5.186 -25.058 1.00 91.19 310 GLY A C 1
ATOM 2400 O O . GLY A 1 310 ? 28.698 6.093 -25.074 1.00 91.19 310 GLY A O 1
ATOM 2401 N N . THR A 1 311 ? 29.224 3.938 -25.423 1.00 92.31 311 THR A N 1
ATOM 2402 C CA . THR A 1 311 ? 27.862 3.492 -25.760 1.00 92.31 311 THR A CA 1
ATOM 2403 C C . THR A 1 311 ? 27.284 2.665 -24.622 1.00 92.31 311 THR A C 1
ATOM 2405 O O . THR A 1 311 ? 27.866 1.653 -24.238 1.00 92.31 311 THR A O 1
ATOM 2408 N N . TYR A 1 312 ? 26.118 3.074 -24.130 1.00 92.62 312 TYR A N 1
ATOM 2409 C CA . TYR A 1 312 ? 25.419 2.459 -23.007 1.00 92.62 312 TYR A CA 1
ATOM 2410 C C . TYR A 1 312 ? 24.161 1.760 -23.511 1.00 92.62 312 TYR A C 1
ATOM 2412 O O . TYR A 1 312 ? 23.329 2.378 -24.175 1.00 92.62 312 TYR A O 1
ATOM 2420 N N . LYS A 1 313 ? 24.041 0.460 -23.231 1.00 92.06 313 LYS A N 1
ATOM 2421 C CA . LYS A 1 313 ? 22.874 -0.367 -23.566 1.00 92.06 313 LYS A CA 1
ATOM 2422 C C . LYS A 1 313 ? 21.953 -0.456 -22.354 1.00 92.06 313 LYS A C 1
ATOM 2424 O O . LYS A 1 313 ? 22.438 -0.564 -21.233 1.00 92.06 313 LYS A O 1
ATOM 2429 N N . PHE A 1 314 ? 20.644 -0.472 -22.584 1.00 91.00 314 PHE A N 1
ATOM 2430 C CA . PHE A 1 314 ? 19.664 -0.485 -21.499 1.00 91.00 314 PHE A CA 1
ATOM 2431 C C . PHE A 1 314 ? 18.730 -1.683 -21.609 1.00 91.00 314 PHE A C 1
ATOM 2433 O O . PHE A 1 314 ? 17.928 -1.786 -22.536 1.00 91.00 314 PHE A O 1
ATOM 2440 N N . TYR A 1 315 ? 18.836 -2.582 -20.634 1.00 91.38 315 TYR A N 1
ATOM 2441 C CA . TYR A 1 315 ? 18.003 -3.782 -20.539 1.00 91.38 315 TYR A CA 1
ATOM 2442 C C . TYR A 1 315 ? 16.773 -3.585 -19.650 1.00 91.38 315 TYR A C 1
ATOM 2444 O O . TYR A 1 315 ? 15.823 -4.357 -19.753 1.00 91.38 315 TYR A O 1
ATOM 2452 N N . THR A 1 316 ? 16.786 -2.556 -18.799 1.00 92.38 316 THR A N 1
ATOM 2453 C CA . THR A 1 316 ? 15.697 -2.184 -17.893 1.00 92.38 316 THR A CA 1
ATOM 2454 C C . THR A 1 316 ? 15.447 -0.679 -17.950 1.00 92.38 316 THR A C 1
ATOM 2456 O O . THR A 1 316 ? 16.346 0.120 -18.233 1.00 92.38 316 THR A O 1
ATOM 2459 N N . GLN A 1 317 ? 14.217 -0.280 -17.632 1.00 93.00 317 GLN A N 1
ATOM 2460 C CA . GLN A 1 317 ? 13.849 1.125 -17.454 1.00 93.00 317 GLN A CA 1
ATOM 2461 C C . GLN A 1 317 ? 14.694 1.824 -16.384 1.00 93.00 317 GLN A C 1
ATOM 2463 O O . GLN A 1 317 ? 15.131 2.954 -16.591 1.00 93.00 317 GLN A O 1
ATOM 2468 N N . GLN A 1 318 ? 14.950 1.158 -15.257 1.00 90.81 318 GLN A N 1
ATOM 2469 C CA . GLN A 1 318 ? 15.651 1.775 -14.135 1.00 90.81 318 GLN A CA 1
ATOM 2470 C C . GLN A 1 318 ? 17.122 2.069 -14.453 1.00 90.81 318 GLN A C 1
ATOM 2472 O O . GLN A 1 318 ? 17.607 3.147 -14.115 1.00 90.81 318 GLN A O 1
ATOM 2477 N N . ALA A 1 319 ? 17.798 1.190 -15.204 1.00 91.62 319 ALA A N 1
ATOM 2478 C CA . ALA A 1 319 ? 19.138 1.458 -15.725 1.00 91.62 319 ALA A CA 1
ATOM 2479 C C . ALA A 1 319 ? 19.176 2.753 -16.556 1.00 91.62 319 ALA A C 1
ATOM 2481 O O . ALA A 1 319 ? 20.051 3.600 -16.380 1.00 91.62 319 ALA A O 1
ATOM 2482 N N . PHE A 1 320 ? 18.186 2.962 -17.423 1.00 94.00 320 PHE A N 1
ATOM 2483 C CA . PHE A 1 320 ? 18.092 4.191 -18.209 1.00 94.00 320 PHE A CA 1
ATOM 2484 C C . PHE A 1 320 ? 17.852 5.435 -17.356 1.00 94.00 320 PHE A C 1
ATOM 2486 O O . PHE A 1 320 ? 18.517 6.450 -17.559 1.00 94.00 320 PHE A O 1
ATOM 2493 N N . THR A 1 321 ? 16.936 5.359 -16.387 1.00 92.00 321 THR A N 1
ATOM 2494 C CA . THR A 1 321 ? 16.675 6.460 -15.450 1.00 92.00 321 THR A CA 1
ATOM 2495 C C . THR A 1 321 ? 17.949 6.852 -14.700 1.00 92.00 321 THR A C 1
ATOM 2497 O O . THR A 1 321 ? 18.298 8.033 -14.656 1.00 92.00 321 THR A O 1
ATOM 2500 N N . ASN A 1 322 ? 18.690 5.866 -14.187 1.00 92.25 322 ASN A N 1
ATOM 2501 C CA . ASN A 1 322 ? 19.945 6.085 -13.471 1.00 92.25 322 ASN A CA 1
ATOM 2502 C C . ASN A 1 322 ? 21.024 6.699 -14.374 1.00 92.25 322 ASN A C 1
ATOM 2504 O O . ASN A 1 322 ? 21.692 7.650 -13.969 1.00 92.25 322 ASN A O 1
ATOM 2508 N N . PHE A 1 323 ? 21.149 6.231 -15.619 1.00 94.00 323 PHE A N 1
ATOM 2509 C CA . PHE A 1 323 ? 22.042 6.833 -16.609 1.00 94.00 323 PHE A CA 1
ATOM 2510 C C . PHE A 1 323 ? 21.686 8.297 -16.889 1.00 94.00 323 PHE A C 1
ATOM 2512 O O . PHE A 1 323 ? 22.562 9.160 -16.827 1.00 94.00 323 PHE A O 1
ATOM 2519 N N . MET A 1 324 ? 20.409 8.605 -17.136 1.00 93.88 324 MET A N 1
ATOM 2520 C CA . MET A 1 324 ? 19.960 9.979 -17.387 1.00 93.88 324 MET A CA 1
ATOM 2521 C C . MET A 1 324 ? 20.248 10.896 -16.192 1.00 93.88 324 MET A C 1
ATOM 2523 O O . MET A 1 324 ? 20.597 12.059 -16.395 1.00 93.88 324 MET A O 1
ATOM 2527 N N . GLY A 1 325 ? 20.202 10.370 -14.964 1.00 92.12 325 GLY A N 1
ATOM 2528 C CA . GLY A 1 325 ? 20.598 11.085 -13.747 1.00 92.12 325 GLY A CA 1
ATOM 2529 C C . GLY A 1 325 ? 22.068 11.532 -13.708 1.00 92.12 325 GLY A C 1
ATOM 2530 O O . GLY A 1 325 ? 22.405 12.431 -12.943 1.00 92.12 325 GLY A O 1
ATOM 2531 N N . THR A 1 326 ? 22.934 10.960 -14.552 1.00 92.38 326 THR A N 1
ATOM 2532 C CA . THR A 1 326 ? 24.346 11.370 -14.701 1.00 92.38 326 THR A CA 1
ATOM 2533 C C . THR A 1 326 ? 24.591 12.361 -15.843 1.00 92.38 326 THR A C 1
ATOM 2535 O O . THR A 1 326 ? 25.695 12.889 -15.979 1.00 92.38 326 THR A O 1
ATOM 2538 N N . THR A 1 327 ? 23.575 12.616 -16.671 1.00 94.06 327 THR A N 1
ATOM 2539 C CA . THR A 1 327 ? 23.665 13.528 -17.821 1.00 94.06 327 THR A CA 1
ATOM 2540 C C . THR A 1 327 ? 23.352 14.965 -17.421 1.00 94.06 327 THR A C 1
ATOM 2542 O O . THR A 1 327 ? 22.638 15.208 -16.446 1.00 94.06 327 THR A O 1
ATOM 2545 N N . HIS A 1 328 ? 23.819 15.928 -18.213 1.00 94.06 328 HIS A N 1
ATOM 2546 C CA . HIS A 1 328 ? 23.621 17.354 -17.973 1.00 94.06 328 HIS A CA 1
ATOM 2547 C C . HIS A 1 328 ? 22.805 18.019 -19.095 1.00 94.06 328 HIS A C 1
ATOM 2549 O O . HIS A 1 328 ? 22.800 17.560 -20.244 1.00 94.06 328 HIS A O 1
ATOM 2555 N N . PRO A 1 329 ? 22.104 19.129 -18.794 1.00 94.81 329 PRO A N 1
ATOM 2556 C CA . PRO A 1 329 ? 21.418 19.911 -19.811 1.00 94.81 329 PRO A CA 1
ATOM 2557 C C . PRO A 1 329 ? 22.368 20.369 -20.921 1.00 94.81 329 PRO A C 1
ATOM 2559 O O . PRO A 1 329 ? 23.399 20.989 -20.664 1.00 94.81 329 PRO A O 1
ATOM 2562 N N . GLY A 1 330 ? 21.984 20.117 -22.171 1.00 92.19 330 GLY A N 1
ATOM 2563 C CA . GLY A 1 330 ? 22.766 20.487 -23.344 1.00 92.19 330 GLY A CA 1
ATOM 2564 C C . GLY A 1 330 ? 23.811 19.464 -23.792 1.00 92.19 330 GLY A C 1
ATOM 2565 O O . GLY A 1 330 ? 24.431 19.700 -24.833 1.00 92.19 330 GLY A O 1
ATOM 2566 N N . ASP A 1 331 ? 23.972 18.343 -23.085 1.00 94.44 331 ASP A N 1
ATOM 2567 C CA . ASP A 1 331 ? 24.785 17.223 -23.563 1.00 94.44 331 ASP A CA 1
ATOM 2568 C C . ASP A 1 331 ? 24.263 16.733 -24.920 1.00 94.44 331 ASP A C 1
ATOM 2570 O O . ASP A 1 331 ? 23.055 16.667 -25.163 1.00 94.44 331 ASP A O 1
ATOM 2574 N N . THR A 1 332 ? 25.184 16.411 -25.826 1.00 95.38 332 THR A N 1
ATOM 2575 C CA . THR A 1 332 ? 24.851 15.846 -27.140 1.00 95.38 332 THR A CA 1
ATOM 2576 C C . THR A 1 332 ? 25.034 14.340 -27.083 1.00 95.38 332 THR A C 1
ATOM 2578 O O . THR A 1 332 ? 26.107 13.856 -26.723 1.00 95.38 332 THR A O 1
ATOM 2581 N N . VAL A 1 333 ? 23.973 13.606 -27.404 1.00 96.31 333 VAL A N 1
ATOM 2582 C CA . VAL A 1 333 ? 23.942 12.146 -27.338 1.00 96.31 333 VAL A CA 1
ATOM 2583 C C . VAL A 1 333 ? 23.389 11.577 -28.636 1.00 96.31 333 VAL A C 1
ATOM 2585 O O . VAL A 1 333 ? 22.472 12.136 -29.234 1.00 96.31 333 VAL A O 1
ATOM 2588 N N . THR A 1 334 ? 23.928 10.446 -29.079 1.00 97.19 334 THR A N 1
ATOM 2589 C CA . THR A 1 334 ? 23.366 9.697 -30.206 1.00 97.19 334 THR A CA 1
ATOM 2590 C C . THR A 1 334 ? 22.458 8.603 -29.677 1.00 97.19 334 THR A C 1
ATOM 2592 O O . THR A 1 334 ? 22.884 7.736 -28.918 1.00 97.19 334 THR A O 1
ATOM 2595 N N . LEU A 1 335 ? 21.194 8.650 -30.075 1.00 96.25 335 LEU A N 1
ATOM 2596 C CA . LEU A 1 335 ? 20.190 7.659 -29.726 1.00 96.25 335 LEU A CA 1
ATOM 2597 C C . LEU A 1 335 ? 20.179 6.572 -30.791 1.00 96.25 335 LEU A C 1
ATOM 2599 O O . LEU A 1 335 ? 20.015 6.888 -31.967 1.00 96.25 335 LEU A O 1
ATOM 2603 N N . ASN A 1 336 ? 20.298 5.313 -30.381 1.00 95.00 336 ASN A N 1
ATOM 2604 C CA . ASN A 1 336 ? 20.142 4.163 -31.264 1.00 95.00 336 ASN A CA 1
ATOM 2605 C C . ASN A 1 336 ? 18.837 3.455 -30.913 1.00 95.00 336 ASN A C 1
ATOM 2607 O O . ASN A 1 336 ? 18.686 2.952 -29.799 1.00 95.00 336 ASN A O 1
ATOM 2611 N N . TYR A 1 337 ? 17.891 3.421 -31.843 1.00 94.88 337 TYR A N 1
ATOM 2612 C CA . TYR A 1 337 ? 16.552 2.884 -31.610 1.00 94.88 337 TYR A CA 1
ATOM 2613 C C . TYR A 1 337 ? 16.051 2.077 -32.808 1.00 94.88 337 TYR A C 1
ATOM 2615 O O . TYR A 1 337 ? 16.570 2.200 -33.914 1.00 94.88 337 TYR A O 1
ATOM 2623 N N . THR A 1 338 ? 15.031 1.253 -32.601 1.00 94.19 338 THR A N 1
ATOM 2624 C CA . THR A 1 338 ? 14.392 0.463 -33.659 1.00 94.19 338 THR A CA 1
ATOM 2625 C C . THR A 1 338 ? 12.880 0.404 -33.481 1.00 94.19 338 THR A C 1
ATOM 2627 O O . THR A 1 338 ? 12.359 0.658 -32.393 1.00 94.19 338 THR A O 1
ATOM 2630 N N . ASP A 1 339 ? 12.180 0.078 -34.560 1.00 91.69 339 ASP A N 1
ATOM 2631 C CA . ASP A 1 339 ? 10.758 -0.236 -34.523 1.00 91.69 339 ASP A CA 1
ATOM 2632 C C . ASP A 1 339 ? 10.519 -1.596 -33.842 1.00 91.69 339 ASP A C 1
ATOM 2634 O O . ASP A 1 339 ? 11.428 -2.410 -33.660 1.00 91.69 339 ASP A O 1
ATOM 2638 N N . LEU A 1 340 ? 9.264 -1.885 -33.497 1.00 90.25 340 LEU A N 1
ATOM 2639 C CA . LEU A 1 340 ? 8.898 -3.095 -32.748 1.00 90.25 340 LEU A CA 1
ATOM 2640 C C . LEU A 1 340 ? 9.101 -4.411 -33.526 1.00 90.25 340 LEU A C 1
ATOM 2642 O O . LEU A 1 340 ? 8.981 -5.493 -32.959 1.00 90.25 340 LEU A O 1
ATOM 2646 N N . SER A 1 341 ? 9.416 -4.349 -34.820 1.00 84.25 341 SER A N 1
ATOM 2647 C CA . SER A 1 341 ? 9.722 -5.527 -35.638 1.00 84.25 341 SER A CA 1
ATOM 2648 C C . SER A 1 341 ? 11.147 -6.061 -35.452 1.00 84.25 341 SER A C 1
ATOM 2650 O O . SER A 1 341 ? 11.482 -7.075 -36.059 1.00 84.25 341 SER A O 1
ATOM 2652 N N . GLY A 1 342 ? 12.002 -5.387 -34.671 1.00 71.56 342 GLY A N 1
ATOM 2653 C CA . GLY A 1 342 ? 13.423 -5.741 -34.555 1.00 71.56 342 GLY A CA 1
ATOM 2654 C C . GLY A 1 342 ? 14.238 -5.375 -35.803 1.00 71.56 342 GLY A C 1
ATOM 2655 O O . GLY A 1 342 ? 15.214 -6.042 -36.139 1.00 71.56 342 GLY A O 1
ATOM 2656 N N . SER A 1 343 ? 13.805 -4.331 -36.518 1.00 74.25 343 SER A N 1
ATOM 2657 C CA . SER A 1 343 ? 14.481 -3.751 -37.688 1.00 74.25 343 SER A CA 1
ATOM 2658 C C . SER A 1 343 ? 15.900 -3.249 -37.347 1.00 74.25 343 SER A C 1
ATOM 2660 O O . SER A 1 343 ? 16.221 -3.077 -36.167 1.00 74.25 343 SER A O 1
ATOM 2662 N N . PRO A 1 344 ? 16.778 -2.981 -38.337 1.00 82.38 344 PRO A N 1
ATOM 2663 C CA . PRO A 1 344 ? 18.094 -2.405 -38.057 1.00 82.38 344 PRO A CA 1
ATOM 2664 C C . PRO A 1 344 ? 17.986 -1.100 -37.258 1.00 82.38 344 PRO A C 1
ATOM 2666 O O . PRO A 1 344 ? 17.058 -0.310 -37.448 1.00 82.38 344 PRO A O 1
ATOM 2669 N N . LEU A 1 345 ? 18.957 -0.877 -36.370 1.00 88.00 345 LEU A N 1
ATOM 2670 C CA . LEU A 1 345 ? 19.008 0.321 -35.539 1.00 88.00 345 LEU A CA 1
ATOM 2671 C C . LEU A 1 345 ? 19.113 1.579 -36.404 1.00 88.00 345 LEU A C 1
ATOM 2673 O O . LEU A 1 345 ? 19.945 1.676 -37.305 1.00 88.00 345 LEU A O 1
ATOM 2677 N N . THR A 1 346 ? 18.285 2.562 -36.076 1.00 93.19 346 THR A N 1
ATOM 2678 C CA . THR A 1 346 ? 18.391 3.933 -36.559 1.00 93.19 346 THR A CA 1
ATOM 2679 C C . THR A 1 346 ? 19.128 4.760 -35.514 1.00 93.19 346 THR A C 1
ATOM 2681 O O . THR A 1 346 ? 18.794 4.707 -34.330 1.00 93.19 346 THR A O 1
ATOM 2684 N N . SER A 1 347 ? 20.122 5.530 -35.957 1.00 94.62 347 SER A N 1
ATOM 2685 C CA . SER A 1 347 ? 20.900 6.425 -35.099 1.00 94.62 347 SER A CA 1
ATOM 2686 C C . SER A 1 347 ? 20.504 7.875 -35.352 1.00 94.62 347 SER A C 1
ATOM 2688 O O . SER A 1 347 ? 20.418 8.319 -36.498 1.00 94.62 347 SER A O 1
ATOM 2690 N N . THR A 1 348 ? 20.259 8.640 -34.294 1.00 96.12 348 THR A N 1
ATOM 2691 C CA . THR A 1 348 ? 19.964 10.074 -34.403 1.00 96.12 348 THR A CA 1
ATOM 2692 C C . THR A 1 348 ? 20.636 10.831 -33.271 1.00 96.12 348 THR A C 1
ATOM 2694 O O . THR A 1 348 ? 20.463 10.492 -32.102 1.00 96.12 348 THR A O 1
ATOM 2697 N N . GLU A 1 349 ? 21.407 11.857 -33.620 1.00 96.44 349 GLU A N 1
ATOM 2698 C CA . GLU A 1 349 ? 22.010 12.761 -32.646 1.00 96.44 349 GLU A CA 1
ATOM 2699 C C . GLU A 1 349 ? 20.963 13.751 -32.129 1.00 96.44 349 GLU A C 1
ATOM 2701 O O . GLU A 1 349 ? 20.237 14.374 -32.907 1.00 96.44 349 GLU A O 1
ATOM 2706 N N . VAL A 1 350 ? 20.882 13.894 -30.809 1.00 95.56 350 VAL A N 1
ATOM 2707 C CA . VAL A 1 350 ? 20.006 14.854 -30.142 1.00 95.56 350 VAL A CA 1
ATOM 2708 C C . VAL A 1 350 ? 20.767 15.596 -29.055 1.00 95.56 350 VAL A C 1
ATOM 2710 O O . VAL A 1 350 ? 21.684 15.070 -28.422 1.00 95.56 350 VAL A O 1
ATOM 2713 N N . LYS A 1 351 ? 20.336 16.826 -28.794 1.00 95.50 351 LYS A N 1
ATOM 2714 C CA . LYS A 1 351 ? 20.805 17.611 -27.657 1.00 95.50 351 LYS A CA 1
ATOM 2715 C C . LYS A 1 351 ? 19.801 17.495 -26.516 1.00 95.50 351 LYS A C 1
ATOM 2717 O O . LYS A 1 351 ? 18.623 17.792 -26.710 1.00 95.50 351 LYS A O 1
ATOM 2722 N N . LEU A 1 352 ? 20.257 17.075 -25.340 1.00 94.81 352 LEU A N 1
ATOM 2723 C CA . LEU A 1 352 ? 19.402 16.928 -24.166 1.00 94.81 352 LEU A CA 1
ATOM 2724 C C . LEU A 1 352 ? 18.880 18.292 -23.695 1.00 94.81 352 LEU A C 1
ATOM 2726 O O . LEU A 1 352 ? 19.609 19.285 -23.660 1.00 94.81 352 LEU A O 1
ATOM 2730 N N . GLY A 1 353 ? 17.600 18.328 -23.327 1.00 92.81 353 GLY A N 1
ATOM 2731 C CA . GLY A 1 353 ? 16.942 19.485 -22.732 1.00 92.81 353 GLY A CA 1
ATOM 2732 C C . GLY A 1 353 ? 17.268 19.636 -21.246 1.00 92.81 353 GLY A C 1
ATOM 2733 O O . GLY A 1 353 ? 18.156 18.968 -20.717 1.00 92.81 353 GLY A O 1
ATOM 2734 N N . THR A 1 354 ? 16.503 20.481 -20.555 1.00 90.00 354 THR A N 1
ATOM 2735 C CA . THR A 1 354 ? 16.736 20.822 -19.144 1.00 90.00 354 THR A CA 1
ATOM 2736 C C . THR A 1 354 ? 15.646 20.259 -18.237 1.00 90.00 354 THR A C 1
ATOM 2738 O O . THR A 1 354 ? 14.473 20.574 -18.421 1.00 90.00 354 THR A O 1
ATOM 2741 N N . SER A 1 355 ? 16.035 19.503 -17.207 1.00 83.81 355 SER A N 1
ATOM 2742 C CA . SER A 1 355 ? 15.174 19.137 -16.077 1.00 83.81 355 SER A CA 1
ATOM 2743 C C . SER A 1 355 ? 15.938 19.357 -14.771 1.00 83.81 355 SER A C 1
ATOM 2745 O O . SER A 1 355 ? 16.642 18.476 -14.285 1.00 83.81 355 SER A O 1
ATOM 2747 N N . GLY A 1 356 ? 15.847 20.566 -14.208 1.00 86.06 356 GLY A N 1
ATOM 2748 C CA . GLY A 1 356 ? 16.680 20.955 -13.067 1.00 86.06 356 GLY A CA 1
ATOM 2749 C C . GLY A 1 356 ? 18.164 20.948 -13.445 1.00 86.06 356 GLY A C 1
ATOM 2750 O O . GLY A 1 356 ? 18.569 21.680 -14.346 1.00 86.06 356 GLY A O 1
ATOM 2751 N N . THR A 1 357 ? 18.962 20.125 -12.762 1.00 88.12 357 THR A N 1
ATOM 2752 C CA . THR A 1 357 ? 20.405 19.965 -13.018 1.00 88.12 357 THR A CA 1
ATOM 2753 C C . THR A 1 357 ? 20.750 18.803 -13.948 1.00 88.12 357 THR A C 1
ATOM 2755 O O . THR A 1 357 ? 21.919 18.669 -14.297 1.00 88.12 357 THR A O 1
ATOM 2758 N N . ILE A 1 358 ? 19.772 17.980 -14.349 1.00 91.44 358 ILE A N 1
ATOM 2759 C CA . ILE A 1 358 ? 19.993 16.790 -15.184 1.00 91.44 358 ILE A CA 1
ATOM 2760 C C . ILE A 1 358 ? 19.475 16.982 -16.613 1.00 91.44 358 ILE A C 1
ATOM 2762 O O . ILE A 1 358 ? 18.578 17.796 -16.873 1.00 91.44 358 ILE A O 1
ATOM 2766 N N . GLY A 1 359 ? 20.052 16.225 -17.548 1.00 92.06 359 GLY A N 1
ATOM 2767 C CA . GLY A 1 359 ? 19.619 16.186 -18.941 1.00 92.06 359 GLY A CA 1
ATOM 2768 C C . GLY A 1 359 ? 18.189 15.655 -19.090 1.00 92.06 359 GLY A C 1
ATOM 2769 O O . GLY A 1 359 ? 17.750 14.760 -18.370 1.00 92.06 359 GLY A O 1
ATOM 2770 N N . TYR A 1 360 ? 17.440 16.213 -20.044 1.00 94.00 360 TYR A N 1
ATOM 2771 C CA . TYR A 1 360 ? 16.040 15.853 -20.281 1.00 94.00 360 TYR A CA 1
ATOM 2772 C C . TYR A 1 360 ? 15.799 15.379 -21.712 1.00 94.00 360 TYR A C 1
ATOM 2774 O O . TYR A 1 360 ? 15.992 16.132 -22.664 1.00 94.00 360 TYR A O 1
ATOM 2782 N N . LEU A 1 361 ? 15.315 14.144 -21.861 1.00 94.19 361 LEU A N 1
ATOM 2783 C CA . LEU A 1 361 ? 14.941 13.580 -23.160 1.00 94.19 361 LEU A CA 1
ATOM 2784 C C . LEU A 1 361 ? 13.431 13.708 -23.452 1.00 94.19 361 LEU A C 1
ATOM 2786 O O . LEU A 1 361 ? 13.034 13.865 -24.603 1.00 94.19 361 LEU A O 1
ATOM 2790 N N . GLY A 1 362 ? 12.591 13.689 -22.411 1.00 93.94 362 GLY A N 1
ATOM 2791 C CA . GLY A 1 362 ? 11.131 13.788 -22.516 1.00 93.94 362 GLY A CA 1
ATOM 2792 C C . GLY A 1 362 ? 10.465 12.560 -23.130 1.00 93.94 362 GLY A C 1
ATOM 2793 O O . GLY A 1 362 ? 9.705 12.687 -24.092 1.00 93.94 362 GLY A O 1
ATOM 2794 N N . VAL A 1 363 ? 10.757 11.391 -22.555 1.00 94.31 363 VAL A N 1
ATOM 2795 C CA . VAL A 1 363 ? 10.205 10.079 -22.919 1.00 94.31 363 VAL A CA 1
ATOM 2796 C C . VAL A 1 363 ? 9.495 9.441 -21.731 1.00 94.31 363 VAL A C 1
ATOM 2798 O O . VAL A 1 363 ? 9.922 9.609 -20.590 1.00 94.31 363 VAL A O 1
ATOM 2801 N N . TYR A 1 364 ? 8.446 8.676 -22.014 1.00 92.19 364 TYR A N 1
ATOM 2802 C CA . TYR A 1 364 ? 7.846 7.728 -21.081 1.00 92.19 364 TYR A CA 1
ATOM 2803 C C . TYR A 1 364 ? 8.316 6.335 -21.478 1.00 92.19 364 TYR A C 1
ATOM 2805 O O . TYR A 1 364 ? 7.991 5.865 -22.568 1.00 92.19 364 TYR A O 1
ATOM 2813 N N . THR A 1 365 ? 9.124 5.708 -20.630 1.00 94.00 365 THR A N 1
ATOM 2814 C CA . THR A 1 365 ? 9.762 4.423 -20.923 1.00 94.00 365 THR A CA 1
ATOM 2815 C C . THR A 1 365 ? 9.227 3.313 -20.035 1.00 94.00 365 THR A C 1
ATOM 2817 O O . THR A 1 365 ? 8.828 3.555 -18.903 1.00 94.00 365 THR A O 1
ATOM 2820 N N . THR A 1 366 ? 9.240 2.092 -20.563 1.00 95.06 366 THR A N 1
ATOM 2821 C CA . THR A 1 366 ? 9.039 0.830 -19.832 1.00 95.06 366 THR A CA 1
ATOM 2822 C C . THR A 1 366 ? 9.992 -0.228 -20.383 1.00 95.06 366 THR A C 1
ATOM 2824 O O . THR A 1 366 ? 10.612 -0.024 -21.429 1.00 95.06 366 THR A O 1
ATOM 2827 N N . THR A 1 367 ? 10.123 -1.371 -19.712 1.00 95.31 367 THR A N 1
ATOM 2828 C CA . THR A 1 367 ? 10.947 -2.485 -20.203 1.00 95.31 367 THR A CA 1
ATOM 2829 C C . THR A 1 367 ? 10.112 -3.345 -21.146 1.00 95.31 367 THR A C 1
ATOM 2831 O O . THR A 1 367 ? 9.326 -4.173 -20.699 1.00 95.31 367 THR A O 1
ATOM 2834 N N . SER A 1 368 ? 10.211 -3.105 -22.453 1.00 95.62 368 SER A N 1
ATOM 2835 C CA . SER A 1 368 ? 9.424 -3.787 -23.497 1.00 95.62 368 SER A CA 1
ATOM 2836 C C . SER A 1 368 ? 7.905 -3.694 -23.292 1.00 95.62 368 SER A C 1
ATOM 2838 O O . SER A 1 368 ? 7.165 -4.563 -23.745 1.00 95.62 368 SER A O 1
ATOM 2840 N N . GLY A 1 369 ? 7.425 -2.659 -22.594 1.00 94.56 369 GLY A N 1
ATOM 2841 C CA . GLY A 1 369 ? 6.023 -2.537 -22.190 1.00 94.56 369 GLY A CA 1
ATOM 2842 C C . GLY A 1 369 ? 5.715 -2.952 -20.757 1.00 94.56 369 GLY A C 1
ATOM 2843 O O . GLY A 1 369 ? 4.579 -2.791 -20.330 1.00 94.56 369 GLY A O 1
ATOM 2844 N N . MET A 1 370 ? 6.694 -3.470 -20.018 1.00 95.56 370 MET A N 1
ATOM 2845 C CA . MET A 1 370 ? 6.538 -3.962 -18.652 1.00 95.56 370 MET A CA 1
ATOM 2846 C C . MET A 1 370 ? 7.175 -2.997 -17.654 1.00 95.56 370 MET A C 1
ATOM 2848 O O . MET A 1 370 ? 8.327 -2.579 -17.814 1.00 95.56 370 MET A O 1
ATOM 2852 N N . ASN A 1 371 ? 6.453 -2.699 -16.580 1.00 92.19 371 ASN A N 1
ATOM 2853 C CA . ASN A 1 371 ? 7.063 -2.238 -15.340 1.00 92.19 371 ASN A CA 1
ATOM 2854 C C . ASN A 1 371 ? 7.500 -3.476 -14.567 1.00 92.19 371 ASN A C 1
ATOM 2856 O O . ASN A 1 371 ? 6.677 -4.349 -14.288 1.00 92.19 371 ASN A O 1
ATOM 2860 N N . LEU A 1 372 ? 8.790 -3.569 -14.264 1.00 92.62 372 LEU A N 1
ATOM 2861 C CA . LEU A 1 372 ? 9.354 -4.725 -13.581 1.00 92.62 372 LEU A CA 1
ATOM 2862 C C . LEU A 1 372 ? 9.537 -4.436 -12.091 1.00 92.62 372 LEU A C 1
ATOM 2864 O O . LEU A 1 372 ? 9.845 -3.316 -11.694 1.00 92.62 372 LEU A O 1
ATOM 2868 N N . ILE A 1 373 ? 9.359 -5.470 -11.281 1.00 92.44 373 ILE A N 1
ATOM 2869 C CA . ILE A 1 373 ? 9.651 -5.503 -9.847 1.00 92.44 373 ILE A CA 1
ATOM 2870 C C . ILE A 1 373 ? 10.284 -6.858 -9.519 1.00 92.44 373 ILE A C 1
ATOM 2872 O O . ILE A 1 373 ? 10.340 -7.732 -10.379 1.00 92.44 373 ILE A O 1
ATOM 2876 N N . THR A 1 374 ? 10.739 -7.069 -8.288 1.00 93.00 374 THR A N 1
ATOM 2877 C CA . THR A 1 374 ? 11.080 -8.411 -7.799 1.00 93.00 374 THR A CA 1
ATOM 2878 C C . THR A 1 374 ? 10.157 -8.823 -6.653 1.00 93.00 374 THR A C 1
ATOM 2880 O O . THR A 1 374 ? 9.654 -7.955 -5.927 1.00 93.00 374 THR A O 1
ATOM 2883 N N . PRO A 1 375 ? 9.943 -10.131 -6.424 1.00 92.94 375 PRO A N 1
ATOM 2884 C CA . PRO A 1 375 ? 9.217 -10.611 -5.250 1.00 92.94 375 PRO A CA 1
ATOM 2885 C C . PRO A 1 375 ? 9.772 -10.075 -3.923 1.00 92.94 375 PRO A C 1
ATOM 2887 O O . PRO A 1 375 ? 9.001 -9.778 -3.004 1.00 92.94 375 PRO A O 1
ATOM 2890 N N . ASN A 1 376 ? 11.095 -9.921 -3.815 1.00 91.88 376 ASN A N 1
ATOM 2891 C CA . ASN A 1 376 ? 11.741 -9.340 -2.639 1.00 91.88 376 ASN A CA 1
ATOM 2892 C C . ASN A 1 376 ? 11.432 -7.850 -2.465 1.00 91.88 376 ASN A C 1
ATOM 2894 O O . ASN A 1 376 ? 11.091 -7.451 -1.352 1.00 91.88 376 ASN A O 1
ATOM 2898 N N . ILE A 1 377 ? 11.499 -7.049 -3.535 1.00 90.25 377 ILE A N 1
ATOM 2899 C CA . ILE A 1 377 ? 11.157 -5.620 -3.481 1.00 90.25 377 ILE A CA 1
ATOM 2900 C C . ILE A 1 377 ? 9.680 -5.452 -3.129 1.00 90.25 377 ILE A C 1
ATOM 2902 O O . ILE A 1 377 ? 9.374 -4.717 -2.195 1.00 90.25 377 ILE A O 1
ATOM 2906 N N . LEU A 1 378 ? 8.775 -6.189 -3.789 1.00 90.06 378 LEU A N 1
ATOM 2907 C CA . LEU A 1 378 ? 7.343 -6.122 -3.487 1.00 90.06 378 LEU A CA 1
ATOM 2908 C C . LEU A 1 378 ? 7.083 -6.439 -2.010 1.00 90.06 378 LEU A C 1
ATOM 2910 O O . LEU A 1 378 ? 6.450 -5.653 -1.315 1.00 90.06 378 LEU A O 1
ATOM 2914 N N . LYS A 1 379 ? 7.642 -7.541 -1.494 1.00 91.56 379 LYS A N 1
ATOM 2915 C CA . LYS A 1 379 ? 7.509 -7.904 -0.075 1.00 91.56 379 LYS A CA 1
ATOM 2916 C C . LYS A 1 379 ? 8.092 -6.831 0.841 1.00 91.56 379 LYS A C 1
ATOM 2918 O O . LYS A 1 379 ? 7.499 -6.523 1.870 1.00 91.56 379 LYS A O 1
ATOM 2923 N N . GLY A 1 380 ? 9.260 -6.300 0.488 1.00 89.94 380 GLY A N 1
ATOM 2924 C CA . GLY A 1 380 ? 9.962 -5.273 1.244 1.00 89.94 380 GLY A CA 1
ATOM 2925 C C . GLY A 1 380 ? 9.133 -4.002 1.386 1.00 89.94 380 GLY A C 1
ATOM 2926 O O . GLY A 1 380 ? 8.931 -3.541 2.507 1.00 89.94 380 GLY A O 1
ATOM 2927 N N . THR A 1 381 ? 8.589 -3.496 0.281 1.00 87.38 381 THR A N 1
ATOM 2928 C CA . THR A 1 381 ? 7.699 -2.329 0.265 1.00 87.38 381 THR A CA 1
ATOM 2929 C C . THR A 1 381 ? 6.377 -2.609 0.983 1.00 87.38 381 THR A C 1
ATOM 2931 O O . THR A 1 381 ? 5.913 -1.768 1.748 1.00 87.38 381 THR A O 1
ATOM 2934 N N . SER A 1 382 ? 5.798 -3.804 0.830 1.00 87.44 382 SER A N 1
ATOM 2935 C CA . SER A 1 382 ? 4.561 -4.179 1.529 1.00 87.44 382 SER A CA 1
ATOM 2936 C C . SER A 1 382 ? 4.750 -4.346 3.038 1.00 87.44 382 SER A C 1
ATOM 2938 O O . SER A 1 382 ? 3.835 -4.055 3.803 1.00 87.44 382 SER A O 1
ATOM 2940 N N . ALA A 1 383 ? 5.910 -4.824 3.495 1.00 89.75 383 ALA A N 1
ATOM 2941 C CA . ALA A 1 383 ? 6.186 -5.038 4.914 1.00 89.75 383 ALA A CA 1
ATOM 2942 C C . ALA A 1 383 ? 6.724 -3.779 5.604 1.00 89.75 383 ALA A C 1
ATOM 2944 O O . ALA A 1 383 ? 6.448 -3.565 6.780 1.00 89.75 383 ALA A O 1
ATOM 2945 N N . ASN A 1 384 ? 7.499 -2.943 4.917 1.00 89.44 384 ASN A N 1
ATOM 2946 C CA . ASN A 1 384 ? 8.184 -1.813 5.528 1.00 89.44 384 ASN A CA 1
ATOM 2947 C C . ASN A 1 384 ? 7.763 -0.485 4.869 1.00 89.44 384 ASN A C 1
ATOM 2949 O O . ASN A 1 384 ? 8.178 -0.227 3.739 1.00 89.44 384 ASN A O 1
ATOM 2953 N N . PRO A 1 385 ? 7.045 0.410 5.581 1.00 85.62 385 PRO A N 1
ATOM 2954 C CA . PRO A 1 385 ? 6.663 1.728 5.060 1.00 85.62 385 PRO A CA 1
ATOM 2955 C C . PRO A 1 385 ? 7.864 2.628 4.738 1.00 85.62 385 PRO A C 1
ATOM 2957 O O . PRO A 1 385 ? 7.712 3.649 4.075 1.00 85.62 385 PRO A O 1
ATOM 2960 N N . PHE A 1 386 ? 9.056 2.269 5.217 1.00 89.12 386 PHE A N 1
ATOM 2961 C CA . PHE A 1 386 ? 10.306 2.995 5.005 1.00 89.12 386 PHE A CA 1
ATOM 2962 C C . PHE A 1 386 ? 11.283 2.223 4.112 1.00 89.12 386 PHE A C 1
ATOM 2964 O O . PHE A 1 386 ? 12.494 2.443 4.176 1.00 89.12 386 PHE A O 1
ATOM 2971 N N . TYR A 1 387 ? 10.792 1.270 3.315 1.00 85.94 387 TYR A N 1
ATOM 2972 C CA . TYR A 1 387 ? 11.633 0.535 2.377 1.00 85.94 387 TYR A CA 1
ATOM 2973 C C . TYR A 1 387 ? 12.300 1.502 1.386 1.00 85.94 387 TYR A C 1
ATOM 2975 O O . TYR A 1 387 ? 11.614 2.233 0.677 1.00 85.94 387 TYR A O 1
ATOM 2983 N N . GLY A 1 388 ? 13.636 1.515 1.354 1.00 82.88 388 GLY A N 1
ATOM 2984 C CA . GLY A 1 388 ? 14.414 2.408 0.486 1.00 82.88 388 GLY A CA 1
ATOM 2985 C C . GLY A 1 388 ? 14.460 3.880 0.925 1.00 82.88 388 GLY A C 1
ATOM 2986 O O . GLY A 1 388 ? 14.871 4.722 0.136 1.00 82.88 388 GLY A O 1
ATOM 2987 N N . ALA A 1 389 ? 14.043 4.217 2.153 1.00 85.75 389 ALA A N 1
ATOM 2988 C CA . ALA A 1 389 ? 14.081 5.595 2.647 1.00 85.75 389 ALA A CA 1
ATOM 2989 C C . ALA A 1 389 ? 15.502 6.022 3.068 1.00 85.75 389 ALA A C 1
ATOM 2991 O O . ALA A 1 389 ? 16.071 5.479 4.021 1.00 85.75 389 ALA A O 1
ATOM 2992 N N . GLU A 1 390 ? 16.047 7.049 2.412 1.00 86.69 390 GLU A N 1
ATOM 2993 C CA . GLU A 1 390 ? 17.397 7.572 2.687 1.00 86.69 390 GLU A CA 1
ATOM 2994 C C . GLU A 1 390 ? 17.380 8.949 3.367 1.00 86.69 390 GLU A C 1
ATOM 2996 O O . GLU A 1 390 ? 18.327 9.317 4.065 1.00 86.69 390 GLU A O 1
ATOM 3001 N N . SER A 1 391 ? 16.293 9.710 3.220 1.00 81.06 391 SER A N 1
ATOM 3002 C CA . SER A 1 391 ? 16.152 11.057 3.776 1.00 81.06 391 SER A CA 1
ATOM 3003 C C . SER A 1 391 ? 14.982 11.178 4.754 1.00 81.06 391 SER A C 1
ATOM 3005 O O . SER A 1 391 ? 13.999 10.446 4.678 1.00 81.06 391 SER A O 1
ATOM 3007 N N . ILE A 1 392 ? 15.034 12.166 5.657 1.00 75.00 392 ILE A N 1
ATOM 3008 C CA . ILE A 1 392 ? 13.945 12.458 6.616 1.00 75.00 392 ILE A CA 1
ATOM 3009 C C . ILE A 1 392 ? 12.604 12.678 5.897 1.00 75.00 392 ILE A C 1
ATOM 3011 O O . ILE A 1 392 ? 11.547 12.305 6.408 1.00 75.00 392 ILE A O 1
ATOM 3015 N N . THR A 1 393 ? 12.636 13.270 4.701 1.00 72.50 393 THR A N 1
ATOM 3016 C CA . THR A 1 393 ? 11.441 13.452 3.875 1.00 72.50 393 THR A CA 1
ATOM 3017 C C . THR A 1 393 ? 10.889 12.135 3.341 1.00 72.50 393 THR A C 1
ATOM 3019 O O . THR A 1 393 ? 9.667 11.998 3.277 1.00 72.50 393 THR A O 1
ATOM 3022 N N . ASP A 1 394 ? 11.741 11.158 3.030 1.00 77.12 394 ASP A N 1
ATOM 3023 C CA . ASP A 1 394 ? 11.310 9.825 2.587 1.00 77.12 394 ASP A CA 1
ATOM 3024 C C . ASP A 1 394 ? 10.651 9.067 3.737 1.00 77.12 394 ASP A C 1
ATOM 3026 O O . ASP A 1 394 ? 9.593 8.480 3.555 1.00 77.12 394 ASP A O 1
ATOM 3030 N N . TYR A 1 395 ? 11.185 9.171 4.959 1.00 79.00 395 TYR A N 1
ATOM 3031 C CA . TYR A 1 395 ? 10.524 8.612 6.145 1.00 79.00 395 TYR A CA 1
ATOM 3032 C C . TYR A 1 395 ? 9.142 9.240 6.384 1.00 79.00 395 TYR A C 1
ATOM 3034 O O . TYR A 1 395 ? 8.164 8.533 6.626 1.00 79.00 395 TYR A O 1
ATOM 3042 N N . ALA A 1 396 ? 9.028 10.569 6.287 1.00 72.00 396 ALA A N 1
ATOM 3043 C CA . ALA A 1 396 ? 7.754 11.259 6.491 1.00 72.00 396 ALA A CA 1
ATOM 3044 C C . ALA A 1 396 ? 6.713 10.915 5.409 1.00 72.00 396 ALA A C 1
ATOM 3046 O O . ALA A 1 396 ? 5.534 10.730 5.712 1.00 72.00 396 ALA A O 1
ATOM 3047 N N . THR A 1 397 ? 7.139 10.830 4.148 1.00 73.19 397 THR A N 1
ATOM 3048 C CA . THR A 1 397 ? 6.252 10.504 3.022 1.00 73.19 397 THR A CA 1
ATOM 3049 C C . THR A 1 397 ? 5.934 9.017 2.939 1.00 73.19 397 THR A C 1
ATOM 3051 O O . THR A 1 397 ? 4.800 8.689 2.614 1.00 73.19 397 THR A O 1
ATOM 3054 N N . GLY A 1 398 ? 6.860 8.133 3.313 1.00 78.94 398 GLY A N 1
ATOM 3055 C CA . GLY A 1 398 ? 6.652 6.687 3.375 1.00 78.94 398 GLY A CA 1
ATOM 3056 C C . GLY A 1 398 ? 5.518 6.302 4.322 1.00 78.94 398 GLY A C 1
ATOM 3057 O O . GLY A 1 398 ? 4.623 5.562 3.932 1.00 78.94 398 GLY A O 1
ATOM 3058 N N . MET A 1 399 ? 5.455 6.898 5.522 1.00 75.81 399 MET A N 1
ATOM 3059 C CA . MET A 1 399 ? 4.348 6.660 6.464 1.00 75.81 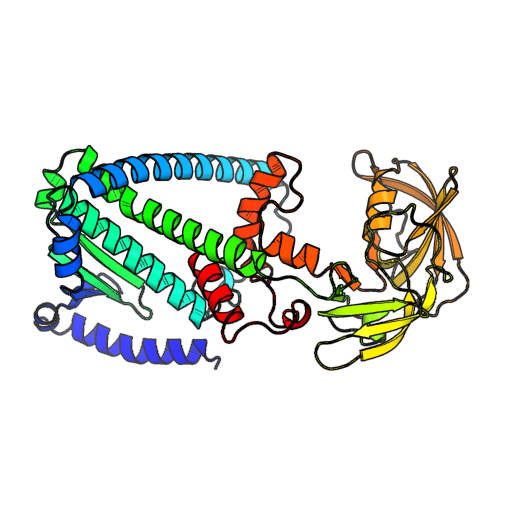399 MET A CA 1
ATOM 3060 C C . MET A 1 399 ? 2.979 7.049 5.878 1.00 75.81 399 MET A C 1
ATOM 3062 O O . MET A 1 399 ? 2.003 6.319 6.041 1.00 75.81 399 MET A O 1
ATOM 3066 N N . LEU A 1 400 ? 2.902 8.190 5.188 1.00 74.88 400 LEU A N 1
ATOM 3067 C CA . LEU A 1 400 ? 1.665 8.672 4.566 1.00 74.88 400 LEU A CA 1
ATOM 3068 C C . LEU A 1 400 ? 1.285 7.875 3.319 1.00 74.88 400 LEU A C 1
ATOM 3070 O O . LEU A 1 400 ? 0.118 7.535 3.139 1.00 74.88 400 LEU A O 1
ATOM 3074 N N . GLY A 1 401 ? 2.272 7.561 2.481 1.00 74.50 401 GLY A N 1
ATOM 3075 C CA . GLY A 1 401 ? 2.109 6.713 1.307 1.00 74.50 401 GLY A CA 1
ATOM 3076 C C . GLY A 1 401 ? 1.626 5.321 1.693 1.00 74.50 401 GLY A C 1
ATOM 3077 O O . GLY A 1 401 ? 0.778 4.762 1.008 1.00 74.50 401 GLY A O 1
ATOM 3078 N N . TYR A 1 402 ? 2.071 4.814 2.844 1.00 80.50 402 TYR A N 1
ATOM 3079 C CA . TYR A 1 402 ? 1.687 3.493 3.310 1.00 80.50 402 TYR A CA 1
ATOM 3080 C C . TYR A 1 402 ? 0.200 3.385 3.668 1.00 80.50 402 TYR A C 1
ATOM 3082 O O . TYR A 1 402 ? -0.466 2.429 3.277 1.00 80.50 402 TYR A O 1
ATOM 3090 N N . ILE A 1 403 ? -0.353 4.407 4.330 1.00 77.31 403 ILE A N 1
ATOM 3091 C CA . ILE A 1 403 ? -1.803 4.524 4.582 1.00 77.31 403 ILE A CA 1
ATOM 3092 C C . ILE A 1 403 ? -2.573 4.713 3.262 1.00 77.31 403 ILE A C 1
ATOM 3094 O O . ILE A 1 403 ? -3.758 4.390 3.167 1.00 77.31 403 ILE A O 1
ATOM 3098 N N . ALA A 1 404 ? -1.903 5.220 2.224 1.00 74.00 404 ALA A N 1
ATOM 3099 C CA . ALA A 1 404 ? -2.492 5.437 0.914 1.00 74.00 404 ALA A CA 1
ATOM 3100 C C . ALA A 1 404 ? -2.416 4.210 -0.025 1.00 74.00 404 ALA A C 1
ATOM 3102 O O . ALA A 1 404 ? -3.006 4.251 -1.108 1.00 74.00 404 ALA A O 1
ATOM 3103 N N . HIS A 1 405 ? -1.746 3.115 0.360 1.00 75.25 405 HIS A N 1
ATOM 3104 C CA . HIS A 1 405 ? -1.626 1.919 -0.488 1.00 75.25 405 HIS A CA 1
ATOM 3105 C C . HIS A 1 405 ? -2.959 1.323 -0.966 1.00 75.25 405 HIS A C 1
ATOM 3107 O O . HIS A 1 405 ? -3.018 0.956 -2.150 1.00 75.25 405 HIS A O 1
ATOM 3113 N N . PRO A 1 406 ? -4.051 1.339 -0.177 1.00 72.94 406 PRO A N 1
ATOM 3114 C CA . PRO A 1 406 ? -5.337 0.849 -0.662 1.00 72.94 406 PRO A CA 1
ATOM 3115 C C . PRO A 1 406 ? -5.850 1.588 -1.881 1.00 72.94 406 PRO A C 1
ATOM 3117 O O . PRO A 1 406 ? -6.392 0.986 -2.805 1.00 72.94 406 PRO A O 1
ATOM 3120 N N . PHE A 1 407 ? -5.588 2.894 -1.950 1.00 69.06 407 PHE A N 1
ATOM 3121 C CA . PHE A 1 407 ? -5.967 3.729 -3.087 1.00 69.06 407 PHE A CA 1
ATOM 3122 C C . PHE A 1 407 ? -5.147 3.439 -4.345 1.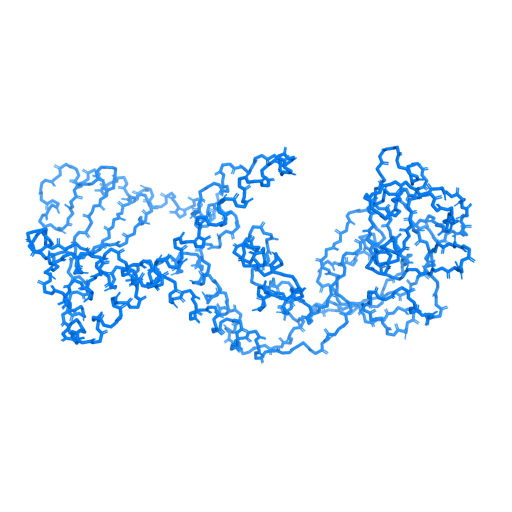00 69.06 407 PHE A C 1
ATOM 3124 O O . PHE A 1 407 ? -5.573 3.789 -5.443 1.00 69.06 407 PHE A O 1
ATOM 3131 N N . SER A 1 408 ? -4.005 2.768 -4.199 1.00 63.19 408 SER A N 1
ATOM 3132 C CA . SER A 1 408 ? -3.188 2.278 -5.312 1.00 63.19 408 SER A CA 1
ATOM 3133 C C . SER A 1 408 ? -3.490 0.827 -5.712 1.00 63.19 408 SER A C 1
ATOM 3135 O O . SER A 1 408 ? -2.893 0.336 -6.666 1.00 63.19 408 SER A O 1
ATOM 3137 N N . GLY A 1 409 ? -4.421 0.149 -5.024 1.00 60.00 409 GLY A N 1
ATOM 3138 C CA . GLY A 1 409 ? -4.794 -1.243 -5.302 1.00 60.00 409 GLY A CA 1
ATOM 3139 C C . GLY A 1 409 ? -3.766 -2.273 -4.820 1.00 60.00 409 GLY A C 1
ATOM 3140 O O . GLY A 1 409 ? -3.703 -3.375 -5.367 1.00 60.00 409 GLY A O 1
ATOM 3141 N N . LEU A 1 410 ? -2.955 -1.921 -3.816 1.00 58.62 410 LEU A N 1
ATOM 3142 C CA . LEU A 1 410 ? -1.777 -2.687 -3.389 1.00 58.62 410 LEU A CA 1
ATOM 3143 C C . LEU A 1 410 ? -1.896 -3.317 -2.001 1.00 58.62 410 LEU A C 1
ATOM 3145 O O . LEU A 1 410 ? -0.926 -3.335 -1.248 1.00 58.62 410 LEU A O 1
ATOM 3149 N N . ASP A 1 411 ? -3.050 -3.888 -1.663 1.00 61.56 411 ASP A N 1
ATOM 3150 C CA . ASP A 1 411 ? -3.284 -4.311 -0.281 1.00 61.56 411 ASP A CA 1
ATOM 3151 C C . ASP A 1 411 ? -3.063 -5.798 -0.016 1.00 61.56 411 ASP A C 1
ATOM 3153 O O . ASP A 1 411 ? -3.810 -6.665 -0.482 1.00 61.56 411 ASP A O 1
ATOM 3157 N N . PRO A 1 412 ? -2.149 -6.125 0.902 1.00 69.81 412 PRO A N 1
ATOM 3158 C CA . PRO A 1 412 ? -0.765 -5.653 0.942 1.00 69.81 412 PRO A CA 1
ATOM 3159 C C . PRO A 1 412 ? 0.109 -6.348 -0.115 1.00 69.81 412 PRO A C 1
ATOM 3161 O O . PRO A 1 412 ? 1.118 -5.815 -0.561 1.00 69.81 412 PRO A O 1
ATOM 3164 N N . ILE A 1 413 ? -0.268 -7.572 -0.492 1.00 85.75 413 ILE A N 1
ATOM 3165 C CA . ILE A 1 413 ? 0.285 -8.333 -1.613 1.00 85.75 413 ILE A CA 1
ATOM 3166 C C . ILE A 1 413 ? -0.924 -8.864 -2.398 1.00 85.75 413 ILE A C 1
ATOM 3168 O O . ILE A 1 413 ? -1.708 -9.647 -1.827 1.00 85.75 413 ILE A O 1
ATOM 3172 N N . PRO A 1 414 ? -1.092 -8.456 -3.671 1.00 84.12 414 PRO A N 1
ATOM 3173 C CA . PRO A 1 414 ? -2.241 -8.839 -4.483 1.00 84.12 414 PRO A CA 1
ATOM 3174 C C . PRO A 1 414 ? -2.394 -10.354 -4.627 1.00 84.12 414 PRO A C 1
ATOM 3176 O O . PRO A 1 414 ? -1.410 -11.085 -4.734 1.00 84.12 414 PRO A O 1
ATOM 3179 N N . ASP A 1 415 ? -3.642 -10.828 -4.676 1.00 85.50 415 ASP A N 1
ATOM 3180 C CA . ASP A 1 415 ? -3.965 -12.259 -4.771 1.00 85.50 415 ASP A CA 1
ATOM 3181 C C . ASP A 1 415 ? -3.290 -12.925 -5.990 1.00 85.50 415 ASP A C 1
ATOM 3183 O O . ASP A 1 415 ? -2.829 -14.061 -5.891 1.00 85.50 415 ASP A O 1
ATOM 3187 N N . SER A 1 416 ? -3.146 -12.187 -7.098 1.00 85.62 416 SER A N 1
ATOM 3188 C CA . SER A 1 416 ? -2.533 -12.634 -8.358 1.00 85.62 416 SER A CA 1
ATOM 3189 C C . SER A 1 416 ? -1.043 -12.975 -8.269 1.00 85.62 416 SER A C 1
ATOM 3191 O O . SER A 1 416 ? -0.545 -13.711 -9.118 1.00 85.62 416 SER A O 1
ATOM 3193 N N . VAL A 1 417 ? -0.327 -12.470 -7.261 1.00 90.75 417 VAL A N 1
ATOM 3194 C CA . VAL A 1 417 ? 1.137 -12.624 -7.133 1.00 90.75 417 VAL A CA 1
ATOM 3195 C C . VAL A 1 417 ? 1.557 -13.374 -5.874 1.00 90.75 417 VAL A C 1
ATOM 3197 O O . VAL A 1 417 ? 2.739 -13.588 -5.629 1.00 90.75 417 VAL A O 1
ATOM 3200 N N . ARG A 1 418 ? 0.604 -13.847 -5.066 1.00 91.25 418 ARG A N 1
ATOM 3201 C CA . ARG A 1 418 ? 0.905 -14.613 -3.843 1.00 91.25 418 ARG A CA 1
ATOM 3202 C C . ARG A 1 418 ? 1.666 -15.900 -4.098 1.00 91.25 418 ARG A C 1
ATOM 3204 O O . ARG A 1 418 ? 2.454 -16.310 -3.250 1.00 91.25 418 ARG A O 1
ATOM 3211 N N . TRP A 1 419 ? 1.455 -16.508 -5.263 1.00 92.06 419 TRP A N 1
ATOM 3212 C CA . TRP A 1 419 ? 2.170 -17.709 -5.685 1.00 92.06 419 TRP A CA 1
ATOM 3213 C C . TRP A 1 419 ? 3.692 -17.482 -5.775 1.00 92.06 419 TRP A C 1
ATOM 3215 O O . TRP A 1 419 ? 4.456 -18.437 -5.644 1.00 92.06 419 TRP A O 1
ATOM 3225 N N . TRP A 1 420 ? 4.159 -16.227 -5.884 1.00 93.94 420 TRP A N 1
ATOM 3226 C CA . TRP A 1 420 ? 5.584 -15.886 -5.805 1.00 93.94 420 TRP A CA 1
ATOM 3227 C C . TRP A 1 420 ? 6.222 -16.234 -4.461 1.00 93.94 420 TRP A C 1
ATOM 3229 O O . TRP A 1 420 ? 7.443 -16.298 -4.375 1.00 93.94 420 TRP A O 1
ATOM 3239 N N . TYR A 1 421 ? 5.436 -16.435 -3.407 1.00 93.50 421 TYR A N 1
ATOM 3240 C CA . TYR A 1 421 ? 5.920 -16.754 -2.062 1.00 93.50 421 TYR A CA 1
ATOM 3241 C C . TYR A 1 421 ? 5.692 -18.224 -1.697 1.00 93.50 421 TYR A C 1
ATOM 3243 O O . TYR A 1 421 ? 5.796 -18.587 -0.529 1.00 93.50 421 TYR A O 1
ATOM 3251 N N . GLY A 1 422 ? 5.390 -19.069 -2.688 1.00 88.38 422 GLY A N 1
ATOM 3252 C CA . GLY A 1 422 ? 5.116 -20.488 -2.490 1.00 88.38 422 GLY A CA 1
ATOM 3253 C C . GLY A 1 422 ? 3.851 -20.764 -1.676 1.00 88.38 422 GLY A C 1
ATOM 3254 O O . GLY A 1 422 ? 3.067 -19.864 -1.356 1.00 88.38 422 GLY A O 1
ATOM 3255 N N . ASP A 1 423 ? 3.662 -22.036 -1.335 1.00 87.56 423 ASP A N 1
ATOM 3256 C CA . ASP A 1 423 ? 2.520 -22.471 -0.541 1.00 87.56 423 ASP A CA 1
ATOM 3257 C C . ASP A 1 423 ? 2.667 -22.020 0.909 1.00 87.56 423 ASP A C 1
ATOM 3259 O O . ASP A 1 423 ? 3.668 -22.278 1.579 1.00 87.56 423 ASP A O 1
ATOM 3263 N N . GLN A 1 424 ? 1.627 -21.356 1.400 1.00 90.62 424 GLN A N 1
ATOM 3264 C CA . GLN A 1 424 ? 1.539 -20.904 2.779 1.00 90.62 424 GLN A CA 1
ATOM 3265 C C . GLN A 1 424 ? 0.556 -21.771 3.560 1.00 90.62 424 GLN A C 1
ATOM 3267 O O . GLN A 1 424 ? -0.328 -22.415 2.989 1.00 90.62 424 GLN A O 1
ATOM 3272 N N . ILE A 1 425 ? 0.688 -21.770 4.889 1.00 90.06 425 ILE A N 1
ATOM 3273 C CA . ILE A 1 425 ? -0.268 -22.464 5.758 1.00 90.06 425 ILE A CA 1
ATOM 3274 C C . ILE A 1 425 ? -1.695 -21.973 5.486 1.00 90.06 425 ILE A C 1
ATOM 3276 O O . ILE A 1 425 ? -1.924 -20.803 5.163 1.00 90.06 425 ILE A O 1
ATOM 3280 N N . PHE A 1 426 ? -2.667 -22.875 5.626 1.00 89.62 426 PHE A N 1
ATOM 3281 C CA . PHE A 1 426 ? -4.070 -22.557 5.378 1.00 89.62 426 PHE A CA 1
ATOM 3282 C C . PHE A 1 426 ? -4.502 -21.301 6.152 1.00 89.62 426 PHE A C 1
ATOM 3284 O O . PHE A 1 426 ? -4.306 -21.206 7.364 1.00 89.62 426 PHE A O 1
ATOM 3291 N N . GLY A 1 427 ? -5.088 -20.335 5.440 1.00 89.00 427 GLY A N 1
ATOM 3292 C CA . GLY A 1 427 ? -5.559 -19.076 6.017 1.00 89.00 427 GLY A CA 1
ATOM 3293 C C . GLY A 1 427 ? -4.482 -18.013 6.262 1.00 89.00 427 GLY A C 1
ATOM 3294 O O . GLY A 1 427 ? -4.832 -16.932 6.724 1.00 89.00 427 GLY A O 1
ATOM 3295 N N . PHE A 1 428 ? -3.206 -18.251 5.927 1.00 93.38 428 PHE A N 1
ATOM 3296 C CA . PHE A 1 428 ? -2.128 -17.265 6.105 1.00 93.38 428 PHE A CA 1
ATOM 3297 C C . PHE A 1 428 ? -2.481 -15.902 5.496 1.00 93.38 428 PHE A C 1
ATOM 3299 O O . PHE A 1 428 ? -2.492 -14.885 6.184 1.00 93.38 428 PHE A O 1
ATOM 3306 N N . TRP A 1 429 ? -2.846 -15.884 4.214 1.00 91.38 429 TRP A N 1
ATOM 3307 C CA . TRP A 1 429 ? -3.153 -14.642 3.504 1.00 91.38 429 TRP A CA 1
ATOM 3308 C C . TRP A 1 429 ? -4.431 -13.956 3.992 1.00 91.38 429 TRP A C 1
ATOM 3310 O O . TRP A 1 429 ? -4.538 -12.732 3.935 1.00 91.38 429 TRP A O 1
ATOM 3320 N N . GLU A 1 430 ? -5.373 -14.735 4.515 1.00 91.44 430 GLU A N 1
ATOM 3321 C CA . GLU A 1 430 ? -6.600 -14.226 5.122 1.00 91.44 430 GLU A CA 1
ATOM 3322 C C . GLU A 1 430 ? -6.294 -13.498 6.427 1.00 91.44 430 GLU A C 1
ATOM 3324 O O . GLU A 1 430 ? -6.762 -12.384 6.654 1.00 91.44 430 GLU A O 1
ATOM 3329 N N . ILE A 1 431 ? -5.425 -14.085 7.250 1.00 92.94 431 ILE A N 1
ATOM 3330 C CA . ILE A 1 431 ? -4.933 -13.475 8.485 1.00 92.94 431 ILE A CA 1
ATOM 3331 C C . ILE A 1 431 ? -4.093 -12.226 8.172 1.00 92.94 431 ILE A C 1
ATOM 3333 O O . ILE A 1 431 ? -4.266 -11.206 8.839 1.00 92.94 431 ILE A O 1
ATOM 3337 N N . CYS A 1 432 ? -3.252 -12.257 7.127 1.00 92.19 432 CYS A N 1
ATOM 3338 C CA . CYS A 1 432 ? -2.525 -11.073 6.649 1.00 92.19 432 CYS A CA 1
ATOM 3339 C C . CYS A 1 432 ? -3.480 -9.926 6.319 1.00 92.19 432 CYS A C 1
ATOM 3341 O O . CYS A 1 432 ? -3.287 -8.819 6.813 1.00 92.19 432 CYS A O 1
ATOM 3343 N N . LYS A 1 433 ? -4.516 -10.196 5.512 1.00 89.94 433 LYS A N 1
ATOM 3344 C CA . LYS A 1 433 ? -5.542 -9.207 5.158 1.00 89.94 433 LYS A CA 1
ATOM 3345 C C . LYS A 1 433 ? -6.226 -8.659 6.410 1.00 89.94 433 LYS A C 1
ATOM 3347 O O . LYS A 1 433 ? -6.375 -7.451 6.526 1.00 89.94 433 LYS A O 1
ATOM 3352 N N . ILE A 1 434 ? -6.602 -9.512 7.365 1.00 92.50 434 ILE A N 1
ATOM 3353 C CA . ILE A 1 434 ? -7.246 -9.072 8.613 1.00 92.50 434 ILE A CA 1
ATOM 3354 C C . ILE A 1 434 ? -6.351 -8.097 9.385 1.00 92.50 434 ILE A C 1
ATOM 3356 O O . ILE A 1 434 ? -6.811 -7.016 9.741 1.00 92.50 434 ILE A O 1
ATOM 3360 N N . PHE A 1 435 ? -5.083 -8.437 9.627 1.00 94.06 435 PHE A N 1
ATOM 3361 C CA . PHE A 1 435 ? -4.183 -7.540 10.356 1.00 94.06 435 PHE A CA 1
ATOM 3362 C C . PHE A 1 435 ? -3.869 -6.259 9.583 1.00 94.06 435 PHE A C 1
ATOM 3364 O O . PHE A 1 435 ? -3.805 -5.197 10.195 1.00 94.06 435 PHE A O 1
ATOM 3371 N N . TYR A 1 436 ? -3.724 -6.342 8.260 1.00 91.75 436 TYR A N 1
ATOM 3372 C CA . TYR A 1 436 ? -3.542 -5.170 7.409 1.00 91.75 436 TYR A CA 1
ATOM 3373 C C . TYR A 1 436 ? -4.723 -4.199 7.532 1.00 91.75 436 TYR A C 1
ATOM 3375 O O . TYR A 1 436 ? -4.522 -3.021 7.804 1.00 91.75 436 TYR A O 1
ATOM 3383 N N . TRP A 1 437 ? -5.956 -4.702 7.423 1.00 90.62 437 TRP A N 1
ATOM 3384 C CA . TRP A 1 437 ? -7.155 -3.867 7.508 1.00 90.62 437 TRP A CA 1
ATOM 3385 C C . TRP A 1 437 ? -7.461 -3.362 8.914 1.00 90.62 437 TRP A C 1
ATOM 3387 O O . TRP A 1 437 ? -8.088 -2.326 9.029 1.00 90.62 437 TRP A O 1
ATOM 3397 N N . ILE A 1 438 ? -7.048 -4.061 9.978 1.00 93.00 438 ILE A N 1
ATOM 3398 C CA . ILE A 1 438 ? -7.139 -3.526 11.351 1.00 93.00 438 ILE A CA 1
ATOM 3399 C C . ILE A 1 438 ? -6.083 -2.434 11.586 1.00 93.00 438 ILE A C 1
ATOM 3401 O O . ILE A 1 438 ? -6.292 -1.541 12.407 1.00 93.00 438 ILE A O 1
ATOM 3405 N N . PHE A 1 439 ? -4.931 -2.531 10.918 1.00 91.88 439 PHE A N 1
ATOM 3406 C CA . PHE A 1 439 ? -3.914 -1.485 10.945 1.00 91.88 439 PHE A CA 1
ATOM 3407 C C . PHE A 1 439 ? -4.370 -0.211 10.226 1.00 91.88 439 PHE A C 1
ATOM 3409 O O . PHE A 1 439 ? -4.142 0.876 10.759 1.00 91.88 439 PHE A O 1
ATOM 3416 N N . TRP A 1 440 ? -4.952 -0.369 9.036 1.00 86.62 440 TRP A N 1
ATOM 3417 C CA . TRP A 1 440 ? -5.468 0.724 8.218 1.00 86.62 440 TRP A CA 1
ATOM 3418 C C . TRP A 1 440 ? -6.666 1.408 8.885 1.00 86.62 440 TRP A C 1
ATOM 3420 O O . TRP A 1 440 ? -6.642 2.658 8.979 1.00 86.62 440 TRP A O 1
#